Protein AF-A0A814FFP0-F1 (afdb_monomer_lite)

Foldseek 3Di:
DDDDDDDDDDDDDDDDDDDDDDDDDDDDDDDDQQAPDVQQCWDAPDPDGSDTARDPVDDAPVQFDQPPPPPDDPPDPQWGWGNRPRVNGTDTHGNVPPPCVRDPDDDDDDDDDDDDDDDDDDDDDDDDDDDDDDDDDDDDDDDDDDDDDDPDDDDPDPPPQPLQEEEEAEEDDPLVVLLCVLSVVVRHHYDYDHPHQQEQQCPVQLLNGLEYEYAYEACQVHAHHPNRLVSNVCSQQARQRFYEAEQSVLSCVQVPGSVSCVLQDFKHADDKDKAWKKKAFPDPPDQLCPPHDNIDTWPFTWMFGAPIDGDNPWDQGIFIVRNVRHRQKIKDPADVPSRHFIHIYGGTHHWYDDPNDTGRSSVTPNSSSSVSSSSCVRSVVD

Radius of gyration: 31.55 Å; chains: 1; bounding box: 55×103×107 Å

Secondary structure (DSSP, 8-state):
-----PPP-PPPP---------------S--------GGGTEEESSTTSS-EEE--S---GGGB----TTT----STTEEEEEETTTTEEEEEEGGGS-TTT-PPP--------------PPPPP---------------------PPPP------------TTEEEEEE-S-HHHHHHHHHHHHTT-EEEEE-S-GGG--S-S-GGGSSEEEEE--TTTTSPPPHHHHHHHHHHHHHS--EEEE-HHHHHHHHTT--GGGGGG--B--SEEEEE--EEEESSTT-GGGTTS-SEEE-SS-EEEEES--B-TT-EEEEEETTTTT-EEEEEE---SSTTSPPEEEESB--SEEETTEEE-GGG-HHHHHHHHHHHHHHTT--

Organism: NCBI:txid433720

Structure (mmCIF, N/CA/C/O backbone):
data_AF-A0A814FFP0-F1
#
_entry.id   AF-A0A814FFP0-F1
#
loop_
_atom_site.group_PDB
_atom_site.id
_atom_site.type_symbol
_atom_site.label_atom_id
_atom_site.label_alt_id
_atom_site.label_comp_id
_atom_site.label_asym_id
_atom_site.label_entity_id
_atom_site.label_seq_id
_atom_site.pdbx_PDB_ins_code
_atom_site.Cartn_x
_atom_site.Cartn_y
_atom_site.Cartn_z
_atom_site.occupancy
_atom_site.B_iso_or_equiv
_atom_site.auth_seq_id
_atom_site.auth_comp_id
_atom_site.auth_asym_id
_atom_site.auth_atom_id
_atom_site.pdbx_PDB_model_num
ATOM 1 N N . MET A 1 1 ? 3.603 -41.314 -38.168 1.00 41.16 1 MET A N 1
ATOM 2 C CA . MET A 1 1 ? 2.807 -42.435 -37.627 1.00 41.16 1 MET A CA 1
ATOM 3 C C . MET A 1 1 ? 3.174 -42.560 -36.153 1.00 41.16 1 MET A C 1
ATOM 5 O O . MET A 1 1 ? 4.227 -43.092 -35.841 1.00 41.16 1 MET A O 1
ATOM 9 N N . LEU A 1 2 ? 2.405 -41.911 -35.275 1.00 28.39 2 LEU A N 1
ATOM 10 C CA . LEU A 1 2 ? 2.694 -41.786 -33.843 1.00 28.39 2 LEU A CA 1
ATOM 11 C C . LEU A 1 2 ? 1.366 -41.973 -33.098 1.00 28.39 2 LEU A C 1
ATOM 13 O O . LEU A 1 2 ? 0.404 -41.262 -33.379 1.00 28.39 2 LEU A O 1
ATOM 17 N N . TYR A 1 3 ? 1.299 -42.996 -32.248 1.00 26.92 3 TYR A N 1
ATOM 18 C CA . TYR A 1 3 ? 0.083 -43.428 -31.558 1.00 26.92 3 TYR A CA 1
ATOM 19 C C . TYR A 1 3 ? -0.221 -42.538 -30.346 1.00 26.92 3 TYR A C 1
ATOM 21 O O . TYR A 1 3 ? 0.635 -42.309 -29.495 1.00 26.92 3 TYR A O 1
ATOM 29 N N . ILE A 1 4 ? -1.472 -42.085 -30.273 1.00 26.92 4 ILE A N 1
ATOM 30 C CA . ILE A 1 4 ? -2.097 -41.404 -29.136 1.00 26.92 4 ILE A CA 1
ATOM 31 C C . ILE A 1 4 ? -2.632 -42.478 -28.174 1.00 26.92 4 ILE A C 1
ATOM 33 O O . ILE A 1 4 ? -3.366 -43.369 -28.599 1.00 26.92 4 ILE A O 1
ATOM 37 N N . ILE A 1 5 ? -2.303 -42.387 -26.881 1.00 32.88 5 ILE A N 1
ATOM 38 C CA . ILE A 1 5 ? -2.923 -43.188 -25.812 1.00 32.88 5 ILE A CA 1
ATOM 39 C C . ILE A 1 5 ? -3.804 -42.253 -24.976 1.00 32.88 5 ILE A C 1
ATOM 41 O O . ILE A 1 5 ? -3.300 -41.444 -24.202 1.00 32.88 5 ILE A O 1
ATOM 45 N N . ILE A 1 6 ? -5.123 -42.384 -25.126 1.00 26.56 6 ILE A N 1
ATOM 46 C CA . ILE A 1 6 ? -6.136 -41.789 -24.244 1.00 26.56 6 ILE A CA 1
ATOM 47 C C . ILE A 1 6 ? -6.533 -42.867 -23.230 1.00 26.56 6 ILE A C 1
ATOM 49 O O . ILE A 1 6 ? -7.008 -43.933 -23.620 1.00 26.56 6 ILE A O 1
ATOM 53 N N . ARG A 1 7 ? -6.343 -42.612 -21.930 1.00 29.09 7 ARG A N 1
ATOM 54 C CA . ARG A 1 7 ? -6.933 -43.432 -20.860 1.00 29.09 7 ARG A CA 1
ATOM 55 C C . ARG A 1 7 ? -8.195 -42.749 -20.342 1.00 29.09 7 ARG A C 1
ATOM 57 O O . ARG A 1 7 ? -8.126 -41.650 -19.802 1.00 29.09 7 ARG A O 1
ATOM 64 N N . TYR A 1 8 ? -9.325 -43.431 -20.489 1.00 26.62 8 TYR A N 1
ATOM 65 C CA . TYR A 1 8 ? -10.580 -43.109 -19.817 1.00 26.62 8 TYR A CA 1
ATOM 66 C C . TYR A 1 8 ? -10.545 -43.660 -18.387 1.00 26.62 8 TYR A C 1
ATOM 68 O O . TYR A 1 8 ? -10.215 -44.829 -18.187 1.00 26.62 8 TYR A O 1
ATOM 76 N N . ALA A 1 9 ? -10.896 -42.833 -17.402 1.00 27.05 9 ALA A N 1
ATOM 77 C CA . ALA A 1 9 ? -11.193 -43.275 -16.043 1.00 27.05 9 ALA A CA 1
ATOM 78 C C . ALA A 1 9 ? -12.716 -43.332 -15.871 1.00 27.05 9 ALA A C 1
ATOM 80 O O . ALA A 1 9 ? -13.406 -42.318 -15.963 1.00 27.05 9 ALA A O 1
ATOM 81 N N . THR A 1 10 ? -13.239 -44.535 -15.660 1.00 29.95 10 THR A N 1
ATOM 82 C CA . THR A 1 10 ? -14.637 -44.808 -15.315 1.00 29.95 10 THR A CA 1
ATOM 83 C C . THR A 1 10 ? -14.883 -44.526 -13.834 1.00 29.95 10 THR A C 1
ATOM 85 O O . THR A 1 10 ? -14.216 -45.104 -12.977 1.00 29.95 10 THR A O 1
ATOM 88 N N . LEU A 1 11 ? -15.858 -43.663 -13.536 1.00 24.05 11 LEU A N 1
ATOM 89 C CA . LEU A 1 11 ? -16.392 -43.434 -12.193 1.00 24.05 11 LEU A CA 1
ATOM 90 C C . LEU A 1 11 ? -17.404 -44.545 -11.862 1.00 24.05 11 LEU A C 1
ATOM 92 O O . LEU A 1 11 ? -18.430 -44.661 -12.529 1.00 24.05 11 LEU A O 1
ATOM 96 N N . SER A 1 12 ? -17.140 -45.349 -10.834 1.00 27.88 12 SER A N 1
ATOM 97 C CA . SER A 1 12 ? -18.117 -46.280 -10.258 1.00 27.88 12 SER A CA 1
ATOM 98 C C . SER A 1 12 ? -18.710 -45.680 -8.984 1.00 27.88 12 SER A C 1
ATOM 100 O O . SER A 1 12 ? -17.992 -45.454 -8.010 1.00 27.88 12 SER A O 1
ATOM 102 N N . VAL A 1 13 ? -20.020 -45.434 -8.993 1.00 26.98 13 VAL A N 1
ATOM 103 C CA . VAL A 1 13 ? -20.809 -45.036 -7.821 1.00 26.98 13 VAL A CA 1
ATOM 104 C C . VAL A 1 13 ? -21.124 -46.291 -7.006 1.00 26.98 13 VAL A C 1
ATOM 106 O O . VAL A 1 13 ? -21.795 -47.191 -7.505 1.00 26.98 13 VAL A O 1
ATOM 109 N N . ILE A 1 14 ? -20.653 -46.353 -5.759 1.00 28.22 14 ILE A N 1
ATOM 110 C CA . ILE A 1 14 ? -21.058 -47.377 -4.788 1.00 28.22 14 ILE A CA 1
ATOM 111 C C . ILE A 1 14 ? -21.972 -46.702 -3.765 1.00 28.22 14 ILE A C 1
ATOM 113 O O . ILE A 1 14 ? -21.524 -45.904 -2.947 1.00 28.22 14 ILE A O 1
ATOM 117 N N . ASN A 1 15 ? -23.262 -47.034 -3.825 1.00 32.06 15 ASN A N 1
ATOM 118 C CA . ASN A 1 15 ? -24.210 -46.805 -2.739 1.00 32.06 15 ASN A CA 1
ATOM 119 C C . ASN A 1 15 ? -24.041 -47.931 -1.710 1.00 32.06 15 ASN A C 1
ATOM 121 O O . ASN A 1 15 ? -24.320 -49.085 -2.026 1.00 32.06 15 ASN A O 1
ATOM 125 N N . SER A 1 16 ? -23.654 -47.612 -0.473 1.00 28.89 16 SER A N 1
ATOM 126 C CA . SER A 1 16 ? -23.878 -48.517 0.660 1.00 28.89 16 SER A CA 1
ATOM 127 C C . SER A 1 16 ? -24.380 -47.747 1.876 1.00 28.89 16 SER A C 1
ATOM 129 O O . SER A 1 16 ? -23.638 -47.036 2.550 1.00 28.89 16 SER A O 1
ATOM 131 N N . THR A 1 17 ? -25.668 -47.909 2.153 1.00 33.00 17 THR A N 1
ATOM 132 C CA . THR A 1 17 ? -26.310 -47.592 3.426 1.00 33.00 17 THR A CA 1
ATOM 133 C C . THR A 1 17 ? -25.917 -48.641 4.463 1.00 33.00 17 THR A C 1
ATOM 135 O O . THR A 1 17 ? -26.347 -49.789 4.364 1.00 33.00 17 THR A O 1
ATOM 138 N N . THR A 1 18 ? -25.150 -48.253 5.479 1.00 26.84 18 THR A N 1
ATOM 139 C CA . THR A 1 18 ? -24.992 -49.038 6.712 1.00 26.84 18 THR A CA 1
ATOM 140 C C . THR A 1 18 ? -25.216 -48.141 7.919 1.00 26.84 18 THR A C 1
ATOM 142 O O . THR A 1 18 ? -24.406 -47.274 8.238 1.00 26.84 18 THR A O 1
ATOM 145 N N . THR A 1 19 ? -26.347 -48.365 8.577 1.00 29.81 19 THR A N 1
ATOM 146 C CA . THR A 1 19 ? -26.689 -47.900 9.919 1.00 29.81 19 THR A CA 1
ATOM 147 C C . THR A 1 19 ? -25.758 -48.563 10.933 1.00 29.81 19 THR A C 1
ATOM 149 O O . THR A 1 19 ? -25.723 -49.787 11.029 1.00 29.81 19 THR A O 1
ATOM 152 N N . ALA A 1 20 ? -25.022 -47.766 11.709 1.00 25.36 20 ALA A N 1
ATOM 153 C CA . ALA A 1 20 ? -24.264 -48.241 12.862 1.00 25.36 20 ALA A CA 1
ATOM 154 C C . ALA A 1 20 ? -24.845 -47.629 14.143 1.00 25.36 20 ALA A C 1
ATOM 156 O O . ALA A 1 20 ? -24.742 -46.428 14.386 1.00 25.36 20 ALA A O 1
ATOM 157 N N . THR A 1 21 ? -25.477 -48.470 14.958 1.00 27.67 21 THR A N 1
ATOM 158 C CA . THR A 1 21 ? -25.799 -48.205 16.364 1.00 27.67 21 THR A CA 1
ATOM 159 C C . THR A 1 21 ? -24.548 -48.381 17.220 1.00 27.67 21 THR A C 1
ATOM 161 O O . THR A 1 21 ? -23.977 -49.468 17.229 1.00 27.67 21 THR A O 1
ATOM 164 N N . CYS A 1 22 ? -24.179 -47.360 18.000 1.00 22.61 22 CYS A N 1
ATOM 165 C CA . CYS A 1 22 ? -23.213 -47.485 19.094 1.00 22.61 22 CYS A CA 1
ATOM 166 C C . CYS A 1 22 ? -23.808 -46.929 20.396 1.00 22.61 22 CYS A C 1
ATOM 168 O O . CYS A 1 22 ? -24.077 -45.737 20.515 1.00 22.61 22 CYS A O 1
ATOM 170 N N . ASN A 1 23 ? -23.988 -47.828 21.364 1.00 30.56 23 ASN A N 1
ATOM 171 C CA . ASN A 1 23 ? -24.215 -47.552 22.781 1.00 30.56 23 ASN A CA 1
ATOM 172 C C . ASN A 1 23 ? -22.855 -47.324 23.448 1.00 30.56 23 ASN A C 1
ATOM 174 O O . ASN A 1 23 ? -22.022 -48.210 23.315 1.00 30.56 23 ASN A O 1
ATOM 178 N N . PHE A 1 24 ? -22.649 -46.241 24.208 1.00 27.55 24 PHE A N 1
ATOM 179 C CA . PHE A 1 24 ? -21.711 -46.241 25.343 1.00 27.55 24 PHE A CA 1
ATOM 180 C C . PHE A 1 24 ? -22.011 -45.127 26.355 1.00 27.55 24 PHE A C 1
ATOM 182 O O . PHE A 1 24 ? -22.251 -43.971 26.010 1.00 27.55 24 PHE A O 1
ATOM 189 N N . THR A 1 25 ? -21.973 -45.531 27.623 1.00 27.72 25 THR A N 1
ATOM 190 C CA . THR A 1 25 ? -22.230 -44.753 28.835 1.00 27.72 25 THR A CA 1
ATOM 191 C C . THR A 1 25 ? -20.933 -44.127 29.370 1.00 27.72 25 THR A C 1
ATOM 193 O O . THR A 1 25 ? -19.906 -44.794 29.414 1.00 27.72 25 THR A O 1
ATOM 196 N N . ALA A 1 26 ? -21.051 -42.883 29.850 1.00 34.50 26 ALA A N 1
ATOM 197 C CA . ALA A 1 26 ? -20.179 -42.141 30.776 1.00 34.50 26 ALA A CA 1
ATOM 198 C C . ALA A 1 26 ? -18.721 -41.814 30.372 1.00 34.50 26 ALA A C 1
ATOM 200 O O . ALA A 1 26 ? -17.819 -42.634 30.490 1.00 34.50 26 ALA A O 1
ATOM 201 N N . CYS A 1 27 ? -18.464 -40.524 30.108 1.00 23.55 27 CYS A N 1
ATOM 202 C CA . CYS A 1 27 ? -17.266 -39.847 30.614 1.00 23.55 27 CYS A CA 1
ATOM 203 C C . CYS A 1 27 ? -17.532 -38.341 30.790 1.00 23.55 27 CYS A C 1
ATOM 205 O O . CYS A 1 27 ? -18.040 -37.669 29.894 1.00 23.55 27 CYS A O 1
ATOM 207 N N . ASN A 1 28 ? -17.239 -37.841 31.988 1.00 27.73 28 ASN A N 1
ATOM 208 C CA . ASN A 1 28 ? -17.620 -36.532 32.504 1.00 27.73 28 ASN A CA 1
ATOM 209 C C . ASN A 1 28 ? -16.422 -35.569 32.410 1.00 27.73 28 ASN A C 1
ATOM 211 O O . ASN A 1 28 ? -15.393 -35.832 33.026 1.00 27.73 28 ASN A O 1
ATOM 215 N N . SER A 1 29 ? -16.541 -34.490 31.627 1.00 29.05 29 SER A N 1
ATOM 216 C CA . SER A 1 29 ? -16.074 -33.113 31.919 1.00 29.05 29 SER A CA 1
ATOM 217 C C . SER A 1 29 ? -16.018 -32.261 30.635 1.00 29.05 29 SER A C 1
ATOM 219 O O . SER A 1 29 ? -15.225 -32.490 29.727 1.00 29.05 29 SER A O 1
ATOM 221 N N . GLN A 1 30 ? -16.931 -31.285 30.578 1.00 32.38 30 GLN A N 1
ATOM 222 C CA . GLN A 1 30 ? -16.949 -30.084 29.727 1.00 32.38 30 GLN A CA 1
ATOM 223 C C . GLN A 1 30 ? -16.490 -30.231 28.263 1.00 32.38 30 GLN A C 1
ATOM 225 O O . GLN A 1 30 ? -15.439 -29.733 27.866 1.00 32.38 30 GLN A O 1
ATOM 230 N N . ARG A 1 31 ? -17.349 -30.809 27.416 1.00 30.08 31 ARG A N 1
ATOM 231 C CA . ARG A 1 31 ? -17.345 -30.550 25.966 1.00 30.08 31 ARG A CA 1
ATOM 232 C C . ARG A 1 31 ? -18.782 -30.409 25.480 1.00 30.08 31 ARG A C 1
ATOM 234 O O . ARG A 1 31 ? -19.577 -31.334 25.627 1.00 30.08 31 ARG A O 1
ATOM 241 N N . ILE A 1 32 ? -19.126 -29.243 24.938 1.00 33.66 32 ILE A N 1
ATOM 242 C CA . ILE A 1 32 ? -20.456 -29.006 24.372 1.00 33.66 32 ILE A CA 1
ATOM 243 C C . ILE A 1 32 ? -20.552 -29.780 23.060 1.00 33.66 32 ILE A C 1
ATOM 245 O O . ILE A 1 32 ? -19.727 -29.624 22.163 1.00 33.66 32 ILE A O 1
ATOM 249 N N . SER A 1 33 ? -21.556 -30.647 22.988 1.00 33.34 33 SER A N 1
ATOM 250 C CA . SER A 1 33 ? -21.878 -31.448 21.814 1.00 33.34 33 SER A CA 1
ATOM 251 C C . SER A 1 33 ? -22.698 -30.597 20.846 1.00 33.34 33 SER A C 1
ATOM 253 O O . SER A 1 33 ? -23.856 -30.304 21.127 1.00 33.34 33 SER A O 1
ATOM 255 N N . CYS A 1 34 ? -22.136 -30.207 19.703 1.00 40.59 34 CYS A N 1
ATOM 256 C CA . CYS A 1 34 ? -22.950 -29.751 18.578 1.00 40.59 34 CYS A CA 1
ATOM 257 C C . CYS A 1 34 ? -23.369 -31.010 17.818 1.00 40.59 34 CYS A C 1
ATOM 259 O O . CYS A 1 34 ? -22.514 -31.698 17.267 1.00 40.59 34 CYS A O 1
ATOM 261 N N . SER A 1 35 ? -24.652 -31.381 17.828 1.00 42.91 35 SER A N 1
ATOM 262 C CA . SER A 1 35 ? -25.069 -32.602 17.130 1.00 42.91 35 SER A CA 1
ATOM 263 C C . SER A 1 35 ? -24.695 -32.495 15.647 1.00 42.91 35 SER A C 1
ATOM 265 O O . SER A 1 35 ? -25.084 -31.532 14.987 1.00 42.91 35 SER A O 1
ATOM 267 N N . SER A 1 36 ? -23.988 -33.492 15.119 1.00 43.97 36 SER A N 1
ATOM 268 C CA . SER A 1 36 ? -23.670 -33.703 13.697 1.00 43.97 36 SER A CA 1
ATOM 269 C C . SER A 1 36 ? -24.913 -34.082 12.873 1.00 43.97 36 SER A C 1
ATOM 271 O O . SER A 1 36 ? -24.844 -34.852 11.918 1.00 43.97 36 SER A O 1
ATOM 273 N N . ASN A 1 37 ? -26.082 -33.571 13.263 1.00 49.59 37 ASN A N 1
ATOM 274 C CA . ASN A 1 37 ? -27.345 -33.899 12.637 1.00 49.59 37 ASN A CA 1
ATOM 275 C C . ASN A 1 37 ? -27.384 -33.283 11.236 1.00 49.59 37 ASN A C 1
ATOM 277 O O . ASN A 1 37 ? -27.484 -32.066 11.080 1.00 49.59 37 ASN A O 1
ATOM 281 N N . LEU A 1 38 ? -27.330 -34.145 10.221 1.00 48.91 38 LEU A N 1
ATOM 282 C CA . LEU A 1 38 ? -27.443 -33.766 8.813 1.00 48.91 38 LEU A CA 1
ATOM 283 C C . LEU A 1 38 ? -28.763 -33.035 8.506 1.00 48.91 38 LEU A C 1
ATOM 285 O O . LEU A 1 38 ? -28.813 -32.271 7.549 1.00 48.91 38 LEU A O 1
ATOM 289 N N . ASN A 1 39 ? -29.797 -33.174 9.347 1.00 50.59 39 ASN A N 1
ATOM 290 C CA . ASN A 1 39 ? -31.051 -32.422 9.214 1.00 50.59 39 ASN A CA 1
ATOM 291 C C . ASN A 1 39 ? -30.938 -30.944 9.650 1.00 50.59 39 ASN A C 1
ATOM 293 O O . ASN A 1 39 ? -31.890 -30.187 9.474 1.00 50.59 39 ASN A O 1
ATOM 297 N N . CYS A 1 40 ? -29.802 -30.526 10.222 1.00 49.25 40 CYS A N 1
ATOM 298 C CA . CYS A 1 40 ? -29.528 -29.153 10.669 1.00 49.25 40 CYS A CA 1
ATOM 299 C C . CYS A 1 40 ? -28.528 -28.396 9.761 1.00 49.25 40 CYS A C 1
ATOM 301 O O . CYS A 1 40 ? -28.007 -27.364 10.181 1.00 49.25 40 CYS A O 1
ATOM 303 N N . ASP A 1 41 ? -28.242 -28.887 8.543 1.00 53.69 41 ASP A N 1
ATOM 304 C CA . ASP A 1 41 ? -27.257 -28.298 7.608 1.00 53.69 41 ASP A CA 1
ATOM 305 C C . ASP A 1 41 ? -25.854 -28.110 8.229 1.00 53.69 41 ASP A C 1
ATOM 307 O O . ASP A 1 41 ? -25.144 -27.137 7.958 1.00 53.69 41 ASP A O 1
ATOM 311 N N . CYS A 1 42 ? -25.449 -29.037 9.103 1.00 52.97 42 CYS A N 1
ATOM 312 C CA . CYS A 1 42 ? -24.140 -29.011 9.748 1.00 52.97 42 CYS A CA 1
ATOM 313 C C . CYS A 1 42 ? -23.119 -29.861 8.981 1.00 52.97 42 CYS A C 1
ATOM 315 O O . CYS A 1 42 ? -23.304 -31.060 8.786 1.00 52.97 42 CYS A O 1
ATOM 317 N N . PHE A 1 43 ? -22.014 -29.237 8.571 1.00 48.12 43 PHE A N 1
ATOM 318 C CA . PHE A 1 43 ? -20.867 -29.898 7.955 1.00 48.12 43 PHE A CA 1
ATOM 319 C C . PHE A 1 43 ? -19.951 -30.456 9.039 1.00 48.12 43 PHE A C 1
ATOM 321 O O . PHE A 1 43 ? -19.444 -29.688 9.855 1.00 48.12 43 PHE A O 1
ATOM 328 N N . SER A 1 44 ? -19.707 -31.768 9.050 1.00 48.62 44 SER A N 1
ATOM 329 C CA . SER A 1 44 ? -18.720 -32.362 9.959 1.00 48.62 44 SER A CA 1
ATOM 330 C C . SER A 1 44 ? -17.312 -31.878 9.607 1.00 48.62 44 SER A C 1
ATOM 332 O O . SER A 1 44 ? -16.899 -31.971 8.453 1.00 48.62 44 SER A O 1
ATOM 334 N N . LEU A 1 45 ? -16.562 -31.380 10.593 1.00 46.59 45 LEU A N 1
ATOM 335 C CA . LEU A 1 45 ? -15.184 -30.911 10.393 1.00 46.59 45 LEU A CA 1
ATOM 336 C C . LEU A 1 45 ? -14.166 -32.056 10.363 1.00 46.59 45 LEU A C 1
ATOM 338 O O . LEU A 1 45 ? -13.053 -31.882 9.874 1.00 46.59 45 LEU A O 1
ATOM 342 N N . THR A 1 46 ? -14.530 -33.230 10.879 1.00 49.03 46 THR A N 1
ATOM 343 C CA . THR A 1 46 ? -13.702 -34.444 10.820 1.00 49.03 46 THR A CA 1
ATOM 344 C C . THR A 1 46 ? -14.580 -35.674 10.599 1.00 49.03 46 THR A C 1
ATOM 346 O O . THR A 1 46 ? -15.765 -35.665 10.926 1.00 49.03 46 THR A O 1
ATOM 349 N N . SER A 1 47 ? -14.023 -36.754 10.048 1.00 47.38 47 SER A N 1
ATOM 350 C CA . SER A 1 47 ? -14.795 -37.963 9.722 1.00 47.38 47 SER A CA 1
ATOM 351 C C . SER A 1 47 ? -15.342 -38.705 10.952 1.00 47.38 47 SER A C 1
ATOM 353 O O . SER A 1 47 ? -16.236 -39.531 10.803 1.00 47.38 47 SER A O 1
ATOM 355 N N . ASN A 1 48 ? -14.827 -38.420 12.159 1.00 47.12 48 ASN A N 1
ATOM 356 C CA . ASN A 1 48 ? -15.047 -39.249 13.352 1.00 47.12 48 ASN A CA 1
ATOM 357 C C . ASN A 1 48 ? -15.424 -38.452 14.626 1.00 47.12 48 ASN A C 1
ATOM 359 O O . ASN A 1 48 ? -15.162 -38.925 15.731 1.00 47.12 48 ASN A O 1
ATOM 363 N N . SER A 1 49 ? -16.012 -37.252 14.538 1.00 49.34 49 SER A N 1
ATOM 364 C CA . SER A 1 49 ? -16.488 -36.553 15.747 1.00 49.34 49 SER A CA 1
ATOM 365 C C . SER A 1 49 ? -17.782 -35.764 15.543 1.00 49.34 49 SER A C 1
ATOM 367 O O . SER A 1 49 ? -18.079 -35.303 14.446 1.00 49.34 49 SER A O 1
ATOM 369 N N . ASN A 1 50 ? -18.544 -35.587 16.630 1.00 50.28 50 ASN A N 1
ATOM 370 C CA . ASN A 1 50 ? -19.733 -34.726 16.731 1.00 50.28 50 ASN A CA 1
ATOM 371 C C . ASN A 1 50 ? -19.353 -33.231 16.718 1.00 50.28 50 ASN A C 1
ATOM 373 O O . ASN A 1 50 ? -19.781 -32.458 17.571 1.00 50.28 50 ASN A O 1
ATOM 377 N N . ILE A 1 51 ? -18.462 -32.834 15.812 1.00 45.94 51 ILE A N 1
ATOM 378 C CA . ILE A 1 51 ? -17.964 -31.468 15.688 1.00 45.94 51 ILE A CA 1
ATOM 379 C C . ILE A 1 51 ? -18.211 -31.047 14.246 1.00 45.94 51 ILE A C 1
ATOM 381 O O . ILE A 1 51 ? -17.535 -31.507 13.326 1.00 45.94 51 ILE A O 1
ATOM 385 N N . GLY A 1 52 ? -19.194 -30.173 14.050 1.00 52.44 52 GLY A N 1
ATOM 386 C CA . GLY A 1 52 ? -19.530 -29.635 12.741 1.00 52.44 52 GLY A CA 1
ATOM 387 C C . GLY A 1 52 ? -19.934 -28.166 12.782 1.00 52.44 52 GLY A C 1
ATOM 388 O O . GLY A 1 52 ? -20.260 -27.633 13.841 1.00 52.44 52 GLY A O 1
ATOM 389 N N . ILE A 1 53 ? -19.891 -27.512 11.620 1.00 51.09 53 ILE A N 1
ATOM 390 C CA . ILE A 1 53 ? -20.322 -26.125 11.417 1.00 51.09 53 ILE A CA 1
ATOM 391 C C . ILE A 1 53 ? -21.684 -26.145 10.733 1.00 51.09 53 ILE A C 1
ATOM 393 O O . ILE A 1 53 ? -21.797 -26.634 9.613 1.00 51.09 53 ILE A O 1
ATOM 397 N N . CYS A 1 54 ? -22.707 -25.595 11.382 1.00 53.03 54 CYS A N 1
ATOM 398 C CA . CYS A 1 54 ? -24.024 -25.419 10.776 1.00 53.03 54 CYS A CA 1
ATOM 399 C C . CYS A 1 54 ? -24.011 -24.201 9.851 1.00 53.03 54 CYS A C 1
ATOM 401 O O . CYS A 1 54 ? -23.824 -23.070 10.304 1.00 53.03 54 CYS A O 1
ATOM 403 N N . ALA A 1 55 ? -24.171 -24.434 8.550 1.00 47.00 55 ALA A N 1
ATOM 404 C CA . ALA A 1 55 ? -24.274 -23.370 7.566 1.00 47.00 55 ALA A CA 1
ATOM 405 C C . ALA A 1 55 ? -25.720 -22.882 7.511 1.00 47.00 55 ALA A C 1
ATOM 407 O O . ALA A 1 55 ? -26.562 -23.431 6.808 1.00 47.00 55 ALA A O 1
ATOM 408 N N . LEU A 1 56 ? -26.020 -21.825 8.260 1.00 52.59 56 LEU A N 1
ATOM 409 C CA . LEU A 1 56 ? -27.294 -21.134 8.120 1.00 52.59 56 LEU A CA 1
ATOM 410 C C . LEU A 1 56 ? -27.182 -20.171 6.936 1.00 52.59 56 LEU A C 1
ATOM 412 O O . LEU A 1 56 ? -26.641 -19.075 7.063 1.00 52.59 56 LEU A O 1
ATOM 416 N N . SER A 1 57 ? -27.695 -20.578 5.773 1.00 44.88 57 SER A N 1
ATOM 417 C CA . SER A 1 57 ? -27.689 -19.764 4.547 1.00 44.88 57 SER A CA 1
ATOM 418 C C . SER A 1 57 ? -28.535 -18.485 4.645 1.00 44.88 57 SER A C 1
ATOM 420 O O . SER A 1 57 ? -28.475 -17.645 3.752 1.00 44.88 57 SER A O 1
ATOM 422 N N . THR A 1 58 ? -29.315 -18.308 5.717 1.00 50.22 58 THR A N 1
ATOM 423 C CA . THR A 1 58 ? -30.184 -17.143 5.936 1.00 50.22 58 THR A CA 1
ATOM 424 C C . THR A 1 58 ? -30.337 -16.845 7.432 1.00 50.22 58 THR A C 1
ATOM 426 O O . THR A 1 58 ? -31.292 -17.290 8.067 1.00 50.22 58 THR A O 1
ATOM 429 N N . LEU A 1 59 ? -29.400 -16.101 8.020 1.00 55.19 59 LEU A N 1
ATOM 430 C CA . LEU A 1 59 ? -29.575 -15.514 9.353 1.00 55.19 59 LEU A CA 1
ATOM 431 C C . LEU A 1 59 ? -30.192 -14.119 9.210 1.00 55.19 59 LEU A C 1
ATOM 433 O O . LEU A 1 59 ? -29.527 -13.219 8.711 1.00 55.19 59 LEU A O 1
ATOM 437 N N . SER A 1 60 ? -31.437 -13.921 9.649 1.00 58.34 60 SER A N 1
ATOM 438 C CA . SER A 1 60 ? -31.979 -12.576 9.901 1.00 58.34 60 SER A CA 1
ATOM 439 C C . SER A 1 60 ? -31.699 -12.178 11.353 1.00 58.34 60 SER A C 1
ATOM 441 O O . SER A 1 60 ? -31.631 -13.039 12.232 1.00 58.34 60 SER A O 1
ATOM 443 N N . CYS A 1 61 ? -31.567 -10.883 11.651 1.00 57.91 61 CYS A N 1
ATOM 444 C CA . CYS A 1 61 ? -31.231 -10.425 13.010 1.00 57.91 61 CYS A CA 1
ATOM 445 C C . CYS A 1 61 ? -32.288 -10.755 14.063 1.00 57.91 61 CYS A C 1
ATOM 447 O O . CYS A 1 61 ? -31.985 -10.786 15.252 1.00 57.91 61 CYS A O 1
ATOM 449 N N . GLU A 1 62 ? -33.516 -11.023 13.628 1.00 61.84 62 GLU A N 1
ATOM 450 C CA . GLU A 1 62 ? -34.619 -11.473 14.479 1.00 61.84 62 GLU A CA 1
ATOM 451 C C . GLU A 1 62 ? -34.405 -12.899 15.008 1.00 61.84 62 GLU A C 1
ATOM 453 O O . GLU A 1 62 ? -35.024 -13.300 15.988 1.00 61.84 62 GLU A O 1
ATOM 458 N N . SER A 1 63 ? -33.480 -13.651 14.403 1.00 62.31 63 SER A N 1
ATOM 459 C CA . SER A 1 63 ? -33.109 -15.009 14.819 1.00 62.31 63 SER A CA 1
ATOM 460 C C . SER A 1 63 ? -32.172 -15.021 16.036 1.00 62.31 63 SER A C 1
ATOM 462 O O . SER A 1 63 ? -31.928 -16.080 16.625 1.00 62.31 63 SER A O 1
ATOM 464 N N . PHE A 1 64 ? -31.626 -13.859 16.420 1.00 65.06 64 PHE A N 1
ATOM 465 C CA . PHE A 1 64 ? -30.787 -13.729 17.606 1.00 65.06 64 PHE A CA 1
ATOM 466 C C . PHE A 1 64 ? -31.647 -13.609 18.855 1.00 65.06 64 PHE A C 1
ATOM 468 O O . PHE A 1 64 ? -32.345 -12.620 19.077 1.00 65.06 64 PHE A O 1
ATOM 475 N N . VAL A 1 65 ? -31.544 -14.617 19.709 1.00 61.50 65 VAL A N 1
ATOM 476 C CA . VAL A 1 65 ? -32.172 -14.631 21.026 1.00 61.50 65 VAL A CA 1
ATOM 477 C C . VAL A 1 65 ? -31.090 -14.515 22.090 1.00 61.50 65 VAL A C 1
ATOM 479 O O . VAL A 1 65 ? -29.974 -15.008 21.915 1.00 61.50 65 VAL A O 1
ATOM 482 N N . ARG A 1 66 ? -31.400 -13.866 23.219 1.00 50.50 66 ARG A N 1
ATOM 483 C CA . ARG A 1 66 ? -30.528 -13.967 24.397 1.00 50.50 66 ARG A CA 1
ATOM 484 C C . ARG A 1 66 ? -30.475 -15.438 24.801 1.00 50.50 66 ARG A C 1
ATOM 486 O O . ARG A 1 66 ? -31.529 -16.060 24.914 1.00 50.50 66 ARG A O 1
ATOM 493 N N . CYS A 1 67 ? -29.274 -15.978 25.010 1.00 54.00 67 CYS A N 1
ATOM 494 C CA . CYS A 1 67 ? -29.135 -17.317 25.572 1.00 54.00 67 CYS A CA 1
ATOM 495 C C . CYS A 1 67 ? -29.895 -17.335 26.905 1.00 54.00 67 CYS A C 1
ATOM 497 O O . CYS A 1 67 ? -29.554 -16.581 27.820 1.00 54.00 67 CYS A O 1
ATOM 499 N N . ASN A 1 68 ? -30.965 -18.130 26.989 1.00 50.50 68 ASN A N 1
ATOM 500 C CA . ASN A 1 68 ? -31.617 -18.366 28.265 1.00 50.50 68 ASN A CA 1
ATOM 501 C C . ASN A 1 68 ? -30.627 -19.167 29.117 1.00 50.50 68 ASN A C 1
ATOM 503 O O . ASN A 1 68 ? -30.158 -20.220 28.677 1.00 50.50 68 ASN A O 1
ATOM 507 N N . MET A 1 69 ? -30.255 -18.625 30.277 1.00 48.22 69 MET A N 1
ATOM 508 C CA . MET A 1 69 ? -29.080 -19.071 31.036 1.00 48.22 69 MET A CA 1
ATOM 509 C C . MET A 1 69 ? -29.209 -20.491 31.598 1.00 48.22 69 MET A C 1
ATOM 511 O O . MET A 1 69 ? -28.213 -21.049 32.048 1.00 48.22 69 MET A O 1
ATOM 515 N N . ASP A 1 70 ? -30.391 -21.097 31.510 1.00 52.78 70 ASP A N 1
ATOM 516 C CA . ASP A 1 70 ? -30.665 -22.345 32.211 1.00 52.78 70 ASP A CA 1
ATOM 517 C C . ASP A 1 70 ? -30.290 -23.614 31.427 1.00 52.78 70 ASP A C 1
ATOM 519 O O . ASP A 1 70 ? -30.104 -24.643 32.062 1.00 52.78 70 ASP A O 1
ATOM 523 N N . ASN A 1 71 ? -30.133 -23.587 30.088 1.00 54.94 71 ASN A N 1
ATOM 524 C CA . ASN A 1 71 ? -29.911 -24.833 29.315 1.00 54.94 71 ASN A CA 1
ATOM 525 C C . ASN A 1 71 ? -28.956 -24.767 28.103 1.00 54.94 71 ASN A C 1
ATOM 527 O O . ASN A 1 71 ? -28.584 -25.819 27.587 1.00 54.94 71 ASN A O 1
ATOM 531 N N . VAL A 1 72 ? -28.528 -23.588 27.631 1.00 56.69 72 VAL A N 1
ATOM 532 C CA . VAL A 1 72 ? -27.552 -23.480 26.523 1.00 56.69 72 VAL A CA 1
ATOM 533 C C . VAL A 1 72 ? -26.544 -22.378 26.837 1.00 56.69 72 VAL A C 1
ATOM 535 O O . VAL A 1 72 ? -26.800 -21.196 26.612 1.00 56.69 72 VAL A O 1
ATOM 538 N N . THR A 1 73 ? -25.383 -22.759 27.368 1.00 60.28 73 THR A N 1
ATOM 539 C CA . THR A 1 73 ? -24.253 -21.847 27.564 1.00 60.28 73 THR A CA 1
ATOM 540 C C . THR A 1 73 ? -23.299 -21.977 26.388 1.00 60.28 73 THR A C 1
ATOM 542 O O . THR A 1 73 ? -22.627 -22.988 26.227 1.00 60.28 73 THR A O 1
ATOM 545 N N . CYS A 1 74 ? -23.206 -20.951 25.545 1.00 68.69 74 CYS A N 1
ATOM 546 C CA . CYS A 1 74 ? -22.137 -20.886 24.556 1.00 68.69 74 CYS A CA 1
ATOM 547 C C . CYS A 1 74 ? -20.834 -20.529 25.277 1.00 68.69 74 CYS A C 1
ATOM 549 O O . CYS A 1 74 ? -20.526 -19.363 25.495 1.00 68.69 74 CYS A O 1
ATOM 551 N N . SER A 1 75 ? -20.103 -21.550 25.728 1.00 54.47 75 SER A N 1
ATOM 552 C CA . SER A 1 75 ? -18.925 -21.396 26.592 1.00 54.47 75 SER A CA 1
ATOM 553 C C . SER A 1 75 ? -17.666 -20.919 25.860 1.00 54.47 75 SER A C 1
ATOM 555 O O . SER A 1 75 ? -16.609 -20.816 26.475 1.00 54.47 75 SER A O 1
ATOM 557 N N . ILE A 1 76 ? -17.746 -20.687 24.548 1.00 58.72 76 ILE A N 1
ATOM 558 C CA . ILE A 1 76 ? -16.611 -20.270 23.726 1.00 58.72 76 ILE A CA 1
ATOM 559 C C . ILE A 1 76 ? -16.719 -18.763 23.504 1.00 58.72 76 ILE A C 1
ATOM 561 O O . ILE A 1 76 ? -17.712 -18.285 22.942 1.00 58.72 76 ILE A O 1
ATOM 565 N N . GLU A 1 77 ? -15.689 -18.022 23.921 1.00 57.56 77 GLU A N 1
ATOM 566 C CA . GLU A 1 77 ? -15.539 -16.610 23.572 1.00 57.56 77 GLU A CA 1
ATOM 567 C C . GLU A 1 77 ? -15.713 -16.439 22.056 1.00 57.56 77 GLU A C 1
ATOM 569 O O . GLU A 1 77 ? -15.123 -17.170 21.263 1.00 57.56 77 GLU A O 1
ATOM 574 N N . SER A 1 78 ? -16.517 -15.460 21.637 1.00 65.94 78 SER A N 1
ATOM 575 C CA . SER A 1 78 ? -16.850 -15.205 20.222 1.00 65.94 78 SER A CA 1
ATOM 576 C C . SER A 1 78 ? -17.883 -16.152 19.589 1.00 65.94 78 SER A C 1
ATOM 578 O O . SER A 1 78 ? -17.874 -16.341 18.372 1.00 65.94 78 SER A O 1
ATOM 580 N N . THR A 1 79 ? -18.815 -16.710 20.366 1.00 71.00 79 THR A N 1
ATOM 581 C CA . THR A 1 79 ? -20.016 -17.383 19.835 1.00 71.00 79 THR A CA 1
ATOM 582 C C . THR A 1 79 ? -21.304 -16.701 20.312 1.00 71.00 79 THR A C 1
ATOM 584 O O . THR A 1 79 ? -21.328 -16.072 21.367 1.00 71.00 79 THR A O 1
ATOM 587 N N . ILE A 1 80 ? -22.373 -16.781 19.516 1.00 74.81 80 ILE A N 1
ATOM 588 C CA . ILE A 1 80 ? -23.704 -16.229 19.822 1.00 74.81 80 ILE A CA 1
ATOM 589 C C . ILE A 1 80 ? -24.772 -17.315 19.730 1.00 74.81 80 ILE A C 1
ATOM 591 O O . ILE A 1 80 ? -24.684 -18.184 18.866 1.00 74.81 80 ILE A O 1
ATOM 595 N N . CYS A 1 81 ? -25.797 -17.266 20.586 1.00 77.94 81 CYS A N 1
ATOM 596 C CA . CYS A 1 81 ? -26.962 -18.136 20.426 1.00 77.94 81 CYS A CA 1
ATOM 597 C C . CYS A 1 81 ? -27.818 -17.670 19.248 1.00 77.94 81 CYS A C 1
ATOM 599 O O . CYS A 1 81 ? -28.239 -16.513 19.185 1.00 77.94 81 CYS A O 1
ATOM 601 N N . VAL A 1 82 ? -28.142 -18.599 18.358 1.00 76.81 82 VAL A N 1
ATOM 602 C CA . VAL A 1 82 ? -29.119 -18.403 17.288 1.00 76.81 82 VAL A CA 1
ATOM 603 C C . VAL A 1 82 ? -30.242 -19.403 17.480 1.00 76.81 82 VAL A C 1
ATOM 605 O O . VAL A 1 82 ? -29.984 -20.597 17.632 1.00 76.81 82 VAL A O 1
ATOM 608 N N . ASN A 1 83 ? -31.490 -18.938 17.442 1.00 71.44 83 ASN A N 1
ATOM 609 C CA . ASN A 1 83 ? -32.625 -19.847 17.424 1.00 71.44 83 ASN A CA 1
ATOM 610 C C . ASN A 1 83 ? -32.746 -20.492 16.035 1.00 71.44 83 ASN A C 1
ATOM 612 O O . ASN A 1 83 ? -33.054 -19.810 15.058 1.00 71.44 83 ASN A O 1
ATOM 616 N N . SER A 1 84 ? -32.484 -21.796 15.932 1.00 70.38 84 SER A N 1
ATOM 617 C CA . SER A 1 84 ? -32.639 -22.532 14.677 1.00 70.38 84 SER A CA 1
ATOM 618 C C . SER A 1 84 ? -34.031 -23.150 14.622 1.00 70.38 84 SER A C 1
ATOM 620 O O . SER A 1 84 ? -34.324 -24.105 15.342 1.00 70.38 84 SER A O 1
ATOM 622 N N . THR A 1 85 ? -34.884 -22.650 13.726 1.00 61.81 85 THR A N 1
ATOM 623 C CA . THR A 1 85 ? -36.217 -23.229 13.479 1.00 61.81 85 THR A CA 1
ATOM 624 C C . THR A 1 85 ? -36.141 -24.675 12.987 1.00 61.81 85 THR A C 1
ATOM 626 O O . THR A 1 85 ? -37.070 -25.442 13.217 1.00 61.81 85 THR A O 1
ATOM 629 N N . ARG A 1 86 ? -35.021 -25.072 12.366 1.00 60.03 86 ARG A N 1
ATOM 630 C CA . ARG A 1 86 ? -34.774 -26.452 11.921 1.00 60.03 86 ARG A CA 1
ATOM 631 C C . ARG A 1 86 ? -34.361 -27.380 13.057 1.00 60.03 86 ARG A C 1
ATOM 633 O O . ARG A 1 86 ? -34.773 -28.532 13.071 1.00 60.03 86 ARG A O 1
ATOM 640 N N . CYS A 1 87 ? -33.570 -26.889 14.010 1.00 62.03 87 CYS A N 1
ATOM 641 C CA . CYS A 1 87 ? -33.109 -27.716 15.126 1.00 62.03 87 CYS A CA 1
ATOM 642 C C . CYS A 1 87 ? -34.078 -27.702 16.320 1.00 62.03 87 CYS A C 1
ATOM 644 O O . CYS A 1 87 ? -33.877 -28.465 17.260 1.00 62.03 87 CYS A O 1
ATOM 646 N N . GLY A 1 88 ? -35.106 -26.842 16.308 1.00 71.56 88 GLY A N 1
ATOM 647 C CA . GLY A 1 88 ? -36.096 -26.729 17.387 1.00 71.56 88 GLY A CA 1
ATOM 648 C C . GLY A 1 88 ? -35.518 -26.232 18.719 1.00 71.56 88 GLY A C 1
ATOM 649 O O . GLY A 1 88 ? -36.210 -26.262 19.733 1.00 71.56 88 GLY A O 1
ATOM 650 N N . GLN A 1 89 ? -34.256 -25.792 18.725 1.00 74.44 89 GLN A N 1
ATOM 651 C CA . GLN A 1 89 ? -33.523 -25.321 19.896 1.00 74.44 89 GLN A CA 1
ATOM 652 C C . GLN A 1 89 ? -32.413 -24.331 19.490 1.00 74.44 89 GLN A C 1
ATOM 654 O O . GLN A 1 89 ? -31.960 -24.355 18.336 1.00 74.44 89 GLN A O 1
ATOM 659 N N . PRO A 1 90 ? -31.950 -23.466 20.414 1.00 72.62 90 PRO A N 1
ATOM 660 C CA . PRO A 1 90 ? -30.834 -22.562 20.159 1.00 72.6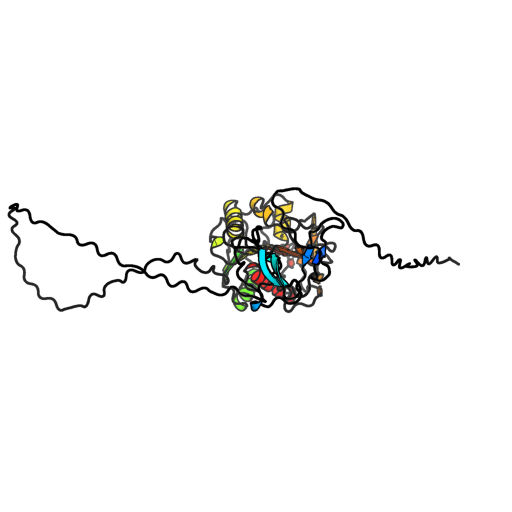2 90 PRO A CA 1
ATOM 661 C C . PRO A 1 90 ? -29.523 -23.314 19.896 1.00 72.62 90 PRO A C 1
ATOM 663 O O . PRO A 1 90 ? -29.222 -24.298 20.569 1.00 72.62 90 PRO A O 1
ATOM 666 N N . ILE A 1 91 ? -28.720 -22.819 18.954 1.00 75.88 91 ILE A N 1
ATOM 667 C CA . ILE A 1 91 ? -27.373 -23.326 18.654 1.00 75.88 91 ILE A CA 1
ATOM 668 C C . ILE A 1 91 ? -26.329 -22.216 18.810 1.00 75.88 91 ILE A C 1
ATOM 670 O O . ILE A 1 91 ? -26.630 -21.040 18.597 1.00 75.88 91 ILE A O 1
ATOM 674 N N . CYS A 1 92 ? -25.095 -22.582 19.162 1.00 73.88 92 CYS A N 1
ATOM 675 C CA . CYS A 1 92 ? -23.980 -21.638 19.247 1.00 73.88 92 CYS A CA 1
ATOM 676 C C . CYS A 1 92 ? -23.366 -21.409 17.863 1.00 73.88 92 CYS A C 1
ATOM 678 O O . CYS A 1 92 ? -22.906 -22.348 17.216 1.00 73.88 92 CYS A O 1
ATOM 680 N N . TYR A 1 93 ? -23.343 -20.155 17.421 1.00 72.25 93 TYR A N 1
ATOM 681 C CA . TYR A 1 93 ? -22.857 -19.740 16.110 1.00 72.25 93 TYR A CA 1
ATOM 682 C C . TYR A 1 93 ? -21.589 -18.879 16.246 1.00 72.25 93 TYR A C 1
ATOM 684 O O . TYR A 1 93 ? -21.594 -17.935 17.042 1.00 72.25 93 TYR A O 1
ATOM 692 N N . PRO A 1 94 ? -20.500 -19.150 15.503 1.00 68.25 94 PRO A N 1
ATOM 693 C CA . PRO A 1 94 ? -19.282 -18.347 15.576 1.00 68.25 94 PRO A CA 1
ATOM 694 C C . PRO A 1 94 ? -19.510 -16.918 15.076 1.00 68.25 94 PRO A C 1
ATOM 696 O O . PRO A 1 94 ? -19.909 -16.696 13.933 1.00 68.25 94 PRO A O 1
ATOM 699 N N . LEU A 1 95 ? -19.179 -15.932 15.907 1.00 65.44 95 LEU A N 1
ATOM 700 C CA . LEU A 1 95 ? -19.280 -14.511 15.577 1.00 65.44 95 LEU A CA 1
ATOM 701 C C . LEU A 1 95 ? -18.489 -14.110 14.311 1.00 65.44 95 LEU A C 1
ATOM 703 O O . LEU A 1 95 ? -19.003 -13.290 13.553 1.00 65.44 95 LEU A O 1
ATOM 707 N N . PRO A 1 96 ? -17.301 -14.683 14.003 1.00 60.50 96 PRO A N 1
ATOM 708 C CA . PRO A 1 96 ? -16.582 -14.377 12.760 1.00 60.50 96 PRO A CA 1
ATOM 709 C C . PRO A 1 96 ? -17.350 -14.750 11.486 1.00 60.50 96 PRO A C 1
ATOM 711 O O . PRO A 1 96 ? -17.084 -14.192 10.426 1.00 60.50 96 PRO A O 1
ATOM 714 N N . MET A 1 97 ? -18.301 -15.682 11.586 1.00 60.25 97 MET A N 1
ATOM 715 C CA . MET A 1 97 ? -19.155 -16.104 10.474 1.00 60.25 97 MET A CA 1
ATOM 716 C C . MET A 1 97 ? -20.464 -15.306 10.405 1.00 60.25 97 MET A C 1
ATOM 718 O O . MET A 1 97 ? -21.247 -15.488 9.473 1.00 60.25 97 MET A O 1
ATOM 722 N N . ALA A 1 98 ? -20.739 -14.441 11.388 1.00 63.09 98 ALA A N 1
ATOM 723 C CA . ALA A 1 98 ? -21.886 -13.548 11.363 1.00 63.09 98 ALA A CA 1
ATOM 724 C C . ALA A 1 98 ? -21.534 -12.329 10.499 1.00 63.09 98 ALA A C 1
ATOM 726 O O . ALA A 1 98 ? -20.695 -11.502 10.859 1.00 63.09 98 ALA A O 1
ATOM 727 N N . ASN A 1 99 ? -22.157 -12.224 9.325 1.00 55.81 99 ASN A N 1
ATOM 728 C CA . ASN A 1 99 ? -21.923 -11.106 8.420 1.00 55.81 99 ASN A CA 1
ATOM 729 C C . ASN A 1 99 ? -22.367 -9.781 9.077 1.00 55.81 99 ASN A C 1
ATOM 731 O O . ASN A 1 99 ? -23.555 -9.565 9.326 1.00 55.81 99 ASN A O 1
ATOM 735 N N . LYS A 1 100 ? -21.411 -8.870 9.305 1.00 51.41 100 LYS A N 1
ATOM 736 C CA . LYS A 1 100 ? -21.646 -7.539 9.892 1.00 51.41 100 LYS A CA 1
ATOM 737 C C . LYS A 1 100 ? -22.563 -6.641 9.049 1.00 51.41 100 LYS A C 1
ATOM 739 O O . LYS A 1 100 ? -23.127 -5.703 9.602 1.00 51.41 100 LYS A O 1
ATOM 744 N N . GLN A 1 101 ? -22.735 -6.911 7.750 1.00 43.56 101 GLN A N 1
ATOM 745 C CA . GLN A 1 101 ? -23.716 -6.208 6.909 1.00 43.56 101 GLN A CA 1
ATOM 746 C C . GLN A 1 101 ? -25.154 -6.649 7.179 1.00 43.56 101 GLN A C 1
ATOM 748 O O . GLN A 1 101 ? -26.070 -5.859 6.979 1.00 43.56 101 GLN A O 1
ATOM 753 N N . ILE A 1 102 ? -25.361 -7.892 7.618 1.00 45.78 102 ILE A N 1
ATOM 754 C CA . ILE A 1 102 ? -26.710 -8.428 7.801 1.00 45.78 102 ILE A CA 1
ATOM 755 C C . ILE A 1 102 ? -27.274 -7.972 9.146 1.00 45.78 102 ILE A C 1
ATOM 757 O O . ILE A 1 102 ? -28.463 -7.690 9.215 1.00 45.78 102 ILE A O 1
ATOM 761 N N . CYS A 1 103 ? -26.427 -7.815 10.176 1.00 48.44 103 CYS A N 1
ATOM 762 C CA . CYS A 1 103 ? -26.856 -7.413 11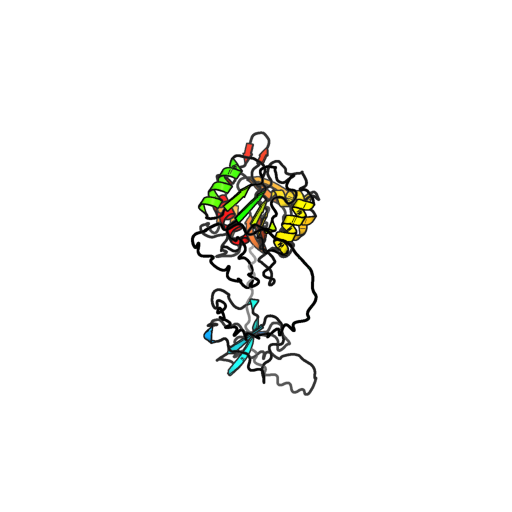.517 1.00 48.44 103 CYS A CA 1
ATOM 763 C C . CYS A 1 103 ? -25.953 -6.362 12.172 1.00 48.44 103 CYS A C 1
ATOM 765 O O . CYS A 1 103 ? -25.031 -6.715 12.914 1.00 48.44 103 CYS A O 1
ATOM 767 N N . PRO A 1 104 ? -26.217 -5.063 11.937 1.00 41.94 104 PRO A N 1
ATOM 768 C CA . PRO A 1 104 ? -25.512 -3.996 12.629 1.00 41.94 104 PRO A CA 1
ATOM 769 C C . PRO A 1 104 ? -25.823 -4.031 14.139 1.00 41.94 104 PRO A C 1
ATOM 771 O O . PRO A 1 104 ? -26.962 -4.306 14.530 1.00 41.94 104 PRO A O 1
ATOM 774 N N . PRO A 1 105 ? -24.838 -3.759 15.014 1.00 43.50 105 PRO A N 1
ATOM 775 C CA . PRO A 1 105 ? -25.061 -3.728 16.455 1.00 43.50 105 PRO A CA 1
ATOM 776 C C . PRO A 1 105 ? -26.119 -2.676 16.811 1.00 43.50 105 PRO A C 1
ATOM 778 O O . PRO A 1 105 ? -26.012 -1.512 16.426 1.00 43.50 105 PRO A O 1
ATOM 781 N N . LYS A 1 106 ? -27.152 -3.086 17.555 1.00 38.44 106 LYS A N 1
ATOM 782 C CA . LYS A 1 106 ? -28.205 -2.184 18.032 1.00 38.44 106 LYS A CA 1
ATOM 783 C C . LYS A 1 106 ? -27.630 -1.311 19.149 1.00 38.44 106 LYS A C 1
ATOM 785 O O . LYS A 1 106 ? -27.240 -1.833 20.192 1.00 38.44 106 LYS A O 1
ATOM 790 N N . THR A 1 107 ? -27.570 0.001 18.939 1.00 34.88 107 THR A N 1
ATOM 791 C CA . THR A 1 107 ? -27.125 0.966 19.952 1.00 34.88 107 THR A CA 1
ATOM 792 C C . THR A 1 107 ? -28.069 0.903 21.153 1.00 34.88 107 THR A C 1
ATOM 794 O O . THR A 1 107 ? -29.240 1.265 21.049 1.00 34.88 107 THR A O 1
ATOM 797 N N . VAL A 1 108 ? -27.589 0.392 22.287 1.00 32.25 108 VAL A N 1
ATOM 798 C CA . VAL A 1 108 ? -28.360 0.358 23.535 1.00 32.25 108 VAL A CA 1
ATOM 799 C C . VAL A 1 108 ? -28.159 1.689 24.250 1.00 32.25 108 VAL A C 1
ATOM 801 O O . VAL A 1 108 ? -27.076 1.966 24.759 1.00 32.25 108 VAL A O 1
ATOM 804 N N . THR A 1 109 ? -29.203 2.513 24.296 1.00 29.61 109 THR A N 1
ATOM 805 C CA . THR A 1 109 ? -29.233 3.714 25.138 1.00 29.61 109 THR A CA 1
ATOM 806 C C . THR A 1 109 ? -29.377 3.280 26.595 1.00 29.61 109 THR A C 1
ATOM 808 O O . THR A 1 109 ? -30.435 2.806 27.001 1.00 29.61 109 THR A O 1
ATOM 811 N N . ILE A 1 110 ? -28.309 3.410 27.381 1.00 32.50 110 ILE A N 1
ATOM 812 C CA . ILE A 1 110 ? -28.344 3.173 28.827 1.00 32.50 110 ILE A CA 1
ATOM 813 C C . ILE A 1 110 ? -28.737 4.489 29.500 1.00 32.50 110 ILE A C 1
ATOM 815 O O . ILE A 1 110 ? -27.999 5.470 29.437 1.00 32.50 110 ILE A O 1
ATOM 819 N N . THR A 1 111 ? -29.910 4.525 30.131 1.00 31.08 111 THR A N 1
ATOM 820 C CA . THR A 1 111 ? -30.343 5.658 30.956 1.00 31.08 111 THR A CA 1
ATOM 821 C C . THR A 1 111 ? -29.816 5.463 32.374 1.00 31.08 111 THR A C 1
ATOM 823 O O . THR A 1 111 ? -30.309 4.612 33.111 1.00 31.08 111 THR A O 1
ATOM 826 N N . THR A 1 112 ? -28.798 6.230 32.760 1.00 31.25 112 THR A N 1
ATOM 827 C CA . THR A 1 112 ? -28.248 6.200 34.121 1.00 31.25 112 THR A CA 1
ATOM 828 C C . THR A 1 112 ? -28.973 7.227 34.990 1.00 31.25 112 THR A C 1
ATOM 830 O O . THR A 1 112 ? -28.890 8.427 34.733 1.00 31.25 112 THR A O 1
ATOM 833 N N . THR A 1 113 ? -29.683 6.776 36.025 1.00 32.22 113 THR A N 1
ATOM 834 C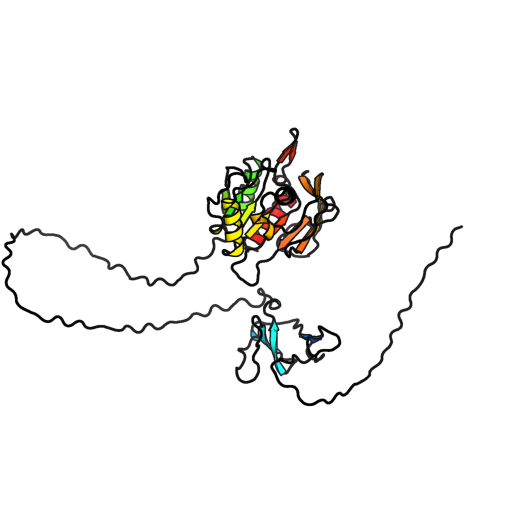 CA . THR A 1 113 ? -30.341 7.658 37.002 1.00 32.22 113 THR A CA 1
ATOM 835 C C . THR A 1 113 ? -29.352 8.026 38.108 1.00 32.22 113 THR A C 1
ATOM 837 O O . THR A 1 113 ? -29.017 7.193 38.948 1.00 32.22 113 THR A O 1
ATOM 840 N N . THR A 1 114 ? -28.873 9.270 38.128 1.00 32.56 114 THR A N 1
ATOM 841 C CA . THR A 1 114 ? -27.952 9.759 39.167 1.00 32.56 114 THR A CA 1
ATOM 842 C C . THR A 1 114 ? -28.729 10.181 40.419 1.00 32.56 114 THR A C 1
ATOM 844 O O . THR A 1 114 ? -29.461 11.171 40.396 1.00 32.56 114 THR A O 1
ATOM 847 N N . GLN A 1 115 ? -28.565 9.458 41.532 1.00 32.81 115 GLN A N 1
ATOM 848 C CA . GLN A 1 115 ? -29.046 9.890 42.851 1.00 32.81 115 GLN A CA 1
ATOM 849 C C . GLN A 1 115 ? -28.118 10.979 43.412 1.00 32.81 115 GLN A C 1
ATOM 851 O O . GLN A 1 115 ? -26.924 10.762 43.605 1.00 32.81 115 GLN A O 1
ATOM 856 N N . LYS A 1 116 ? -28.675 12.168 43.664 1.00 33.62 116 LYS A N 1
ATOM 857 C CA . LYS A 1 116 ? -27.971 13.317 44.247 1.00 33.62 116 LYS A CA 1
ATOM 858 C C . LYS A 1 116 ? -27.962 13.198 45.774 1.00 33.62 116 LYS A C 1
ATOM 860 O O . LYS A 1 116 ? -28.985 13.423 46.416 1.00 33.62 116 LYS A O 1
ATOM 865 N N . THR A 1 117 ? -26.812 12.867 46.354 1.00 32.88 117 THR A N 1
ATOM 866 C CA . THR A 1 117 ? -26.599 12.894 47.809 1.00 32.88 117 THR A CA 1
ATOM 867 C C . THR A 1 117 ? -26.277 14.324 48.247 1.00 32.88 117 THR A C 1
ATOM 869 O O . THR A 1 117 ? -25.284 14.902 47.810 1.00 32.88 117 THR A O 1
ATOM 872 N N . THR A 1 118 ? -27.120 14.911 49.097 1.00 35.25 118 THR A N 1
ATOM 873 C CA . THR A 1 118 ? -26.920 16.259 49.654 1.00 35.25 118 THR A CA 1
ATOM 874 C C . THR A 1 118 ? -26.220 16.153 51.007 1.00 35.25 118 THR A C 1
ATOM 876 O O . THR A 1 118 ? -26.813 15.669 51.969 1.00 35.25 118 THR A O 1
ATOM 879 N N . THR A 1 119 ? -24.977 16.624 51.103 1.00 33.47 119 THR A N 1
ATOM 880 C CA . THR A 1 119 ? -24.239 16.718 52.373 1.00 33.47 119 THR A CA 1
ATOM 881 C C . THR A 1 119 ? -24.485 18.084 53.014 1.00 33.47 119 THR A C 1
ATOM 883 O O . THR A 1 119 ? -24.102 19.113 52.462 1.00 33.47 119 THR A O 1
ATOM 886 N N . THR A 1 120 ? -25.123 18.113 54.186 1.00 34.44 120 THR A N 1
ATOM 887 C CA . THR A 1 120 ? -25.315 19.334 54.984 1.00 34.44 120 THR A CA 1
ATOM 888 C C . THR A 1 120 ? -24.107 19.559 55.895 1.00 34.44 120 THR A C 1
ATOM 890 O O . THR A 1 120 ? -23.863 18.767 56.802 1.00 34.44 120 THR A O 1
ATOM 893 N N . ILE A 1 121 ? -23.366 20.649 55.688 1.00 35.22 121 ILE A N 1
ATOM 894 C CA . ILE A 1 121 ? -22.297 21.088 56.597 1.00 35.22 121 ILE A CA 1
ATOM 895 C C . ILE A 1 121 ? -22.902 22.077 57.602 1.00 35.22 121 ILE A C 1
ATOM 897 O O . ILE A 1 121 ? -23.403 23.131 57.214 1.00 35.22 121 ILE A O 1
ATOM 901 N N . LYS A 1 122 ? -22.873 21.736 58.898 1.00 34.31 122 LYS A N 1
ATOM 902 C CA . LYS A 1 122 ? -23.170 22.663 60.002 1.00 34.31 122 LYS A CA 1
ATOM 903 C C . LYS A 1 122 ? -21.877 23.341 60.449 1.00 34.31 122 LYS A C 1
ATOM 905 O O . LYS A 1 122 ? -20.968 22.664 60.922 1.00 34.31 122 LYS A O 1
ATOM 910 N N . THR A 1 123 ? -21.822 24.665 60.360 1.00 34.31 123 THR A N 1
ATOM 911 C CA . THR A 1 123 ? -20.725 25.472 60.911 1.00 34.31 123 THR A CA 1
ATOM 912 C C . THR A 1 123 ? -21.087 25.930 62.324 1.00 34.31 123 THR A C 1
ATOM 914 O O . THR A 1 123 ? -22.138 26.530 62.537 1.00 34.31 123 THR A O 1
ATOM 917 N N . SER A 1 124 ? -20.219 25.621 63.287 1.00 33.31 124 SER A N 1
ATOM 918 C CA . SER A 1 124 ? -20.300 26.049 64.687 1.00 33.31 124 SER A CA 1
ATOM 919 C C . SER A 1 124 ? -19.460 27.308 64.890 1.00 33.31 124 SER A C 1
ATOM 921 O O . SER A 1 124 ? -18.285 27.332 64.533 1.00 33.31 124 SER A O 1
ATOM 923 N N . THR A 1 125 ? -20.055 28.336 65.487 1.00 35.59 125 THR A N 1
ATOM 924 C CA . THR A 1 125 ? -19.412 29.605 65.842 1.00 35.59 125 THR A CA 1
ATOM 925 C C . THR A 1 125 ? -18.516 29.425 67.069 1.00 35.59 125 THR A C 1
ATOM 927 O O . THR A 1 125 ? -18.984 28.958 68.105 1.00 35.59 125 THR A O 1
ATOM 930 N N . ALA A 1 126 ? -17.251 29.839 66.984 1.00 35.09 126 ALA A N 1
ATOM 931 C CA . ALA A 1 126 ? -16.399 30.067 68.147 1.00 35.09 126 ALA A CA 1
ATOM 932 C C . ALA A 1 126 ? -15.731 31.441 68.030 1.00 35.09 126 ALA A C 1
ATOM 934 O O . ALA A 1 126 ? -15.135 31.793 67.014 1.00 35.09 126 ALA A O 1
ATOM 935 N N . THR A 1 127 ? -15.908 32.222 69.087 1.00 42.06 127 THR A N 1
ATOM 936 C CA . THR A 1 127 ? -15.489 33.607 69.269 1.00 42.06 127 THR A CA 1
ATOM 937 C C . THR A 1 127 ? -13.978 33.699 69.450 1.00 42.06 127 THR A C 1
ATOM 939 O O . THR A 1 127 ? -13.443 33.112 70.388 1.00 42.06 127 THR A O 1
ATOM 942 N N . THR A 1 128 ? -13.275 34.498 68.645 1.00 38.56 128 THR A N 1
ATOM 943 C CA . THR A 1 128 ? -12.019 35.117 69.096 1.00 38.56 128 THR A CA 1
ATOM 944 C C . THR A 1 128 ? -11.796 36.464 68.419 1.00 38.56 128 THR A C 1
ATOM 946 O O . THR A 1 128 ? -11.799 36.600 67.199 1.00 38.56 128 THR A O 1
ATOM 949 N N . THR A 1 129 ? -11.620 37.461 69.274 1.00 43.50 129 THR A N 1
ATOM 950 C CA . THR A 1 129 ? -11.306 38.861 69.014 1.00 43.50 129 THR A CA 1
ATOM 951 C C . THR A 1 129 ? -9.997 39.014 68.245 1.00 43.50 129 THR A C 1
ATOM 953 O O . THR A 1 129 ? -8.946 38.697 68.792 1.00 43.50 129 THR A O 1
ATOM 956 N N . GLN A 1 130 ? -10.031 39.598 67.043 1.00 36.91 130 GLN A N 1
ATOM 957 C CA . GLN A 1 130 ? -8.896 40.357 66.514 1.00 36.91 130 GLN A CA 1
ATOM 958 C C . GLN A 1 130 ? -9.367 41.620 65.790 1.00 36.91 130 GLN A C 1
ATOM 960 O O . GLN A 1 130 ? -10.277 41.619 64.965 1.00 36.91 130 GLN A O 1
ATOM 965 N N . LYS A 1 131 ? -8.723 42.715 66.184 1.00 42.81 131 LYS A N 1
ATOM 966 C CA . LYS A 1 131 ? -8.869 44.084 65.709 1.00 42.81 131 LYS A CA 1
ATOM 967 C C . LYS A 1 131 ? -8.306 44.182 64.292 1.00 42.81 131 LYS A C 1
ATOM 969 O O . LYS A 1 131 ? -7.103 44.025 64.114 1.00 42.81 131 LYS A O 1
ATOM 974 N N . LEU A 1 132 ? -9.157 44.492 63.316 1.00 35.91 132 LEU A N 1
ATOM 975 C CA . LEU A 1 132 ? -8.727 44.848 61.968 1.00 35.91 132 LEU A CA 1
ATOM 976 C C . LEU A 1 132 ? -9.358 46.184 61.572 1.00 35.91 132 LEU A C 1
ATOM 978 O O . LEU A 1 132 ? -10.573 46.322 61.465 1.00 35.91 132 LEU A O 1
ATOM 982 N N . THR A 1 133 ? -8.501 47.186 61.409 1.00 44.56 133 THR A N 1
ATOM 983 C CA . THR A 1 133 ? -8.838 48.501 60.871 1.00 44.56 133 THR A CA 1
ATOM 984 C C . THR A 1 133 ? -8.935 48.371 59.355 1.00 44.56 133 THR A C 1
ATOM 986 O O . THR A 1 133 ? -7.972 47.933 58.723 1.00 44.56 133 THR A O 1
ATOM 989 N N . THR A 1 134 ? -10.057 48.741 58.738 1.00 35.03 134 THR A N 1
ATOM 990 C CA . THR A 1 134 ? -10.114 48.864 57.274 1.00 35.03 134 THR A CA 1
ATOM 991 C C . THR A 1 134 ? -11.068 49.973 56.847 1.00 35.03 134 THR A C 1
ATOM 993 O O . THR A 1 134 ? -12.199 50.077 57.312 1.00 35.03 134 THR A O 1
ATOM 996 N N . THR A 1 135 ? -10.532 50.834 55.990 1.00 37.78 135 THR A N 1
ATOM 997 C CA . THR A 1 135 ? -11.072 52.088 55.473 1.00 37.78 135 THR A CA 1
ATOM 998 C C . THR A 1 135 ? -12.250 51.863 54.526 1.00 37.78 135 THR A C 1
ATOM 1000 O O . THR A 1 135 ? -12.128 51.148 53.533 1.00 37.78 135 THR A O 1
ATOM 1003 N N . THR A 1 136 ? -13.373 52.531 54.786 1.00 32.00 136 THR A N 1
ATOM 1004 C CA . THR A 1 136 ? -14.548 52.546 53.905 1.00 32.00 136 THR A CA 1
ATOM 1005 C C . THR A 1 136 ? -14.276 53.410 52.674 1.00 32.00 136 THR A C 1
ATOM 1007 O O . THR A 1 136 ? -14.106 54.623 52.789 1.00 32.00 136 THR A O 1
ATOM 1010 N N . LYS A 1 137 ? -14.279 52.807 51.481 1.00 37.69 137 LYS A N 1
ATOM 1011 C CA . LYS A 1 137 ? -14.383 53.523 50.203 1.00 37.69 137 LYS A CA 1
ATOM 1012 C C . LYS A 1 137 ? -15.625 53.011 49.477 1.00 37.69 137 LYS A C 1
ATOM 1014 O O . LYS A 1 137 ? -15.705 51.837 49.131 1.00 37.69 137 LYS A O 1
ATOM 1019 N N . ILE A 1 138 ? -16.608 53.890 49.307 1.00 44.81 138 ILE A N 1
ATOM 1020 C CA . ILE A 1 138 ? -17.844 53.621 48.569 1.00 44.81 138 ILE A CA 1
ATOM 1021 C C . ILE A 1 138 ? -17.520 53.751 47.079 1.00 44.81 138 ILE A C 1
ATOM 1023 O O . ILE A 1 138 ? -17.062 54.806 46.645 1.00 44.81 138 ILE A O 1
ATOM 1027 N N . SER A 1 139 ? -17.756 52.690 46.306 1.00 37.03 139 SER A N 1
ATOM 1028 C CA . SER A 1 139 ? -17.771 52.747 44.844 1.00 37.03 139 SER A CA 1
ATOM 1029 C C . SER A 1 139 ? -18.988 51.990 44.327 1.00 37.03 139 SER A C 1
ATOM 1031 O O . SER A 1 139 ? -19.179 50.809 44.606 1.00 37.03 139 SER A O 1
ATOM 1033 N N . THR A 1 140 ? -19.821 52.709 43.589 1.00 43.28 140 THR A N 1
ATOM 1034 C CA . THR A 1 140 ? -20.993 52.246 42.849 1.00 43.28 140 THR A CA 1
ATOM 1035 C C . THR A 1 140 ? -20.569 51.421 41.634 1.00 43.28 140 THR A C 1
ATOM 1037 O O . THR A 1 140 ? -19.750 51.878 40.840 1.00 43.28 140 THR A O 1
ATOM 1040 N N . THR A 1 141 ? -21.143 50.225 41.454 1.00 33.97 141 THR A N 1
ATOM 1041 C CA . THR A 1 141 ? -21.107 49.497 40.173 1.00 33.97 141 THR A CA 1
ATOM 1042 C C . THR A 1 141 ? -22.438 48.799 39.871 1.00 33.97 141 THR A C 1
ATOM 1044 O O . THR A 1 141 ? -23.113 48.261 40.745 1.00 33.97 141 THR A O 1
ATOM 1047 N N . THR A 1 142 ? -22.794 48.898 38.594 1.00 38.22 142 THR A N 1
ATOM 1048 C CA . THR A 1 142 ? -23.960 48.412 37.840 1.00 38.22 142 THR A CA 1
ATOM 1049 C C . THR A 1 142 ? -24.004 46.873 37.750 1.00 38.22 142 THR A C 1
ATOM 1051 O O . THR A 1 142 ? -22.940 46.254 37.702 1.00 38.22 142 THR A O 1
ATOM 1054 N N . PRO A 1 143 ? -25.184 46.217 37.681 1.00 36.28 143 PRO A N 1
ATOM 1055 C CA . PRO A 1 143 ? -25.260 44.757 37.663 1.00 36.28 143 PRO A CA 1
ATOM 1056 C C . PRO A 1 143 ? -24.813 44.189 36.311 1.00 36.28 143 PRO A C 1
ATOM 1058 O O . PRO A 1 143 ? -25.371 44.530 35.270 1.00 36.28 143 PRO A O 1
ATOM 1061 N N . THR A 1 144 ? -23.836 43.282 36.336 1.00 34.78 144 THR A N 1
ATOM 1062 C CA . THR A 1 144 ? -23.502 42.410 35.200 1.00 34.78 144 THR A CA 1
ATOM 1063 C C . THR A 1 144 ? -23.807 40.973 35.603 1.00 34.78 144 THR A C 1
ATOM 1065 O O . THR A 1 144 ? -23.417 40.526 36.679 1.00 34.78 144 THR A O 1
ATOM 1068 N N . SER A 1 145 ? -24.574 40.284 34.762 1.00 38.28 145 SER A N 1
ATOM 1069 C CA . SER A 1 145 ? -25.039 38.913 34.963 1.00 38.28 145 SER A CA 1
ATOM 1070 C C . SER A 1 145 ? -23.870 37.926 34.880 1.00 38.28 145 SER A C 1
ATOM 1072 O O . SER A 1 145 ? -23.198 37.850 33.852 1.00 38.28 145 SER A O 1
ATOM 1074 N N . THR A 1 146 ? -23.629 37.171 35.952 1.00 32.00 146 THR A N 1
ATOM 1075 C CA . THR A 1 146 ? -22.643 36.085 35.979 1.00 32.00 146 THR A CA 1
ATOM 1076 C C . THR A 1 146 ? -23.357 34.769 35.686 1.00 32.00 146 THR A C 1
ATOM 1078 O O . THR A 1 146 ? -24.080 34.240 36.531 1.00 32.00 146 THR A O 1
ATOM 1081 N N . VAL A 1 147 ? -23.167 34.247 34.474 1.00 36.41 147 VAL A N 1
ATOM 1082 C CA . VAL A 1 147 ? -23.562 32.885 34.101 1.00 36.41 147 VAL A CA 1
ATOM 1083 C C . VAL A 1 147 ? -22.616 31.903 34.791 1.00 36.41 147 VAL A C 1
ATOM 1085 O O . VAL A 1 147 ? -21.395 32.017 34.698 1.00 36.41 147 VAL A O 1
ATOM 1088 N N . HIS A 1 148 ? -23.203 30.956 35.514 1.00 33.94 148 HIS A N 1
ATOM 1089 C CA . HIS A 1 148 ? -22.522 29.866 36.204 1.00 33.94 148 HIS A CA 1
ATOM 1090 C C . HIS A 1 148 ? -21.990 28.855 35.168 1.00 33.94 148 HIS A C 1
ATOM 1092 O O . HIS A 1 148 ? -22.769 28.449 34.303 1.00 33.94 148 HIS A O 1
ATOM 1098 N N . PRO A 1 149 ? -20.718 28.415 35.216 1.00 40.47 149 PRO A N 1
ATOM 1099 C CA . PRO A 1 149 ? -20.261 27.333 34.358 1.00 40.47 149 PRO A CA 1
ATOM 1100 C C . PRO A 1 149 ? -20.863 26.014 34.844 1.00 40.47 149 PRO A C 1
ATOM 1102 O O . PRO A 1 149 ? -20.717 25.621 36.006 1.00 40.47 149 PRO A O 1
ATOM 1105 N N . ASP A 1 150 ? -21.578 25.375 33.927 1.00 32.19 150 ASP A N 1
ATOM 1106 C CA . ASP A 1 150 ? -22.147 24.048 34.073 1.00 32.19 150 ASP A CA 1
ATOM 1107 C C . ASP A 1 150 ? -21.012 23.023 34.206 1.00 32.19 150 ASP A C 1
ATOM 1109 O O . ASP A 1 150 ? -20.035 23.041 33.451 1.00 32.19 150 ASP A O 1
ATOM 1113 N N . ILE A 1 151 ? -21.119 22.145 35.202 1.00 37.72 151 ILE A N 1
ATOM 1114 C CA . ILE A 1 151 ? -20.166 21.060 35.434 1.00 37.72 151 ILE A CA 1
ATOM 1115 C C . ILE A 1 151 ? -20.498 19.958 34.429 1.00 37.72 151 ILE A C 1
ATOM 1117 O O . ILE A 1 151 ? -21.341 19.094 34.676 1.00 37.72 151 ILE A O 1
ATOM 1121 N N . THR A 1 152 ? -19.825 19.983 33.281 1.00 34.84 152 THR A N 1
ATOM 1122 C CA . THR A 1 152 ? -19.861 18.886 32.315 1.00 34.84 152 THR A CA 1
ATOM 1123 C C . THR A 1 152 ? -19.115 17.695 32.909 1.00 34.84 152 THR A C 1
ATOM 1125 O O . THR A 1 152 ? -17.894 17.699 33.059 1.00 34.84 152 THR A O 1
ATOM 1128 N N . THR A 1 153 ? -19.863 16.661 33.277 1.00 37.34 153 THR A N 1
ATOM 1129 C CA . THR A 1 153 ? -19.318 15.360 33.658 1.00 37.34 153 THR A CA 1
ATOM 1130 C C . THR A 1 153 ? -18.695 14.709 32.424 1.00 37.34 153 THR A C 1
ATOM 1132 O O . THR A 1 153 ? -19.364 14.475 31.418 1.00 37.34 153 THR A O 1
ATOM 1135 N N . SER A 1 154 ? -17.391 14.443 32.488 1.00 32.72 154 SER A N 1
ATOM 1136 C CA . SER A 1 154 ? -16.630 13.754 31.451 1.00 32.72 154 SER A CA 1
ATOM 1137 C C . SER A 1 154 ? -17.065 12.291 31.360 1.00 32.72 154 SER A C 1
ATOM 1139 O O . SER A 1 154 ? -16.596 11.418 32.088 1.00 32.72 154 SER A O 1
ATOM 1141 N N . GLN A 1 155 ? -17.961 11.998 30.420 1.00 36.16 155 GLN A N 1
ATOM 1142 C CA . GLN A 1 155 ? -18.015 10.659 29.853 1.00 36.16 155 GLN A CA 1
ATOM 1143 C C . GLN A 1 155 ? -16.687 10.415 29.132 1.00 36.16 155 GLN A C 1
ATOM 1145 O O . GLN A 1 155 ? -16.255 11.238 28.325 1.00 36.16 155 GLN A O 1
ATOM 1150 N N . SER A 1 156 ? -16.029 9.301 29.459 1.00 37.09 156 SER A N 1
ATOM 1151 C CA . SER A 1 156 ? -14.888 8.761 28.719 1.00 37.09 156 SER A CA 1
ATOM 1152 C C . SER A 1 156 ? -15.361 8.427 27.302 1.00 37.09 156 SER A C 1
ATOM 1154 O O . SER A 1 156 ? -15.816 7.325 27.006 1.00 37.09 156 SER A O 1
ATOM 1156 N N . GLY A 1 157 ? -15.371 9.453 26.456 1.00 36.69 157 GLY A N 1
ATOM 1157 C CA . GLY A 1 157 ? -15.666 9.352 25.045 1.00 36.69 157 GLY A CA 1
ATOM 1158 C C . GLY A 1 157 ? -14.467 8.721 24.370 1.00 36.69 157 GLY A C 1
ATOM 1159 O O . GLY A 1 157 ? -13.373 9.281 24.377 1.00 36.69 157 GLY A O 1
ATOM 1160 N N . THR A 1 158 ? -14.670 7.554 23.777 1.00 41.97 158 THR A N 1
ATOM 1161 C CA . THR A 1 158 ? -13.816 7.070 22.702 1.00 41.97 158 THR A CA 1
ATOM 1162 C C . THR A 1 158 ? -13.928 8.081 21.567 1.00 41.97 158 THR A C 1
ATOM 1164 O O . THR A 1 158 ? -14.872 8.045 20.780 1.00 41.97 158 THR A O 1
ATOM 1167 N N . THR A 1 159 ? -13.014 9.054 21.536 1.00 46.84 159 THR A N 1
ATOM 1168 C CA . THR A 1 159 ? -12.933 10.044 20.463 1.00 46.84 159 THR A CA 1
ATOM 1169 C C . THR A 1 159 ? -12.961 9.274 19.144 1.00 46.84 159 THR A C 1
ATOM 1171 O O . THR A 1 159 ? -12.118 8.388 18.962 1.00 46.84 159 THR A O 1
ATOM 1174 N N . PRO A 1 160 ? -13.943 9.514 18.255 1.00 52.41 160 PRO A N 1
ATOM 1175 C CA . PRO A 1 160 ? -13.995 8.824 16.982 1.00 52.41 160 PRO 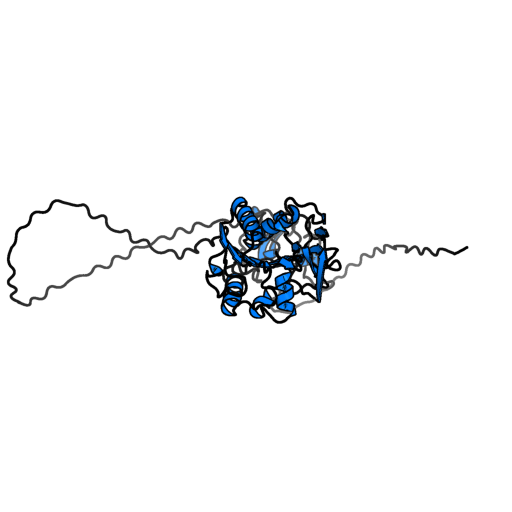A CA 1
ATOM 1176 C C . PRO A 1 160 ? -12.661 9.037 16.277 1.00 52.41 160 PRO A C 1
ATOM 1178 O O . PRO A 1 160 ? -12.286 10.170 15.980 1.00 52.41 160 PRO A O 1
ATOM 1181 N N . MET A 1 161 ? -11.933 7.942 16.067 1.00 56.22 161 MET A N 1
ATOM 1182 C CA . MET A 1 161 ? -10.718 7.913 15.263 1.00 56.22 161 MET A CA 1
ATOM 1183 C C . MET A 1 161 ? -10.926 8.731 13.979 1.00 56.22 161 MET A C 1
ATOM 1185 O O . MET A 1 161 ? -11.975 8.567 13.340 1.00 56.22 161 MET A O 1
ATOM 1189 N N . PRO A 1 162 ? -9.969 9.578 13.566 1.00 65.56 162 PRO A N 1
ATOM 1190 C CA . PRO A 1 162 ? -10.082 10.365 12.346 1.00 65.56 162 PRO A CA 1
ATOM 1191 C C . PRO A 1 162 ? -9.921 9.443 11.129 1.00 65.56 162 PRO A C 1
ATOM 1193 O O . PRO A 1 162 ? -8.876 9.363 10.498 1.00 65.56 162 PRO A O 1
ATOM 1196 N N . LYS A 1 163 ? -10.980 8.705 10.783 1.00 72.31 163 LYS A N 1
ATOM 1197 C CA . LYS A 1 163 ? -10.967 7.719 9.689 1.00 72.31 163 LYS A CA 1
ATOM 1198 C C . LYS A 1 163 ? -10.714 8.338 8.308 1.00 72.31 163 LYS A C 1
ATOM 1200 O O . LYS A 1 163 ? -10.412 7.616 7.369 1.00 72.31 163 LYS A O 1
ATOM 1205 N N . TYR A 1 164 ? -10.811 9.662 8.188 1.00 92.06 164 TYR A N 1
ATOM 1206 C CA . TYR A 1 164 ? -10.656 10.415 6.941 1.00 92.06 164 TYR A CA 1
ATOM 1207 C C . TYR A 1 164 ? -9.317 11.161 6.838 1.00 92.06 164 TYR A C 1
ATOM 1209 O O . TYR A 1 164 ? -9.211 12.117 6.071 1.00 92.06 164 TYR A O 1
ATOM 1217 N N . THR A 1 165 ? -8.300 10.768 7.609 1.00 96.69 165 THR A N 1
ATOM 1218 C CA . THR A 1 165 ? -6.960 11.367 7.537 1.00 96.69 165 THR A CA 1
ATOM 1219 C C . THR A 1 165 ? -5.901 10.341 7.142 1.00 96.69 165 THR A C 1
ATOM 1221 O O . THR A 1 165 ? -5.956 9.178 7.547 1.00 96.69 165 THR A O 1
ATOM 1224 N N . ALA A 1 166 ? -4.920 10.784 6.359 1.00 97.62 166 ALA A N 1
ATOM 1225 C CA . ALA A 1 166 ? -3.774 9.998 5.932 1.00 97.62 166 ALA A CA 1
ATOM 1226 C C . ALA A 1 166 ? -2.464 10.713 6.274 1.00 97.62 166 ALA A C 1
ATOM 1228 O O . ALA A 1 166 ? -2.332 11.914 6.035 1.00 97.62 166 ALA A O 1
ATOM 1229 N N . LEU A 1 167 ? -1.488 9.957 6.774 1.00 97.50 167 LEU A N 1
ATOM 1230 C CA . LEU A 1 167 ? -0.085 10.354 6.792 1.00 97.50 167 LEU A CA 1
ATOM 1231 C C . LEU A 1 167 ? 0.591 9.768 5.555 1.00 97.50 167 LEU A C 1
ATOM 1233 O O . LEU A 1 167 ? 0.689 8.548 5.427 1.00 97.50 167 LEU A O 1
ATOM 1237 N N . LEU A 1 168 ? 1.056 10.623 4.650 1.00 96.56 168 LEU A N 1
ATOM 1238 C CA . LEU A 1 168 ? 1.810 10.207 3.471 1.00 96.56 168 LEU A CA 1
ATOM 1239 C C . LEU A 1 168 ? 3.304 10.399 3.722 1.00 96.56 168 LEU A C 1
ATOM 1241 O O . LEU A 1 168 ? 3.772 11.526 3.894 1.00 96.56 168 LEU A O 1
ATOM 1245 N N . LEU A 1 169 ? 4.036 9.289 3.719 1.00 95.44 169 LEU A N 1
ATOM 1246 C CA . LEU A 1 169 ? 5.491 9.241 3.777 1.00 95.44 169 LEU A CA 1
ATOM 1247 C C . LEU A 1 169 ? 6.005 8.907 2.377 1.00 95.44 169 LEU A C 1
ATOM 1249 O O . LEU A 1 169 ? 5.798 7.799 1.880 1.00 95.44 169 LEU A O 1
ATOM 1253 N N . SER A 1 170 ? 6.643 9.879 1.737 1.00 92.06 170 SER A N 1
ATOM 1254 C CA . SER A 1 170 ? 7.225 9.748 0.403 1.00 92.06 170 SER A CA 1
ATOM 1255 C C . SER A 1 170 ? 8.394 10.711 0.259 1.00 92.06 170 SER A C 1
ATOM 1257 O O . SER A 1 170 ? 8.554 11.619 1.073 1.00 92.06 170 SER A O 1
ATOM 1259 N N . ASP A 1 171 ? 9.194 10.528 -0.784 1.00 85.94 171 ASP A N 1
ATOM 1260 C CA . ASP A 1 171 ? 10.202 11.516 -1.160 1.00 85.94 171 ASP A CA 1
ATOM 1261 C C . ASP A 1 171 ? 9.575 12.659 -1.953 1.00 85.94 171 ASP A C 1
ATOM 1263 O O . ASP A 1 171 ? 8.555 12.476 -2.622 1.00 85.94 171 ASP A O 1
ATOM 1267 N N . SER A 1 172 ? 10.172 13.847 -1.859 1.00 70.50 172 SER A N 1
ATOM 1268 C CA . SER A 1 172 ? 9.622 15.067 -2.456 1.00 70.50 172 SER A CA 1
ATOM 1269 C C . SER A 1 172 ? 9.735 15.082 -3.977 1.00 70.50 172 SER A C 1
ATOM 1271 O O . SER A 1 172 ? 10.762 15.462 -4.535 1.00 70.50 172 SER A O 1
ATOM 1273 N N . GLU A 1 173 ? 8.648 14.697 -4.650 1.00 72.06 173 GLU A N 1
ATOM 1274 C CA . GLU A 1 173 ? 8.548 14.672 -6.110 1.00 72.06 173 GLU A CA 1
ATOM 1275 C C . GLU A 1 173 ? 7.162 15.119 -6.596 1.00 72.06 173 GLU A C 1
ATOM 1277 O O . GLU A 1 173 ? 6.151 14.927 -5.919 1.00 72.06 173 GLU A O 1
ATOM 1282 N N . ALA A 1 174 ? 7.083 15.666 -7.816 1.00 73.81 174 ALA A N 1
ATOM 1283 C CA . ALA A 1 174 ? 5.827 16.139 -8.418 1.00 73.81 174 ALA A CA 1
ATOM 1284 C C . ALA A 1 174 ? 4.719 15.067 -8.451 1.00 73.81 174 ALA A C 1
ATOM 1286 O O . ALA A 1 174 ? 3.533 15.376 -8.356 1.00 73.81 174 ALA A O 1
ATOM 1287 N N . ALA A 1 175 ? 5.103 13.796 -8.552 1.00 76.56 175 ALA A N 1
ATOM 1288 C CA . ALA A 1 175 ? 4.180 12.674 -8.569 1.00 76.56 175 ALA A CA 1
ATOM 1289 C C . ALA A 1 175 ? 3.419 12.483 -7.240 1.00 76.56 175 ALA A C 1
ATOM 1291 O O . ALA A 1 175 ? 2.247 12.103 -7.251 1.00 76.56 175 ALA A O 1
ATOM 1292 N N . VAL A 1 176 ? 4.034 12.851 -6.111 1.00 86.88 176 VAL A N 1
ATOM 1293 C CA . VAL A 1 176 ? 3.388 12.841 -4.789 1.00 86.88 176 VAL A CA 1
ATOM 1294 C C . VAL A 1 176 ? 2.211 13.808 -4.749 1.00 86.88 176 VAL A C 1
ATOM 1296 O O . VAL A 1 176 ? 1.172 13.492 -4.171 1.00 86.88 176 VAL A O 1
ATOM 1299 N N . GLN A 1 177 ? 2.325 14.960 -5.415 1.00 88.25 177 GLN A N 1
ATOM 1300 C CA . GLN A 1 177 ? 1.243 15.940 -5.448 1.00 88.25 177 GLN A CA 1
ATOM 1301 C C . GLN A 1 177 ? -0.005 15.391 -6.152 1.00 88.25 177 GLN A C 1
ATOM 1303 O O . GLN A 1 177 ? -1.120 15.654 -5.704 1.00 88.25 177 GLN A O 1
ATOM 1308 N N . ASN A 1 178 ? 0.159 14.579 -7.201 1.00 88.75 178 ASN A N 1
ATOM 1309 C CA . ASN A 1 178 ? -0.973 13.920 -7.857 1.00 88.75 178 ASN A CA 1
ATOM 1310 C C . ASN A 1 178 ? -1.674 12.943 -6.908 1.00 88.75 178 ASN A C 1
ATOM 1312 O O . ASN A 1 178 ? -2.900 12.967 -6.812 1.00 88.75 178 ASN A O 1
ATOM 1316 N N . LEU A 1 179 ? -0.913 12.140 -6.153 1.00 89.75 179 LEU A N 1
ATOM 1317 C CA . LEU A 1 179 ? -1.484 11.254 -5.137 1.00 89.75 179 LEU A CA 1
ATOM 1318 C C . LEU A 1 179 ? -2.243 12.043 -4.061 1.00 89.75 179 LEU A C 1
ATOM 1320 O O . LEU A 1 179 ? -3.376 11.691 -3.739 1.00 89.75 179 LEU A O 1
ATOM 1324 N N . ILE A 1 180 ? -1.667 13.133 -3.547 1.00 92.81 180 ILE A N 1
ATOM 1325 C CA . ILE A 1 180 ? -2.341 14.013 -2.580 1.00 92.81 180 ILE A CA 1
ATOM 1326 C C . ILE A 1 180 ? -3.669 14.521 -3.154 1.00 92.81 180 ILE A C 1
ATOM 1328 O O . ILE A 1 180 ? -4.704 14.397 -2.499 1.00 92.81 180 ILE A O 1
ATOM 1332 N N . ASN A 1 181 ? -3.667 15.025 -4.390 1.00 92.88 181 ASN A N 1
ATOM 1333 C CA . ASN A 1 181 ? -4.867 15.550 -5.043 1.00 92.88 181 ASN A CA 1
ATOM 1334 C C . ASN A 1 181 ? -5.940 14.464 -5.228 1.00 92.88 181 ASN A C 1
ATOM 1336 O O . ASN A 1 181 ? -7.128 14.717 -5.010 1.00 92.88 181 ASN A O 1
ATOM 1340 N N . PHE A 1 182 ? -5.540 13.244 -5.596 1.00 92.75 182 PHE A N 1
ATOM 1341 C CA . PHE A 1 182 ? -6.455 12.111 -5.721 1.00 92.75 182 PHE A CA 1
ATOM 1342 C C . PHE A 1 182 ? -7.064 11.699 -4.377 1.00 92.75 182 PHE A C 1
ATOM 1344 O O . PHE A 1 182 ? -8.272 11.471 -4.301 1.00 92.75 182 PHE A O 1
ATOM 1351 N N . LEU A 1 183 ? -6.263 11.650 -3.309 1.00 94.19 183 LEU A N 1
ATOM 1352 C CA . LEU A 1 183 ? -6.744 11.345 -1.958 1.00 94.19 183 LEU A CA 1
ATOM 1353 C C . LEU A 1 183 ? -7.724 12.411 -1.458 1.00 94.19 183 LEU A C 1
ATOM 1355 O O . LEU A 1 183 ? -8.802 12.072 -0.969 1.00 94.19 183 LEU A O 1
ATOM 1359 N N . GLN A 1 184 ? -7.401 13.689 -1.657 1.00 95.12 184 GLN A N 1
ATOM 1360 C CA . GLN A 1 184 ? -8.271 14.806 -1.285 1.00 95.12 184 GLN A CA 1
ATOM 1361 C C . GLN A 1 184 ? -9.590 14.786 -2.063 1.00 95.12 184 GLN A C 1
ATOM 1363 O O . GLN A 1 184 ? -10.657 14.916 -1.465 1.00 95.12 184 GLN A O 1
ATOM 1368 N N . SER A 1 185 ? -9.539 14.526 -3.373 1.00 92.56 185 SER A N 1
ATOM 1369 C CA . SER A 1 185 ? -10.739 14.360 -4.210 1.00 92.56 185 SER A CA 1
ATOM 1370 C C . SER A 1 185 ? -11.595 13.169 -3.770 1.00 92.56 185 SER A C 1
ATOM 1372 O O . SER A 1 185 ? -12.808 13.156 -3.966 1.00 92.56 185 SER A O 1
ATOM 1374 N N . ALA A 1 186 ? -10.975 12.171 -3.140 1.00 92.81 186 ALA A N 1
ATOM 1375 C CA . ALA A 1 186 ? -11.641 11.017 -2.557 1.00 92.81 186 ALA A 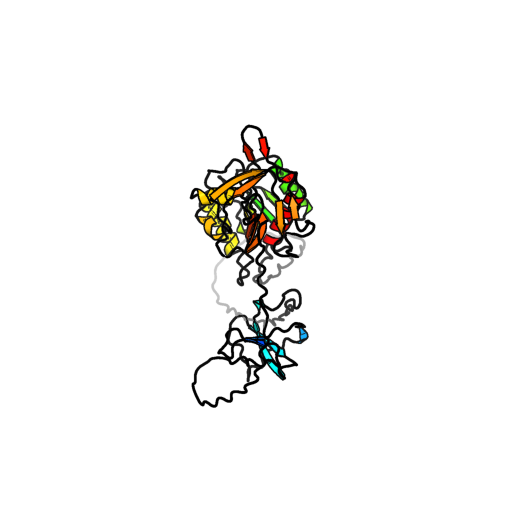CA 1
ATOM 1376 C C . ALA A 1 186 ? -12.141 11.244 -1.113 1.00 92.81 186 ALA A C 1
ATOM 1378 O O . ALA A 1 186 ? -12.631 10.292 -0.499 1.00 92.81 186 ALA A O 1
ATOM 1379 N N . GLY A 1 187 ? -12.032 12.470 -0.583 1.00 93.88 187 GLY A N 1
ATOM 1380 C CA . GLY A 1 187 ? -12.489 12.855 0.755 1.00 93.88 187 GLY A CA 1
ATOM 1381 C C . GLY A 1 187 ? -11.511 12.526 1.886 1.00 93.88 187 GLY A C 1
ATOM 1382 O O . GLY A 1 187 ? -11.919 12.489 3.045 1.00 93.88 187 GLY A O 1
ATOM 1383 N N . ILE A 1 188 ? -10.240 12.257 1.571 1.00 96.19 188 ILE A N 1
ATOM 1384 C CA . ILE A 1 188 ? -9.199 11.921 2.549 1.00 96.19 188 ILE A CA 1
ATOM 1385 C C . ILE A 1 188 ? -8.265 13.122 2.708 1.00 96.19 188 ILE A C 1
ATOM 1387 O O . ILE A 1 188 ? -7.574 13.520 1.769 1.00 96.19 188 ILE A O 1
ATOM 1391 N N . SER A 1 189 ? -8.218 13.691 3.911 1.00 95.94 189 SER A N 1
ATOM 1392 C CA . SER A 1 189 ? -7.262 14.746 4.245 1.00 95.94 189 SER A CA 1
ATOM 1393 C C . SER A 1 189 ? -5.865 14.149 4.394 1.00 95.94 189 SER A C 1
ATOM 1395 O O . SER A 1 189 ? -5.673 13.200 5.150 1.00 95.94 189 SER A O 1
ATOM 1397 N N . CYS A 1 190 ? -4.885 14.688 3.675 1.00 95.12 190 CYS A N 1
ATOM 1398 C CA . CYS A 1 190 ? -3.533 14.143 3.643 1.00 95.12 190 CYS A CA 1
ATOM 1399 C C . CYS A 1 190 ? -2.549 15.100 4.321 1.00 95.12 190 CYS A C 1
ATOM 1401 O O . CYS A 1 190 ? -2.385 16.237 3.881 1.00 95.12 190 CYS A O 1
ATOM 1403 N N . THR A 1 191 ? -1.853 14.620 5.349 1.00 95.44 191 THR A N 1
ATOM 1404 C CA . THR A 1 191 ? -0.652 15.262 5.886 1.00 95.44 191 THR A CA 1
ATOM 1405 C C . THR A 1 191 ? 0.557 14.611 5.238 1.00 95.44 191 THR A C 1
ATOM 1407 O O . THR A 1 191 ? 0.818 13.425 5.426 1.00 95.44 191 THR A O 1
ATOM 1410 N N . TYR A 1 192 ? 1.280 15.384 4.435 1.00 93.62 192 TYR A N 1
ATOM 1411 C CA . TYR A 1 192 ? 2.478 14.923 3.750 1.00 93.62 192 TYR A CA 1
ATOM 1412 C C . TYR A 1 192 ? 3.723 15.234 4.586 1.00 93.62 192 TYR A C 1
ATOM 1414 O O . TYR A 1 192 ? 3.952 16.390 4.944 1.00 93.62 192 TYR A O 1
ATOM 1422 N N . SER A 1 193 ? 4.526 14.212 4.887 1.00 90.62 193 SER A N 1
ATOM 1423 C CA . SER A 1 193 ? 5.855 14.401 5.469 1.00 90.62 193 SER A CA 1
ATOM 1424 C C . SER A 1 193 ? 6.866 14.605 4.345 1.00 90.62 193 SER A C 1
ATOM 1426 O O . SER A 1 193 ? 7.286 13.651 3.695 1.00 90.62 193 SER A O 1
ATOM 1428 N N . SER A 1 194 ? 7.245 15.860 4.103 1.00 76.50 194 SER A N 1
ATOM 1429 C CA . SER A 1 194 ? 8.096 16.250 2.972 1.00 76.50 194 SER A CA 1
ATOM 1430 C C . SER A 1 194 ? 9.571 15.878 3.107 1.00 76.50 194 SER A C 1
ATOM 1432 O O . SER A 1 194 ? 10.337 16.088 2.171 1.00 76.50 194 SER A O 1
ATOM 1434 N N . ASN A 1 195 ? 9.986 15.356 4.261 1.00 76.69 195 ASN A N 1
ATOM 1435 C CA . ASN A 1 195 ? 11.390 15.118 4.579 1.00 76.69 195 ASN A CA 1
ATOM 1436 C C . ASN A 1 195 ? 11.849 13.711 4.173 1.00 76.69 195 ASN A C 1
ATOM 1438 O O . ASN A 1 195 ? 12.690 13.144 4.851 1.00 76.69 195 ASN A O 1
ATOM 1442 N N . ASN A 1 196 ? 11.336 13.132 3.087 1.00 84.75 196 ASN A N 1
ATOM 1443 C CA . ASN A 1 196 ? 11.639 11.755 2.680 1.00 84.75 196 ASN A CA 1
ATOM 1444 C C . ASN A 1 196 ? 11.270 10.703 3.746 1.00 84.75 196 ASN A C 1
ATOM 1446 O O . ASN A 1 196 ? 11.122 10.961 4.944 1.00 84.75 196 ASN A O 1
ATOM 1450 N N . VAL A 1 197 ? 11.155 9.448 3.321 1.00 91.75 197 VAL A N 1
ATOM 1451 C CA . VAL A 1 197 ? 10.831 8.357 4.258 1.00 91.75 197 VAL A CA 1
ATOM 1452 C C . VAL A 1 197 ? 11.968 8.139 5.272 1.00 91.75 197 VAL A C 1
ATOM 1454 O O . VAL A 1 197 ? 11.725 7.807 6.434 1.00 91.75 197 VAL A O 1
ATOM 1457 N N . GLN A 1 198 ? 13.212 8.397 4.860 1.00 94.00 198 GLN A N 1
ATOM 1458 C CA . GLN A 1 198 ? 14.423 8.213 5.667 1.00 94.00 198 GLN A CA 1
ATOM 1459 C C . GLN A 1 198 ? 14.612 9.210 6.825 1.00 94.00 198 GLN A C 1
ATOM 1461 O O . GLN A 1 198 ? 15.529 9.021 7.618 1.00 94.00 198 GLN A O 1
ATOM 1466 N N . TYR A 1 199 ? 13.806 10.274 6.934 1.00 95.06 199 TYR A N 1
ATOM 1467 C CA . TYR A 1 199 ? 13.883 11.211 8.068 1.00 95.06 199 TYR A CA 1
ATOM 1468 C C . TYR A 1 199 ? 12.627 11.215 8.940 1.00 95.06 199 TYR A C 1
ATOM 1470 O O . TYR A 1 199 ? 12.561 11.985 9.895 1.00 95.06 199 TYR A O 1
ATOM 1478 N N . TYR A 1 200 ? 11.638 10.359 8.661 1.00 96.56 200 TYR A N 1
ATOM 1479 C CA . TYR A 1 200 ? 10.467 10.256 9.526 1.00 96.56 200 TYR A CA 1
ATOM 1480 C C . TYR A 1 200 ? 10.856 9.669 10.887 1.00 96.56 200 TYR A C 1
ATOM 1482 O O . TYR A 1 200 ? 11.215 8.498 11.002 1.00 96.56 200 TYR A O 1
ATOM 1490 N N . ASP A 1 201 ? 10.777 10.490 11.928 1.00 96.88 201 ASP A N 1
ATOM 1491 C CA . ASP A 1 201 ? 11.183 10.159 13.294 1.00 96.88 201 ASP A CA 1
ATOM 1492 C C . ASP A 1 201 ? 10.003 9.808 14.213 1.00 96.88 201 ASP A C 1
ATOM 1494 O O . ASP A 1 201 ? 10.210 9.549 15.399 1.00 96.88 201 ASP A O 1
ATOM 1498 N N . GLY A 1 202 ? 8.787 9.768 13.665 1.00 97.00 202 GLY A N 1
ATOM 1499 C CA . GLY A 1 202 ? 7.544 9.632 14.423 1.00 97.00 202 GLY A CA 1
ATOM 1500 C C . GLY A 1 202 ? 6.757 10.936 14.543 1.00 97.00 202 GLY A C 1
ATOM 1501 O O . GLY A 1 202 ? 5.699 10.930 15.161 1.00 97.00 202 GLY A O 1
ATOM 1502 N N . THR A 1 203 ? 7.233 12.038 13.952 1.00 96.00 203 THR A N 1
ATOM 1503 C CA . THR A 1 203 ? 6.512 13.316 13.901 1.00 96.00 203 THR A CA 1
ATOM 1504 C C . THR A 1 203 ? 6.045 13.624 12.471 1.00 96.00 203 THR A C 1
ATOM 1506 O O . THR A 1 203 ? 6.871 13.673 11.557 1.00 96.00 203 THR A O 1
ATOM 1509 N N . PRO A 1 204 ? 4.739 13.864 12.237 1.00 96.06 204 PRO A N 1
ATOM 1510 C CA . PRO A 1 204 ? 3.638 13.769 13.201 1.00 96.06 204 PRO A CA 1
ATOM 1511 C C . PRO A 1 204 ? 3.373 12.320 13.643 1.00 96.06 204 PRO A C 1
ATOM 1513 O O . PRO A 1 204 ? 3.690 11.380 12.911 1.00 96.06 204 PRO A O 1
ATOM 1516 N N . ASP A 1 205 ? 2.762 12.154 14.820 1.00 96.81 205 ASP A N 1
ATOM 1517 C CA . ASP A 1 205 ? 2.454 10.831 15.376 1.00 96.81 205 ASP A CA 1
ATOM 1518 C C . ASP A 1 205 ? 1.471 10.069 14.478 1.00 96.81 205 ASP A C 1
ATOM 1520 O O . ASP A 1 205 ? 0.339 10.514 14.246 1.00 96.81 205 ASP A O 1
ATOM 1524 N N . ALA A 1 206 ? 1.901 8.900 13.995 1.00 97.50 206 ALA A N 1
ATOM 1525 C CA . ALA A 1 206 ? 1.125 8.034 13.117 1.00 97.50 206 ALA A CA 1
ATOM 1526 C C . ALA A 1 206 ? -0.238 7.640 13.717 1.00 97.50 206 ALA A C 1
ATOM 1528 O O . ALA A 1 206 ? -1.202 7.463 12.971 1.00 97.50 206 ALA A O 1
ATOM 1529 N N . ALA A 1 207 ? -0.352 7.557 15.048 1.00 96.75 207 ALA A N 1
ATOM 1530 C CA . ALA A 1 207 ? -1.589 7.174 15.733 1.00 96.75 207 ALA A CA 1
ATOM 1531 C C . ALA A 1 207 ? -2.726 8.203 15.584 1.00 96.75 207 ALA A C 1
ATOM 1533 O O . ALA A 1 207 ? -3.885 7.896 15.862 1.00 96.75 207 ALA A O 1
ATOM 1534 N N . THR A 1 208 ? -2.413 9.420 15.129 1.00 96.06 208 THR A N 1
ATOM 1535 C CA . THR A 1 208 ? -3.401 10.480 14.863 1.00 96.06 208 THR A CA 1
ATOM 1536 C C . THR A 1 208 ? -4.057 10.369 13.482 1.00 96.06 208 THR A C 1
ATOM 1538 O O . THR A 1 208 ? -4.916 11.184 13.141 1.00 96.06 208 THR A O 1
ATOM 1541 N N . PHE A 1 209 ? -3.688 9.359 12.688 1.00 97.50 209 PHE A N 1
ATOM 1542 C CA . PHE A 1 209 ? -4.184 9.158 11.330 1.00 97.50 209 PHE A CA 1
ATOM 1543 C C . PHE A 1 209 ? -5.016 7.884 11.190 1.00 97.50 209 PHE A C 1
ATOM 1545 O O . PHE A 1 209 ? -4.775 6.875 11.857 1.00 97.50 209 PHE A O 1
ATOM 1552 N N . GLY A 1 210 ? -5.976 7.907 10.262 1.00 96.38 210 GLY A N 1
ATOM 1553 C CA . GLY A 1 210 ? -6.714 6.711 9.855 1.00 96.38 210 GLY A CA 1
ATOM 1554 C C . GLY A 1 210 ? -5.846 5.718 9.077 1.00 96.38 210 GLY A C 1
ATOM 1555 O O . GLY A 1 210 ? -6.069 4.510 9.154 1.00 96.38 210 GLY A O 1
ATOM 1556 N N . VAL A 1 211 ? -4.838 6.211 8.351 1.00 98.19 211 VAL A N 1
ATOM 1557 C CA . VAL A 1 211 ? -3.922 5.392 7.545 1.00 98.19 211 VAL A CA 1
ATOM 1558 C C . VAL A 1 211 ? -2.547 6.044 7.389 1.00 98.19 211 VAL A C 1
ATOM 1560 O O . VAL A 1 211 ? -2.444 7.255 7.206 1.00 98.19 211 VAL A O 1
ATOM 1563 N N . VAL A 1 212 ? -1.493 5.229 7.408 1.00 98.19 212 VAL A N 1
ATOM 1564 C CA . VAL A 1 212 ? -0.140 5.601 6.976 1.00 98.19 212 VAL A CA 1
ATOM 1565 C C . VAL A 1 212 ? 0.125 5.003 5.598 1.00 98.19 212 VAL A C 1
ATOM 1567 O O . VAL A 1 212 ? -0.023 3.798 5.385 1.00 98.19 212 VAL A O 1
ATOM 1570 N N . ILE A 1 213 ? 0.534 5.843 4.655 1.00 97.62 213 ILE A N 1
ATOM 1571 C CA . ILE A 1 213 ? 0.864 5.463 3.284 1.00 97.62 213 ILE A CA 1
ATOM 1572 C C . ILE A 1 213 ? 2.372 5.619 3.120 1.00 97.62 213 ILE A C 1
ATOM 1574 O O . ILE A 1 213 ? 2.888 6.730 3.233 1.00 97.62 213 ILE A O 1
ATOM 1578 N N . ILE A 1 214 ? 3.078 4.520 2.854 1.00 96.31 214 ILE A N 1
ATOM 1579 C CA . ILE A 1 214 ? 4.531 4.526 2.667 1.00 96.31 214 ILE A CA 1
ATOM 1580 C C . ILE A 1 214 ? 4.842 4.278 1.191 1.00 96.31 214 ILE A C 1
ATOM 1582 O O . ILE A 1 214 ? 4.812 3.146 0.694 1.00 96.31 214 ILE A O 1
ATOM 1586 N N . VAL A 1 215 ? 5.153 5.364 0.489 1.00 92.69 215 VAL A N 1
ATOM 1587 C CA . VAL A 1 215 ? 5.576 5.368 -0.913 1.00 92.69 215 VAL A CA 1
ATOM 1588 C C . VAL A 1 215 ? 7.040 5.775 -0.946 1.00 92.69 215 VAL A C 1
ATOM 1590 O O . VAL A 1 215 ? 7.384 6.921 -1.202 1.00 92.69 215 VAL A O 1
ATOM 1593 N N . ASN A 1 216 ? 7.920 4.830 -0.630 1.00 87.38 216 ASN A N 1
ATOM 1594 C CA . ASN A 1 216 ? 9.351 5.075 -0.740 1.00 87.38 216 ASN A CA 1
ATOM 1595 C C . ASN A 1 216 ? 9.713 5.297 -2.218 1.00 87.38 216 ASN A C 1
ATOM 1597 O O . ASN A 1 216 ? 9.208 4.562 -3.065 1.00 87.38 216 ASN A O 1
ATOM 1601 N N . SER A 1 217 ? 10.510 6.320 -2.518 1.00 86.56 217 SER A N 1
ATOM 1602 C CA . SER A 1 217 ? 10.960 6.666 -3.871 1.00 86.56 217 SER A CA 1
ATOM 1603 C C . SER A 1 217 ? 12.488 6.572 -3.884 1.00 86.56 217 SER A C 1
ATOM 1605 O O . SER A 1 217 ? 13.026 5.548 -3.466 1.00 86.56 217 SER A O 1
ATOM 1607 N N . ASN A 1 218 ? 13.205 7.603 -4.321 1.00 87.56 218 ASN A N 1
ATOM 1608 C CA . ASN A 1 218 ? 14.661 7.656 -4.428 1.00 87.56 218 ASN A CA 1
ATOM 1609 C C . ASN A 1 218 ? 15.424 7.503 -3.096 1.00 87.56 218 ASN A C 1
ATOM 1611 O O . ASN A 1 218 ? 16.642 7.346 -3.132 1.00 87.56 218 ASN A O 1
ATOM 1615 N N . SER A 1 219 ? 14.760 7.528 -1.934 1.00 88.75 219 SER A N 1
ATOM 1616 C CA . SER A 1 219 ? 15.362 7.186 -0.637 1.00 88.75 219 SER A CA 1
ATOM 1617 C C . SER A 1 219 ? 15.400 5.675 -0.346 1.00 88.75 219 SER A C 1
ATOM 1619 O O . SER A 1 219 ? 15.748 5.247 0.761 1.00 88.75 219 SER A O 1
ATOM 1621 N N . TYR A 1 220 ? 15.111 4.823 -1.337 1.00 89.19 220 TYR A N 1
ATOM 1622 C CA . TYR A 1 220 ? 15.408 3.392 -1.251 1.00 89.19 220 TYR A CA 1
ATOM 1623 C C . TYR A 1 220 ? 16.882 3.137 -0.888 1.00 89.19 220 TYR A C 1
ATOM 1625 O O . TYR A 1 220 ? 17.791 3.826 -1.341 1.00 89.19 220 TYR A O 1
ATOM 1633 N N . GLY A 1 221 ? 17.127 2.147 -0.026 1.00 93.94 221 GLY A N 1
ATOM 1634 C CA . GLY A 1 221 ? 18.466 1.859 0.499 1.00 93.94 221 GLY A CA 1
ATOM 1635 C C . GLY A 1 221 ? 18.844 2.656 1.750 1.00 93.94 221 GLY A C 1
ATOM 1636 O O . GLY A 1 221 ? 19.838 2.320 2.391 1.00 93.94 221 GLY A O 1
ATOM 1637 N N . TYR A 1 222 ? 18.045 3.650 2.149 1.00 95.38 222 TYR A N 1
ATOM 1638 C CA . TYR A 1 222 ? 18.201 4.340 3.429 1.00 95.38 222 TYR A CA 1
ATOM 1639 C C . TYR A 1 222 ? 17.196 3.838 4.469 1.00 95.38 222 TYR A C 1
ATOM 1641 O O . TYR A 1 222 ? 16.035 3.545 4.172 1.00 95.38 222 TYR A O 1
ATOM 1649 N N . ASN A 1 223 ? 17.644 3.734 5.720 1.00 96.44 223 ASN A N 1
ATOM 1650 C CA . ASN A 1 223 ? 16.806 3.265 6.818 1.00 96.44 223 ASN A CA 1
ATOM 1651 C C . ASN A 1 223 ? 15.909 4.398 7.336 1.00 96.44 223 ASN A C 1
ATOM 1653 O O . ASN A 1 223 ? 16.375 5.520 7.519 1.00 96.44 223 ASN A O 1
ATOM 1657 N N . MET A 1 224 ? 14.650 4.091 7.649 1.00 97.25 224 MET A N 1
ATOM 1658 C CA . MET A 1 224 ? 13.805 4.986 8.443 1.00 97.25 224 MET A CA 1
ATOM 1659 C C . MET A 1 224 ? 14.311 4.985 9.899 1.00 97.25 224 MET A C 1
ATOM 1661 O O . MET A 1 224 ? 14.661 3.911 10.400 1.00 97.25 224 MET A O 1
ATOM 1665 N N . PRO A 1 225 ? 14.335 6.124 10.611 1.00 97.62 225 PRO A N 1
ATOM 1666 C CA . PRO A 1 225 ? 14.650 6.169 12.033 1.00 97.62 225 PRO A CA 1
ATOM 1667 C C . PRO A 1 225 ? 13.825 5.157 12.834 1.00 97.62 225 PRO A C 1
ATOM 1669 O O . PRO A 1 225 ? 12.632 4.969 12.585 1.00 97.62 225 PRO A O 1
ATOM 1672 N N . ALA A 1 226 ? 14.449 4.507 13.821 1.00 97.88 226 ALA A N 1
ATOM 1673 C CA . ALA A 1 226 ? 13.787 3.473 14.621 1.00 97.88 226 ALA A CA 1
ATOM 1674 C C . ALA A 1 226 ? 12.524 3.996 15.331 1.00 97.88 226 ALA A C 1
ATOM 1676 O O . ALA A 1 226 ? 11.538 3.271 15.442 1.00 97.88 226 ALA A O 1
ATOM 1677 N N . SER A 1 227 ? 12.526 5.263 15.756 1.00 98.00 227 SER A N 1
ATOM 1678 C CA . SER A 1 227 ? 11.365 5.922 16.361 1.00 98.00 227 SER A CA 1
ATOM 1679 C C . SER A 1 227 ? 10.200 6.089 15.379 1.00 98.00 227 SER A C 1
ATOM 1681 O O . SER A 1 227 ? 9.059 5.817 15.748 1.00 98.00 227 SER A O 1
ATOM 1683 N N . GLY A 1 228 ? 10.473 6.432 14.116 1.00 98.25 228 GLY A N 1
ATOM 1684 C CA . GLY A 1 228 ? 9.451 6.508 13.070 1.00 98.25 228 GLY A CA 1
ATOM 1685 C C . GLY A 1 228 ? 8.847 5.147 12.756 1.00 98.25 228 GLY A C 1
ATOM 1686 O O . GLY A 1 228 ? 7.625 5.002 12.715 1.00 98.25 228 GLY A O 1
ATOM 1687 N N . GLN A 1 229 ? 9.689 4.117 12.643 1.00 98.50 229 GLN A N 1
ATOM 1688 C CA . GLN A 1 229 ? 9.210 2.747 12.463 1.00 98.50 229 GLN A CA 1
ATOM 1689 C C . GLN A 1 229 ? 8.330 2.296 13.639 1.00 98.50 229 GLN A C 1
ATOM 1691 O O . GLN A 1 229 ? 7.259 1.724 13.437 1.00 98.50 229 GLN A O 1
ATOM 1696 N N . GLN A 1 230 ? 8.754 2.579 14.875 1.00 98.62 230 GLN A N 1
ATOM 1697 C CA . GLN A 1 230 ? 7.993 2.215 16.068 1.00 98.62 230 GLN A CA 1
ATOM 1698 C C . GLN A 1 230 ? 6.665 2.978 16.161 1.00 98.62 230 GLN A C 1
ATOM 1700 O O . GLN A 1 230 ? 5.664 2.379 16.550 1.00 98.62 230 GLN A O 1
ATOM 1705 N N . SER A 1 231 ? 6.626 4.262 15.781 1.00 98.56 231 SER A N 1
ATOM 1706 C CA . SER A 1 231 ? 5.384 5.049 15.731 1.00 98.56 231 SER A CA 1
ATOM 1707 C C . SER A 1 231 ? 4.361 4.400 14.791 1.00 98.56 231 SER A C 1
ATOM 1709 O O . SER A 1 231 ? 3.224 4.162 15.197 1.00 98.56 231 SER A O 1
ATOM 1711 N N . ILE A 1 232 ? 4.775 3.996 13.584 1.00 98.56 232 ILE A N 1
ATOM 1712 C CA . ILE A 1 232 ? 3.894 3.332 12.605 1.00 98.56 232 ILE A CA 1
ATOM 1713 C C . ILE A 1 232 ? 3.407 1.978 13.124 1.00 98.56 232 ILE A C 1
ATOM 1715 O O . ILE A 1 232 ? 2.215 1.679 13.040 1.00 98.56 232 ILE A O 1
ATOM 1719 N N . LEU A 1 233 ? 4.308 1.156 13.675 1.00 98.44 233 LEU A N 1
ATOM 1720 C CA . LEU A 1 233 ? 3.936 -0.151 14.215 1.00 98.44 233 LEU A CA 1
ATOM 1721 C C . LEU A 1 233 ? 2.942 -0.010 15.377 1.00 98.44 233 LEU A C 1
ATOM 1723 O O . LEU A 1 233 ? 1.928 -0.704 15.401 1.00 98.44 233 LEU A O 1
ATOM 1727 N N . ASN A 1 234 ? 3.198 0.915 16.305 1.00 97.94 234 ASN A N 1
ATOM 1728 C CA . ASN A 1 234 ? 2.313 1.175 17.439 1.00 97.94 234 ASN A CA 1
ATOM 1729 C C . ASN A 1 234 ? 0.941 1.670 16.980 1.00 97.94 234 ASN A C 1
ATOM 1731 O O . ASN A 1 234 ? -0.068 1.156 17.459 1.00 97.94 234 ASN A O 1
ATOM 1735 N N . ALA A 1 235 ? 0.897 2.610 16.033 1.00 97.62 235 ALA A N 1
ATOM 1736 C CA . ALA A 1 235 ? -0.349 3.107 15.462 1.00 97.62 235 ALA A CA 1
ATOM 1737 C C . ALA A 1 235 ? -1.164 1.968 14.826 1.00 97.62 235 ALA A C 1
ATOM 1739 O O . ALA A 1 235 ? -2.369 1.839 15.057 1.00 97.62 235 ALA A O 1
ATOM 1740 N N . GLN A 1 236 ? -0.497 1.079 14.082 1.00 97.50 236 GLN A N 1
ATOM 1741 C CA . GLN A 1 236 ? -1.151 -0.073 13.472 1.00 97.50 236 GLN A CA 1
ATOM 1742 C C . GLN A 1 236 ? -1.648 -1.084 14.511 1.00 97.50 236 GLN A C 1
ATOM 1744 O O . GLN A 1 236 ? -2.737 -1.621 14.345 1.00 97.50 236 GLN A O 1
ATOM 1749 N N . GLN A 1 237 ? -0.894 -1.365 15.573 1.00 96.06 237 GLN A N 1
ATOM 1750 C CA . GLN A 1 237 ? -1.248 -2.408 16.546 1.00 96.06 237 GLN A CA 1
ATOM 1751 C C . GLN A 1 237 ? -2.245 -1.951 17.617 1.00 96.06 237 GLN A C 1
ATOM 1753 O O . GLN A 1 237 ? -3.037 -2.763 18.104 1.00 96.06 237 GLN A O 1
ATOM 1758 N N . ASN A 1 238 ? -2.201 -0.670 17.988 1.00 95.19 238 ASN A N 1
ATOM 1759 C CA . ASN A 1 238 ? -2.892 -0.157 19.170 1.00 95.19 238 ASN A CA 1
ATOM 1760 C C . ASN A 1 238 ? -3.965 0.887 18.846 1.00 95.19 238 ASN A C 1
ATOM 1762 O O . ASN A 1 238 ? -4.856 1.110 19.665 1.00 95.19 238 ASN A O 1
ATOM 1766 N N . ASN A 1 239 ? -3.918 1.504 17.664 1.00 93.44 239 ASN A N 1
ATOM 1767 C CA . ASN A 1 239 ? -4.815 2.597 17.295 1.00 93.44 239 ASN A CA 1
ATOM 1768 C C . ASN A 1 239 ? -5.671 2.278 16.075 1.00 93.44 239 ASN A C 1
ATOM 1770 O O . ASN A 1 239 ? -6.420 3.126 15.633 1.00 93.44 239 ASN A O 1
ATOM 1774 N N . ALA A 1 240 ? -5.627 1.063 15.538 1.00 94.44 240 ALA A N 1
ATOM 1775 C CA . ALA A 1 240 ? -6.365 0.660 14.344 1.00 94.44 240 ALA A CA 1
ATOM 1776 C C . ALA A 1 240 ? -5.994 1.438 13.068 1.00 94.44 240 ALA A C 1
ATOM 1778 O O . ALA A 1 240 ? -6.723 1.361 12.077 1.00 94.44 240 ALA A O 1
ATOM 1779 N N . THR A 1 241 ? -4.865 2.154 13.070 1.00 96.75 241 THR A N 1
ATOM 1780 C CA . THR A 1 241 ? -4.360 2.879 11.902 1.00 96.75 241 THR A CA 1
ATOM 1781 C C . THR A 1 241 ? -3.996 1.890 10.798 1.00 96.75 241 THR A C 1
ATOM 1783 O O . THR A 1 241 ? -3.229 0.948 11.007 1.00 96.75 241 THR A O 1
ATOM 1786 N N . GLY A 1 242 ? -4.561 2.080 9.607 1.00 98.00 242 GLY A N 1
ATOM 1787 C CA . GLY A 1 242 ? -4.223 1.272 8.441 1.00 98.00 242 GLY A CA 1
ATOM 1788 C C . GLY A 1 242 ? -2.800 1.537 7.949 1.00 98.00 242 GLY A C 1
ATOM 1789 O O . GLY A 1 242 ? -2.266 2.624 8.152 1.00 98.00 242 GLY A O 1
ATOM 1790 N N . VAL A 1 243 ? -2.191 0.580 7.251 1.00 98.62 243 VAL A N 1
ATOM 1791 C CA . VAL A 1 243 ? -0.876 0.771 6.616 1.00 98.62 243 VAL A CA 1
ATOM 1792 C C . VAL A 1 243 ? -0.912 0.302 5.167 1.00 98.62 243 VAL A C 1
ATOM 1794 O O . VAL A 1 243 ? -1.368 -0.806 4.885 1.00 98.62 243 VAL A O 1
ATOM 1797 N N . VAL A 1 244 ? -0.413 1.132 4.251 1.00 98.62 244 VAL A N 1
A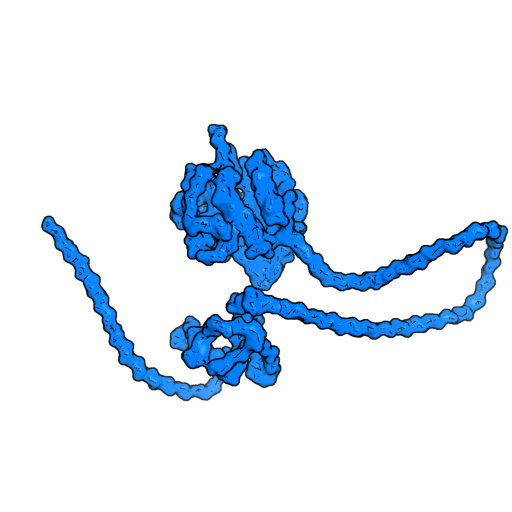TOM 1798 C CA . VAL A 1 244 ? -0.222 0.783 2.837 1.00 98.62 244 VAL A CA 1
ATOM 1799 C C . VAL A 1 244 ? 1.266 0.826 2.497 1.00 98.62 244 VAL A C 1
ATOM 1801 O O . VAL A 1 244 ? 1.921 1.851 2.680 1.00 98.62 244 VAL A O 1
ATOM 1804 N N . LEU A 1 245 ? 1.787 -0.294 1.997 1.00 97.88 245 LEU A N 1
ATOM 1805 C CA . LEU A 1 245 ? 3.177 -0.490 1.592 1.00 97.88 245 LEU A CA 1
ATOM 1806 C C . LEU A 1 245 ? 3.268 -0.710 0.077 1.00 97.88 245 LEU A C 1
ATOM 1808 O O . LEU A 1 245 ? 2.429 -1.389 -0.516 1.00 97.88 245 LEU A O 1
ATOM 1812 N N . THR A 1 246 ? 4.321 -0.184 -0.540 1.00 95.81 246 THR A N 1
ATOM 1813 C CA . THR A 1 246 ? 4.656 -0.395 -1.960 1.00 95.81 246 THR A CA 1
ATOM 1814 C C . THR A 1 246 ? 5.910 -1.257 -2.102 1.00 95.81 246 THR A C 1
ATOM 1816 O O . THR A 1 246 ? 6.522 -1.655 -1.109 1.00 95.81 246 THR A O 1
ATOM 1819 N N . GLU A 1 247 ? 6.303 -1.576 -3.332 1.00 95.19 247 GLU A N 1
ATOM 1820 C CA . GLU A 1 247 ? 7.403 -2.498 -3.620 1.00 95.19 247 GLU A CA 1
ATOM 1821 C C . GLU A 1 247 ? 8.721 -2.138 -2.937 1.00 95.19 247 GLU A C 1
ATOM 1823 O O . GLU A 1 247 ? 9.373 -3.027 -2.385 1.00 95.19 247 GLU A O 1
ATOM 1828 N N . TRP A 1 248 ? 9.059 -0.851 -2.875 1.00 94.19 248 TRP A N 1
ATOM 1829 C CA . TRP A 1 248 ? 10.286 -0.403 -2.235 1.00 94.19 248 TRP A CA 1
ATOM 1830 C C . TRP A 1 248 ? 10.311 -0.715 -0.736 1.00 94.19 248 TRP A C 1
ATOM 1832 O O . TRP A 1 248 ? 11.390 -0.878 -0.183 1.00 94.19 248 TRP A O 1
ATOM 1842 N N . ALA A 1 249 ? 9.165 -0.895 -0.070 1.00 95.62 249 ALA A N 1
ATOM 1843 C CA . ALA A 1 249 ? 9.149 -1.422 1.296 1.00 95.62 249 ALA A CA 1
ATOM 1844 C C . ALA A 1 249 ? 9.696 -2.860 1.349 1.00 95.62 249 ALA A C 1
ATOM 1846 O O . ALA A 1 249 ? 10.512 -3.184 2.208 1.00 95.62 249 ALA A O 1
ATOM 1847 N N . ALA A 1 250 ? 9.309 -3.710 0.392 1.00 96.06 250 ALA A N 1
ATOM 1848 C CA . ALA A 1 250 ? 9.818 -5.077 0.290 1.00 96.06 250 ALA A CA 1
ATOM 1849 C C . ALA A 1 250 ? 11.323 -5.114 -0.007 1.00 96.06 250 ALA A C 1
ATOM 1851 O O . ALA A 1 250 ? 12.026 -5.964 0.538 1.00 96.06 250 ALA A O 1
ATOM 1852 N N . TYR A 1 251 ? 11.820 -4.177 -0.824 1.00 96.69 251 TYR A N 1
ATOM 1853 C CA . TYR A 1 251 ? 13.257 -3.985 -1.019 1.00 96.69 251 TYR A CA 1
ATOM 1854 C C . TYR A 1 251 ? 13.961 -3.678 0.303 1.00 96.69 251 TYR A C 1
ATOM 1856 O O . TYR A 1 251 ? 14.897 -4.393 0.656 1.00 96.69 251 TYR A O 1
ATOM 1864 N N . GLN A 1 252 ? 13.476 -2.687 1.060 1.00 97.50 252 GLN A N 1
ATOM 1865 C CA . GLN A 1 252 ? 14.075 -2.289 2.338 1.00 97.50 252 GLN A CA 1
ATOM 1866 C C . GLN A 1 252 ? 14.159 -3.479 3.305 1.00 97.50 252 GLN A C 1
ATOM 1868 O O . GLN A 1 252 ? 15.230 -3.749 3.848 1.00 97.50 252 GLN A O 1
ATOM 1873 N N . PHE A 1 253 ? 13.085 -4.267 3.426 1.00 97.50 253 PHE A N 1
ATOM 1874 C CA . PHE A 1 253 ? 13.093 -5.496 4.229 1.00 97.50 253 PHE A CA 1
ATOM 1875 C C . PHE A 1 253 ? 14.129 -6.517 3.739 1.00 97.50 253 PHE A C 1
ATOM 1877 O O . PHE A 1 253 ? 14.839 -7.109 4.550 1.00 97.50 253 PHE A O 1
ATOM 1884 N N . SER A 1 254 ? 14.249 -6.712 2.420 1.00 97.38 254 SER A N 1
ATOM 1885 C CA . SER A 1 254 ? 15.155 -7.714 1.833 1.00 97.38 254 SER A CA 1
ATOM 1886 C C . SER A 1 254 ? 16.639 -7.436 2.087 1.00 97.38 254 SER A C 1
ATOM 1888 O O . SER A 1 254 ? 17.435 -8.372 2.122 1.00 97.38 254 SER A O 1
ATOM 1890 N N . ILE A 1 255 ? 17.007 -6.173 2.317 1.00 97.38 255 ILE A N 1
ATOM 1891 C CA . ILE A 1 255 ? 18.383 -5.757 2.626 1.00 97.38 255 ILE A CA 1
ATOM 1892 C C . ILE A 1 255 ? 18.605 -5.494 4.124 1.00 97.38 255 ILE A C 1
ATOM 1894 O O . ILE A 1 255 ? 19.598 -4.881 4.508 1.00 97.38 255 ILE A O 1
ATOM 1898 N N . GLY A 1 256 ? 17.690 -5.956 4.985 1.00 97.69 256 GLY A N 1
ATOM 1899 C CA . GLY A 1 256 ? 17.820 -5.849 6.440 1.00 97.69 256 GLY A CA 1
ATOM 1900 C C . GLY A 1 256 ? 17.520 -4.459 7.009 1.00 97.69 256 GLY A C 1
ATOM 1901 O O . GLY A 1 256 ? 17.892 -4.174 8.147 1.00 97.69 256 GLY A O 1
ATOM 1902 N N . LEU A 1 257 ? 16.850 -3.596 6.244 1.00 98.00 257 LEU A N 1
ATOM 1903 C CA . LEU A 1 257 ? 16.341 -2.312 6.717 1.00 98.00 257 LEU A CA 1
ATOM 1904 C C . LEU A 1 257 ? 14.880 -2.442 7.161 1.00 98.00 257 LEU A C 1
ATOM 1906 O O . LEU A 1 257 ? 14.202 -3.433 6.894 1.00 98.00 257 LEU A O 1
ATOM 1910 N N . TRP A 1 258 ? 14.399 -1.429 7.883 1.00 97.62 258 TRP A N 1
ATOM 1911 C CA . TRP A 1 258 ? 13.022 -1.358 8.386 1.00 97.62 258 TRP A CA 1
ATOM 1912 C C . TRP A 1 258 ? 12.606 -2.558 9.257 1.00 97.62 258 TRP A C 1
ATOM 1914 O O . TRP A 1 258 ? 11.459 -3.006 9.232 1.00 97.62 258 TRP A O 1
ATOM 1924 N N . THR A 1 259 ? 13.541 -3.097 10.039 1.00 97.75 259 THR A N 1
ATOM 1925 C CA . THR A 1 259 ? 13.352 -4.336 10.808 1.00 97.75 259 THR A CA 1
ATOM 1926 C C . THR A 1 259 ? 12.186 -4.273 11.796 1.00 97.75 259 THR A C 1
ATOM 1928 O O . THR A 1 259 ? 11.490 -5.272 11.971 1.00 97.75 259 THR A O 1
ATOM 1931 N N . THR A 1 260 ? 11.899 -3.109 12.385 1.00 98.62 260 THR A N 1
ATOM 1932 C CA . THR A 1 260 ? 10.741 -2.923 13.276 1.00 98.62 260 THR A CA 1
ATOM 1933 C C . THR A 1 260 ? 9.415 -3.047 12.520 1.00 98.62 260 THR A C 1
ATOM 1935 O O . THR A 1 260 ? 8.422 -3.489 13.090 1.00 98.62 260 THR A O 1
ATOM 1938 N N . LEU A 1 261 ? 9.378 -2.724 11.223 1.00 98.62 261 LEU A N 1
ATOM 1939 C CA . LEU A 1 261 ? 8.177 -2.836 10.388 1.00 98.62 261 LEU A CA 1
ATOM 1940 C C . LEU A 1 261 ? 7.994 -4.226 9.754 1.00 98.62 261 LEU A C 1
ATOM 1942 O O . LEU A 1 261 ? 6.965 -4.449 9.116 1.00 98.62 261 LEU A O 1
ATOM 1946 N N . LEU A 1 262 ? 8.919 -5.179 9.949 1.00 98.00 262 LEU A N 1
ATOM 1947 C CA . LEU A 1 262 ? 8.802 -6.546 9.411 1.00 98.00 262 LEU A CA 1
ATOM 1948 C C . LEU A 1 262 ? 7.453 -7.228 9.701 1.00 98.00 262 LEU A C 1
ATOM 1950 O O . LEU A 1 262 ? 6.927 -7.867 8.790 1.00 98.00 262 LEU A O 1
ATOM 1954 N N . PRO A 1 263 ? 6.820 -7.077 10.886 1.00 98.19 263 PRO A N 1
ATOM 1955 C CA . PRO A 1 263 ? 5.493 -7.645 11.134 1.00 98.19 263 PRO A CA 1
ATOM 1956 C C . PRO A 1 263 ? 4.391 -7.114 10.205 1.00 98.19 263 PRO A C 1
ATOM 1958 O O . PRO A 1 263 ? 3.310 -7.701 10.145 1.00 98.19 263 PRO A O 1
ATOM 1961 N N . LEU A 1 264 ? 4.609 -5.997 9.506 1.00 98.56 264 LEU A N 1
ATOM 1962 C CA . LEU A 1 264 ? 3.673 -5.410 8.543 1.00 98.56 264 LEU A CA 1
ATOM 1963 C C . LEU A 1 264 ? 3.898 -5.906 7.108 1.00 98.56 264 LEU A C 1
ATOM 1965 O O . LEU A 1 264 ? 3.018 -5.733 6.270 1.00 98.56 264 LEU A O 1
ATOM 1969 N N . GLN A 1 265 ? 5.028 -6.550 6.811 1.00 98.38 265 GLN A N 1
ATOM 1970 C CA . GLN A 1 265 ? 5.278 -7.123 5.491 1.00 98.38 265 GLN A CA 1
ATOM 1971 C C . GLN A 1 265 ? 4.311 -8.283 5.227 1.00 98.38 265 GLN A C 1
ATOM 1973 O O . GLN A 1 265 ? 4.177 -9.177 6.054 1.00 98.38 265 GLN A O 1
ATOM 1978 N N . LEU A 1 266 ? 3.645 -8.294 4.078 1.00 98.56 266 LEU A N 1
ATOM 1979 C CA . LEU A 1 266 ? 2.699 -9.332 3.660 1.00 98.56 266 LEU A CA 1
ATOM 1980 C C . LEU A 1 266 ? 3.273 -10.274 2.604 1.00 98.56 266 LEU A C 1
ATOM 1982 O O . LEU A 1 266 ? 2.801 -11.402 2.483 1.00 98.56 266 LEU A O 1
ATOM 1986 N N . PHE A 1 267 ? 4.286 -9.843 1.852 1.00 98.00 267 PHE A N 1
ATOM 1987 C CA . PHE A 1 267 ? 5.064 -10.731 0.995 1.00 98.00 267 PHE A CA 1
ATOM 1988 C C . PHE A 1 267 ? 6.525 -10.304 0.857 1.00 98.00 267 PHE A C 1
ATOM 1990 O O . PHE A 1 267 ? 6.868 -9.116 0.933 1.00 98.00 267 PHE A O 1
ATOM 1997 N N . THR A 1 268 ? 7.381 -11.308 0.668 1.00 97.38 268 THR A N 1
ATOM 1998 C CA . THR A 1 268 ? 8.829 -11.164 0.485 1.00 97.38 268 THR A CA 1
ATOM 1999 C C . THR A 1 268 ? 9.196 -10.651 -0.909 1.00 97.38 268 THR A C 1
ATOM 2001 O O . THR A 1 268 ? 8.342 -10.475 -1.776 1.00 97.38 268 THR A O 1
ATOM 2004 N N . ARG A 1 269 ? 10.491 -10.408 -1.116 1.00 95.88 269 ARG A N 1
ATOM 2005 C CA . ARG A 1 269 ? 11.109 -10.056 -2.396 1.00 95.88 269 ARG A CA 1
ATOM 2006 C C . ARG A 1 269 ? 12.388 -10.871 -2.560 1.00 95.88 269 ARG A C 1
ATOM 2008 O O . ARG A 1 269 ? 13.135 -10.988 -1.589 1.00 95.88 269 ARG A O 1
ATOM 2015 N N . SER A 1 270 ? 12.669 -11.357 -3.768 1.00 96.06 270 SER A N 1
ATOM 2016 C CA . SER A 1 270 ? 13.995 -11.882 -4.133 1.00 96.06 270 SER A CA 1
ATOM 2017 C C . SER A 1 270 ? 14.737 -10.981 -5.127 1.00 96.06 270 SER A C 1
ATOM 2019 O O . SER A 1 270 ? 15.952 -10.835 -5.028 1.00 96.06 270 SER A O 1
ATOM 2021 N N . ALA A 1 271 ? 14.019 -10.343 -6.053 1.00 96.44 271 ALA A N 1
ATOM 2022 C CA . ALA A 1 271 ? 14.563 -9.398 -7.024 1.00 96.44 271 ALA A CA 1
ATOM 2023 C C . ALA A 1 271 ? 13.497 -8.360 -7.431 1.00 96.44 271 ALA A C 1
ATOM 2025 O O . ALA A 1 271 ? 12.434 -8.265 -6.814 1.00 96.44 271 ALA A O 1
ATOM 2026 N N . GLY A 1 272 ? 13.804 -7.525 -8.424 1.00 95.00 272 GLY A N 1
ATOM 2027 C CA . GLY A 1 272 ? 12.826 -6.626 -9.027 1.00 95.00 272 GLY A CA 1
ATOM 2028 C C . GLY A 1 272 ? 13.052 -6.453 -10.521 1.00 95.00 272 GLY A C 1
ATOM 2029 O O . GLY A 1 272 ? 14.135 -6.732 -11.035 1.00 95.00 272 GLY A O 1
ATOM 2030 N N . THR A 1 273 ? 12.019 -5.993 -11.212 1.00 95.12 273 THR A N 1
ATOM 2031 C CA . THR A 1 273 ? 12.051 -5.668 -12.642 1.00 95.12 273 THR A CA 1
ATOM 2032 C C . THR A 1 273 ? 11.347 -4.337 -12.895 1.00 95.12 273 THR A C 1
ATOM 2034 O O . THR A 1 273 ? 10.721 -3.784 -11.997 1.00 95.12 273 THR A O 1
ATOM 2037 N N . THR A 1 274 ? 11.478 -3.775 -14.095 1.00 95.19 274 THR A N 1
ATOM 2038 C CA . THR A 1 274 ? 10.836 -2.514 -14.491 1.00 95.19 274 THR A CA 1
ATOM 2039 C C . THR A 1 274 ? 10.142 -2.705 -15.830 1.00 95.19 274 THR A C 1
ATOM 2041 O O . THR A 1 274 ? 10.799 -2.918 -16.845 1.00 95.19 274 THR A O 1
ATOM 2044 N N . THR A 1 275 ? 8.809 -2.686 -15.832 1.00 95.81 275 THR A N 1
ATOM 2045 C CA . THR A 1 275 ? 7.993 -2.980 -17.020 1.00 95.81 275 THR A CA 1
ATOM 2046 C C . THR A 1 275 ? 6.541 -2.524 -16.821 1.00 95.81 275 THR A C 1
ATOM 2048 O O . THR A 1 275 ? 6.172 -2.042 -15.750 1.00 95.81 275 THR A O 1
ATOM 2051 N N . ASN A 1 276 ? 5.701 -2.661 -17.846 1.00 96.94 276 ASN A N 1
ATOM 2052 C CA . ASN A 1 276 ? 4.251 -2.614 -17.675 1.00 96.94 276 ASN A CA 1
ATOM 2053 C C . ASN A 1 276 ? 3.789 -3.898 -16.974 1.00 96.94 276 ASN A C 1
ATOM 2055 O O . ASN A 1 276 ? 4.119 -5.006 -17.405 1.00 96.94 276 ASN A O 1
ATOM 2059 N N . ILE A 1 277 ? 3.010 -3.761 -15.905 1.00 98.00 277 ILE A N 1
ATOM 2060 C CA . ILE A 1 277 ? 2.551 -4.897 -15.103 1.00 98.00 277 ILE A CA 1
ATOM 2061 C C . ILE A 1 277 ? 1.092 -5.218 -15.397 1.00 98.00 277 ILE A C 1
ATOM 2063 O O . ILE A 1 277 ? 0.278 -4.331 -15.621 1.00 98.00 277 ILE A O 1
ATOM 2067 N N . THR A 1 278 ? 0.744 -6.497 -15.390 1.00 98.56 278 THR A N 1
ATOM 2068 C CA . THR A 1 278 ? -0.625 -6.989 -15.543 1.00 98.56 278 THR A CA 1
ATOM 2069 C C . THR A 1 278 ? -1.085 -7.577 -14.227 1.00 98.56 278 THR A C 1
ATOM 2071 O O . THR A 1 278 ? -0.522 -8.574 -13.765 1.00 98.56 278 THR A O 1
ATOM 2074 N N . MET A 1 279 ? -2.101 -6.953 -13.637 1.00 98.62 279 MET A N 1
ATOM 2075 C CA . MET A 1 279 ? -2.710 -7.398 -12.393 1.00 98.62 279 MET A CA 1
ATOM 2076 C C . MET A 1 279 ? -3.969 -8.209 -12.688 1.00 98.62 279 MET A C 1
ATOM 2078 O O . MET A 1 279 ? -4.805 -7.775 -13.478 1.00 98.62 279 MET A O 1
ATOM 2082 N N . ASN A 1 280 ? -4.127 -9.357 -12.029 1.00 98.62 280 ASN A N 1
ATOM 2083 C CA . ASN A 1 280 ? -5.316 -10.203 -12.133 1.00 98.62 280 ASN A CA 1
ATOM 2084 C C . ASN A 1 280 ? -5.938 -10.402 -10.749 1.00 98.62 280 ASN A C 1
ATOM 2086 O O . ASN A 1 280 ? -5.286 -10.923 -9.845 1.00 98.62 280 ASN A O 1
ATOM 2090 N N . LEU A 1 281 ? -7.200 -10.011 -10.586 1.00 98.62 281 LEU A N 1
ATOM 2091 C CA . LEU A 1 281 ? -7.958 -10.199 -9.354 1.00 98.62 281 LEU A CA 1
ATOM 2092 C C . LEU A 1 281 ? -8.161 -11.692 -9.066 1.00 98.62 281 LEU A C 1
ATOM 2094 O O . LEU A 1 281 ? -8.656 -12.429 -9.916 1.00 98.62 281 LEU A O 1
ATOM 2098 N N . THR A 1 282 ? -7.841 -12.126 -7.847 1.00 98.19 282 THR A N 1
ATOM 2099 C CA . THR A 1 282 ? -8.078 -13.505 -7.389 1.00 98.19 282 THR A CA 1
ATOM 2100 C C . THR A 1 282 ? -9.283 -13.619 -6.461 1.00 98.19 282 THR A C 1
ATOM 2102 O O . THR A 1 282 ? -9.891 -14.685 -6.386 1.00 98.19 282 THR A O 1
ATOM 2105 N N . ILE A 1 283 ? -9.658 -12.532 -5.775 1.00 96.62 283 ILE A N 1
ATOM 2106 C CA . ILE A 1 283 ? -10.819 -12.489 -4.876 1.00 96.62 283 ILE A CA 1
ATOM 2107 C C . ILE A 1 283 ? -11.877 -11.549 -5.467 1.00 96.62 283 ILE A C 1
ATOM 2109 O O . ILE A 1 283 ? -11.711 -10.328 -5.394 1.00 96.62 283 ILE A O 1
ATOM 2113 N N . PRO A 1 284 ? -12.971 -12.075 -6.048 1.00 95.44 284 PRO A N 1
ATOM 2114 C CA . PRO A 1 284 ? -13.996 -11.241 -6.663 1.00 95.44 284 PRO A CA 1
ATOM 2115 C C . PRO A 1 284 ? -14.655 -10.311 -5.636 1.00 95.44 284 PRO A C 1
ATOM 2117 O O . PRO A 1 284 ? -14.799 -10.657 -4.465 1.00 95.44 284 PRO A O 1
ATOM 2120 N N . ASN A 1 285 ? -15.097 -9.137 -6.096 1.00 95.38 285 ASN A N 1
ATOM 2121 C CA . ASN A 1 285 ? -15.848 -8.147 -5.309 1.00 95.38 285 ASN A CA 1
ATOM 2122 C C . ASN A 1 285 ? -15.116 -7.567 -4.084 1.00 95.38 285 ASN A C 1
ATOM 2124 O O . ASN A 1 285 ? -15.755 -6.961 -3.224 1.00 95.38 285 ASN A O 1
ATOM 2128 N N . HIS A 1 286 ? -13.794 -7.723 -3.969 1.00 97.75 286 HIS A N 1
ATOM 2129 C CA . HIS A 1 286 ? -13.060 -7.068 -2.889 1.00 97.75 286 HIS A CA 1
ATOM 2130 C C . HIS A 1 286 ? -13.119 -5.534 -3.054 1.00 97.75 286 HIS A C 1
ATOM 2132 O O . HIS A 1 286 ? -12.862 -5.053 -4.160 1.00 97.75 286 HIS A O 1
ATOM 2138 N N . PRO A 1 287 ? -13.362 -4.737 -1.991 1.00 98.19 287 PRO A N 1
ATOM 2139 C CA . PRO A 1 287 ? -13.552 -3.286 -2.114 1.00 98.19 287 PRO A CA 1
ATOM 2140 C C . PRO A 1 287 ? -12.389 -2.536 -2.778 1.00 98.19 287 PRO A C 1
ATOM 2142 O O . PRO A 1 287 ? -12.615 -1.562 -3.494 1.00 98.19 287 PRO A O 1
ATOM 2145 N N . ILE A 1 288 ? -11.152 -3.023 -2.605 1.00 98.56 288 ILE A N 1
ATOM 2146 C CA . ILE A 1 288 ? -9.956 -2.477 -3.282 1.00 98.56 288 ILE A CA 1
ATOM 2147 C C . ILE A 1 288 ? -10.096 -2.505 -4.817 1.00 98.56 288 ILE A C 1
ATOM 2149 O O . ILE A 1 288 ? -9.559 -1.639 -5.503 1.00 98.56 288 ILE A O 1
ATOM 2153 N N . TRP A 1 289 ? -10.859 -3.456 -5.359 1.00 98.50 289 TRP A N 1
ATOM 2154 C CA . TRP A 1 289 ? -11.041 -3.641 -6.798 1.00 98.50 289 TRP A CA 1
ATOM 2155 C C . TRP A 1 289 ? -12.247 -2.905 -7.397 1.00 98.50 289 TRP A C 1
ATOM 2157 O O . TRP A 1 289 ? -12.592 -3.103 -8.560 1.00 98.50 289 TRP A O 1
ATOM 2167 N N . THR A 1 290 ? -12.915 -2.054 -6.617 1.00 98.06 290 THR A N 1
ATOM 2168 C CA . THR A 1 290 ? -14.073 -1.287 -7.095 1.00 98.06 290 THR A CA 1
ATOM 2169 C C . THR A 1 290 ? -13.675 -0.377 -8.261 1.00 98.06 290 THR A C 1
ATOM 2171 O O . THR A 1 290 ? -12.699 0.364 -8.160 1.00 98.06 290 THR A O 1
ATOM 2174 N N . ASN A 1 291 ? -14.456 -0.401 -9.347 1.00 97.56 291 ASN A N 1
ATOM 2175 C CA . ASN A 1 291 ? -14.202 0.339 -10.594 1.00 97.56 291 ASN A CA 1
ATOM 2176 C C . ASN A 1 291 ? -12.906 -0.051 -11.327 1.00 97.56 291 ASN A C 1
ATOM 2178 O O . ASN A 1 291 ? -12.395 0.730 -12.126 1.00 97.56 291 ASN A O 1
ATOM 2182 N N . LEU A 1 292 ? -12.392 -1.258 -11.086 1.00 98.25 292 LEU A N 1
ATOM 2183 C CA . LEU A 1 292 ? -11.301 -1.847 -11.856 1.00 98.25 292 LEU A CA 1
ATOM 2184 C C . LEU A 1 292 ? -11.808 -3.067 -12.628 1.00 98.25 292 LEU A C 1
ATOM 2186 O O . LEU A 1 292 ? -12.612 -3.856 -12.127 1.00 98.25 292 LEU A O 1
ATOM 2190 N N . SER A 1 293 ? -11.300 -3.256 -13.843 1.00 98.19 293 SER A N 1
ATOM 2191 C CA . SER A 1 293 ? -11.478 -4.507 -14.586 1.00 98.19 293 SER A CA 1
ATOM 2192 C C . SER A 1 293 ? -10.840 -5.665 -13.821 1.00 98.19 293 SER A C 1
ATOM 2194 O O . SER A 1 293 ? -9.777 -5.492 -13.231 1.00 98.19 293 SER A O 1
ATOM 2196 N N . ALA A 1 294 ? -11.434 -6.865 -13.858 1.00 98.06 294 ALA A N 1
ATOM 2197 C CA . ALA A 1 294 ? -10.897 -8.054 -13.172 1.00 98.06 294 ALA A CA 1
ATOM 2198 C C . ALA A 1 294 ? -9.433 -8.369 -13.544 1.00 98.06 294 ALA A C 1
ATOM 2200 O O . ALA A 1 294 ? -8.699 -8.946 -12.747 1.00 98.06 294 ALA A O 1
ATOM 2201 N N . SER A 1 295 ? -9.009 -7.952 -14.736 1.00 98.50 295 SER A N 1
ATOM 2202 C CA . SER A 1 295 ? -7.618 -7.908 -15.163 1.00 98.50 295 SER A CA 1
ATOM 2203 C C . SER A 1 295 ? -7.350 -6.565 -15.846 1.00 98.50 295 SER A C 1
ATOM 2205 O O . SER A 1 295 ? -8.199 -6.083 -16.602 1.00 98.50 295 SER A O 1
ATOM 2207 N N . PHE A 1 296 ? -6.203 -5.945 -15.570 1.00 98.62 296 PHE A N 1
ATOM 2208 C CA . PHE A 1 296 ? -5.727 -4.769 -16.302 1.00 98.62 296 PHE A CA 1
ATOM 2209 C C . PHE A 1 296 ? -4.204 -4.790 -16.427 1.00 98.62 296 PHE A C 1
ATOM 2211 O O . PHE A 1 296 ? -3.497 -5.274 -15.541 1.00 98.62 296 PHE A O 1
ATOM 2218 N N . THR A 1 297 ? -3.701 -4.216 -17.516 1.00 98.56 297 THR A N 1
ATOM 2219 C CA . THR A 1 297 ? -2.277 -3.930 -17.708 1.00 98.56 297 THR A CA 1
ATOM 2220 C C . THR A 1 297 ? -2.038 -2.446 -17.470 1.00 98.56 297 THR A C 1
ATOM 2222 O O . THR A 1 297 ? -2.817 -1.616 -17.943 1.00 98.56 297 THR A O 1
ATOM 2225 N N . SER A 1 298 ? -0.985 -2.110 -16.727 1.00 97.56 298 SER A N 1
ATOM 2226 C CA . SER A 1 298 ? -0.604 -0.723 -16.505 1.00 97.56 298 SER A CA 1
ATOM 2227 C C . SER A 1 298 ? -0.189 -0.065 -17.821 1.00 97.56 298 SER A C 1
ATOM 2229 O O . SER A 1 298 ? 0.501 -0.670 -18.641 1.00 97.56 298 SER A O 1
ATOM 2231 N N . THR A 1 299 ? -0.579 1.186 -18.028 1.00 96.25 299 THR A N 1
ATOM 2232 C CA . THR A 1 299 ? -0.090 2.040 -19.115 1.00 96.25 299 THR A CA 1
ATOM 2233 C C . THR A 1 299 ? 1.259 2.662 -18.763 1.00 96.25 299 THR A C 1
ATOM 2235 O O . THR A 1 299 ? 2.084 2.877 -19.650 1.00 96.25 299 THR A O 1
ATOM 2238 N N . SER A 1 300 ? 1.525 2.877 -17.472 1.00 93.31 300 SER A N 1
ATOM 2239 C CA . SER A 1 300 ? 2.838 3.291 -16.977 1.00 93.31 300 SER A CA 1
ATOM 2240 C C . SER A 1 300 ? 3.775 2.096 -16.791 1.00 93.31 300 SER A C 1
ATOM 2242 O O . SER A 1 300 ? 3.378 1.054 -16.260 1.00 93.31 300 SER A O 1
ATOM 2244 N N . ILE A 1 301 ? 5.043 2.283 -17.162 1.00 93.88 301 ILE A N 1
ATOM 2245 C CA . ILE A 1 301 ? 6.142 1.408 -16.740 1.00 93.88 301 ILE A CA 1
ATOM 2246 C C . ILE A 1 301 ? 6.414 1.676 -15.257 1.00 93.88 301 ILE A C 1
ATOM 2248 O O . ILE A 1 301 ? 6.537 2.831 -14.844 1.00 93.88 301 ILE A O 1
ATOM 2252 N N . VAL A 1 302 ? 6.510 0.613 -14.462 1.00 94.19 302 VAL A N 1
ATOM 2253 C CA . VAL A 1 302 ? 6.753 0.678 -13.018 1.00 94.19 302 VAL A CA 1
ATOM 2254 C C . VAL A 1 302 ? 7.778 -0.371 -12.604 1.00 94.19 302 VAL A C 1
ATOM 2256 O O . VAL A 1 302 ? 7.923 -1.406 -13.257 1.00 94.19 302 VAL A O 1
ATOM 2259 N N . GLY A 1 303 ? 8.475 -0.113 -11.500 1.00 94.44 303 GLY A N 1
ATOM 2260 C CA . GLY A 1 303 ? 9.233 -1.144 -10.800 1.00 94.44 303 GLY A CA 1
ATOM 2261 C C . GLY A 1 303 ? 8.273 -2.150 -10.170 1.00 94.44 303 GLY A C 1
ATOM 2262 O O . GLY A 1 303 ? 7.192 -1.755 -9.729 1.00 94.44 303 GLY A O 1
ATOM 2263 N N . CYS A 1 304 ? 8.622 -3.432 -10.120 1.00 95.44 304 CYS A N 1
ATOM 2264 C CA . CYS A 1 304 ? 7.852 -4.415 -9.368 1.00 95.44 304 CYS A CA 1
ATOM 2265 C C . CYS A 1 304 ? 8.708 -5.526 -8.750 1.00 95.44 304 CYS A C 1
ATOM 2267 O O . CYS A 1 304 ? 9.790 -5.851 -9.241 1.00 95.44 304 CYS A O 1
ATOM 2269 N N . ASN A 1 305 ? 8.196 -6.107 -7.660 1.00 93.81 305 ASN A N 1
ATOM 2270 C CA . ASN A 1 305 ? 8.834 -7.204 -6.939 1.00 93.81 305 ASN A CA 1
ATOM 2271 C C . ASN A 1 305 ? 8.718 -8.493 -7.746 1.00 93.81 305 ASN A C 1
ATOM 2273 O O . ASN A 1 305 ? 7.638 -8.816 -8.232 1.00 93.81 305 ASN A O 1
ATOM 2277 N N . THR A 1 306 ? 9.787 -9.278 -7.783 1.00 95.00 306 THR A N 1
ATOM 2278 C CA . THR A 1 306 ? 9.773 -10.645 -8.314 1.00 95.00 306 THR A CA 1
ATOM 2279 C C . THR A 1 306 ? 10.130 -11.651 -7.210 1.00 95.00 306 THR A C 1
ATOM 2281 O O . THR A 1 306 ? 10.701 -11.285 -6.173 1.00 95.00 306 THR A O 1
ATOM 2284 N N . GLY A 1 307 ? 9.705 -12.908 -7.387 1.00 86.88 307 GLY A N 1
ATOM 2285 C CA . GLY A 1 307 ? 9.897 -14.011 -6.435 1.00 86.88 307 GLY A CA 1
ATOM 2286 C C . GLY A 1 307 ? 9.322 -13.813 -5.024 1.00 86.88 307 GLY A C 1
ATOM 2287 O O . GLY A 1 307 ? 9.912 -14.289 -4.052 1.00 86.88 307 GLY A O 1
ATOM 2288 N N . GLY A 1 308 ? 8.203 -13.097 -4.883 1.00 90.00 308 GLY A N 1
ATOM 2289 C CA . GLY A 1 308 ? 7.576 -12.841 -3.582 1.00 90.00 308 GLY A CA 1
ATOM 2290 C C . GLY A 1 308 ? 6.699 -13.987 -3.066 1.00 90.00 308 GLY A C 1
ATOM 2291 O O . GLY A 1 308 ? 5.827 -14.479 -3.779 1.00 90.00 308 GLY A O 1
ATOM 2292 N N . SER A 1 309 ? 6.876 -14.356 -1.794 1.00 95.69 309 SER A N 1
ATOM 2293 C CA . SER A 1 309 ? 6.051 -15.338 -1.070 1.00 95.69 309 SER A CA 1
ATOM 2294 C C . SER A 1 309 ? 5.228 -14.658 0.018 1.00 95.69 309 SER A C 1
ATOM 2296 O O . SER A 1 309 ? 5.733 -13.766 0.700 1.00 95.69 309 SER A O 1
ATOM 2298 N N . LEU A 1 310 ? 3.980 -15.094 0.217 1.00 97.62 310 LEU A N 1
ATOM 2299 C CA . LEU A 1 310 ? 3.131 -14.599 1.305 1.00 97.62 310 LEU A CA 1
ATOM 2300 C C . LEU A 1 310 ? 3.725 -14.911 2.686 1.00 97.62 310 LEU A C 1
ATOM 2302 O O . LEU A 1 310 ? 4.177 -16.027 2.936 1.00 97.62 310 LEU A O 1
ATOM 2306 N N . ILE A 1 311 ? 3.645 -13.938 3.594 1.00 97.81 311 ILE A N 1
ATOM 2307 C CA . ILE A 1 311 ? 4.076 -14.036 4.995 1.00 97.81 311 ILE A CA 1
ATOM 2308 C C . ILE A 1 311 ? 3.125 -13.257 5.920 1.00 97.81 311 ILE A C 1
ATOM 2310 O O . ILE A 1 311 ? 2.205 -12.582 5.459 1.00 97.81 311 ILE A O 1
ATOM 2314 N N . ASN A 1 312 ? 3.326 -13.371 7.239 1.00 96.69 312 ASN A N 1
ATOM 2315 C CA . ASN A 1 312 ? 2.609 -12.624 8.285 1.00 96.69 312 ASN A CA 1
ATOM 2316 C C . ASN A 1 312 ? 1.077 -12.584 8.116 1.00 96.69 312 ASN A C 1
ATOM 2318 O O . ASN A 1 312 ? 0.444 -11.550 8.358 1.00 96.69 312 ASN A O 1
ATOM 2322 N N . ASN A 1 313 ? 0.487 -13.715 7.715 1.00 96.12 313 ASN A N 1
ATOM 2323 C CA . ASN A 1 313 ? -0.952 -13.888 7.483 1.00 96.12 313 ASN A CA 1
ATOM 2324 C C . ASN A 1 313 ? -1.534 -12.964 6.395 1.00 96.12 313 ASN A C 1
ATOM 2326 O O . ASN A 1 313 ? -2.709 -12.598 6.449 1.00 96.12 313 ASN A O 1
ATOM 2330 N N . GLY A 1 314 ? -0.720 -12.566 5.415 1.00 97.31 314 GLY A N 1
ATOM 2331 C CA . GLY A 1 314 ? -1.205 -11.906 4.210 1.00 97.31 314 GLY A CA 1
ATOM 2332 C C . GLY A 1 314 ? -2.075 -12.841 3.366 1.00 97.31 314 GLY A C 1
ATOM 2333 O O . GLY A 1 314 ? -1.844 -14.046 3.301 1.00 97.31 314 GLY A O 1
ATOM 2334 N N . THR A 1 315 ? -3.073 -12.276 2.696 1.00 97.88 315 THR A N 1
ATOM 2335 C CA . THR A 1 315 ? -3.907 -12.954 1.697 1.00 97.88 315 THR A CA 1
ATOM 2336 C C . THR A 1 315 ? -3.690 -12.287 0.343 1.00 97.88 315 THR A C 1
ATOM 2338 O O . THR A 1 315 ? -3.767 -11.061 0.258 1.00 97.88 315 THR A O 1
ATOM 2341 N N . VAL A 1 316 ? -3.427 -13.063 -0.716 1.00 98.25 316 VAL A N 1
ATOM 2342 C CA . VAL A 1 316 ? -3.317 -12.513 -2.078 1.00 98.25 316 VAL A CA 1
ATOM 2343 C C . VAL A 1 316 ? -4.698 -12.080 -2.556 1.00 98.25 316 VAL A C 1
ATOM 2345 O O . VAL A 1 316 ? -5.601 -12.903 -2.691 1.00 98.25 316 VAL A O 1
ATOM 2348 N N . LEU A 1 317 ? -4.831 -10.789 -2.842 1.00 98.44 317 LEU A N 1
ATOM 2349 C CA . LEU A 1 317 ? -6.006 -10.200 -3.470 1.00 98.44 317 LEU A CA 1
ATOM 2350 C C . LEU A 1 317 ? -5.911 -10.233 -5.002 1.00 98.44 317 LEU A C 1
ATOM 2352 O O . LEU A 1 317 ? -6.908 -10.453 -5.684 1.00 98.44 317 LEU A O 1
ATOM 2356 N N . ALA A 1 318 ? -4.724 -9.972 -5.540 1.00 98.62 318 ALA A N 1
ATOM 2357 C CA . ALA A 1 318 ? -4.465 -9.989 -6.972 1.00 98.62 318 ALA A CA 1
ATOM 2358 C C . ALA A 1 318 ? -3.055 -10.516 -7.236 1.00 98.62 318 ALA A C 1
ATOM 2360 O O . ALA A 1 318 ? -2.149 -10.258 -6.441 1.00 98.62 318 ALA A O 1
ATOM 2361 N N . THR A 1 319 ? -2.857 -11.227 -8.343 1.00 98.44 319 THR A N 1
ATOM 2362 C CA . THR A 1 319 ? -1.529 -11.633 -8.827 1.00 98.44 319 THR A CA 1
ATOM 2363 C C . THR A 1 319 ? -0.985 -10.624 -9.830 1.00 98.44 319 THR A C 1
ATOM 2365 O O . THR A 1 319 ? -1.745 -9.876 -10.442 1.00 98.44 319 THR A O 1
ATOM 2368 N N . CYS A 1 320 ? 0.335 -10.609 -10.004 1.00 98.25 320 CYS A N 1
ATOM 2369 C CA . CYS A 1 320 ? 1.028 -9.794 -10.998 1.00 98.25 320 CYS A CA 1
ATOM 2370 C C . CYS A 1 320 ? 1.813 -10.707 -11.946 1.00 98.25 320 CYS A C 1
ATOM 2372 O O . CYS A 1 320 ? 2.714 -11.426 -11.514 1.00 98.25 320 CYS A O 1
ATOM 2374 N N . LEU A 1 321 ? 1.492 -10.678 -13.243 1.00 98.12 321 LEU A N 1
ATOM 2375 C CA . LEU A 1 321 ? 2.099 -11.583 -14.228 1.00 98.12 321 LEU A CA 1
ATOM 2376 C C . LEU A 1 321 ? 3.623 -11.394 -14.330 1.00 98.12 321 LEU A C 1
ATOM 2378 O O . LEU A 1 321 ? 4.367 -12.367 -14.317 1.00 98.12 321 LEU A O 1
ATOM 2382 N N . GLN A 1 322 ? 4.085 -10.144 -14.373 1.00 97.62 322 GLN A N 1
ATOM 2383 C CA . GLN A 1 322 ? 5.501 -9.770 -14.478 1.00 97.62 322 GLN A CA 1
ATOM 2384 C C . GLN A 1 322 ? 6.256 -9.883 -13.143 1.00 97.62 322 GLN A C 1
ATOM 2386 O O . GLN A 1 322 ? 7.466 -9.691 -13.106 1.00 97.62 322 GLN A O 1
ATOM 2391 N N . CYS A 1 323 ? 5.551 -10.216 -12.062 1.00 96.31 323 CYS A N 1
ATOM 2392 C CA . CYS A 1 323 ? 6.091 -10.466 -10.730 1.00 96.31 323 CYS A CA 1
ATOM 2393 C C . CYS A 1 323 ? 6.280 -11.979 -10.493 1.00 96.31 323 CYS A C 1
ATOM 2395 O O . CYS A 1 323 ? 5.955 -12.486 -9.420 1.00 96.31 323 CYS A O 1
ATOM 2397 N N . ASP A 1 324 ? 6.699 -12.720 -11.527 1.00 96.12 324 ASP A N 1
ATOM 2398 C CA . ASP A 1 324 ? 6.735 -14.195 -11.590 1.00 96.12 324 ASP A CA 1
ATOM 2399 C C . ASP A 1 324 ? 5.377 -14.873 -11.323 1.00 96.12 324 ASP A C 1
ATOM 2401 O O . ASP A 1 324 ? 5.303 -15.976 -10.782 1.00 96.12 324 ASP A O 1
ATOM 2405 N N . GLY A 1 325 ? 4.273 -14.192 -11.650 1.00 96.62 325 GLY A N 1
ATOM 2406 C CA . GLY A 1 325 ? 2.922 -14.639 -11.296 1.00 96.62 325 GLY A CA 1
ATOM 2407 C C . GLY A 1 325 ? 2.606 -14.578 -9.794 1.00 96.62 325 GLY A C 1
ATOM 2408 O O . GLY A 1 325 ? 1.556 -15.068 -9.377 1.00 96.62 325 GLY A O 1
ATOM 2409 N N . GLY A 1 326 ? 3.492 -13.989 -8.985 1.00 96.31 326 GLY A N 1
ATOM 2410 C CA . GLY A 1 326 ? 3.358 -13.865 -7.537 1.00 96.31 326 GLY A CA 1
ATOM 2411 C C . GLY A 1 326 ? 2.316 -12.830 -7.084 1.00 96.31 326 GLY A C 1
ATOM 2412 O O . GLY A 1 326 ? 1.535 -12.311 -7.894 1.00 96.31 326 GLY A O 1
ATOM 2413 N N . PRO A 1 327 ? 2.280 -12.512 -5.774 1.00 98.12 327 PRO A N 1
ATOM 2414 C CA . PRO A 1 327 ? 1.369 -11.514 -5.220 1.00 98.12 327 PRO A CA 1
ATOM 2415 C C . PRO A 1 327 ? 1.575 -10.145 -5.882 1.00 98.12 327 PRO A C 1
ATOM 2417 O O . PRO A 1 327 ? 2.657 -9.575 -5.812 1.00 98.12 327 PRO A O 1
ATOM 2420 N N . GLY A 1 328 ? 0.525 -9.612 -6.506 1.00 97.81 328 GLY A N 1
ATOM 2421 C CA . GLY A 1 328 ? 0.455 -8.241 -7.019 1.00 97.81 328 GLY A CA 1
ATOM 2422 C C . GLY A 1 328 ? -0.110 -7.270 -5.981 1.00 97.81 328 GLY A C 1
ATOM 2423 O O . GLY A 1 328 ? 0.393 -6.161 -5.807 1.00 97.81 328 GLY A O 1
ATOM 2424 N N . VAL A 1 329 ? -1.126 -7.718 -5.241 1.00 98.56 329 VAL A N 1
ATOM 2425 C CA . VAL A 1 329 ? -1.669 -7.043 -4.059 1.00 98.56 329 VAL A CA 1
ATOM 2426 C C . VAL A 1 329 ? -1.936 -8.093 -2.992 1.00 98.56 329 VAL A C 1
ATOM 2428 O O . VAL A 1 329 ? -2.594 -9.101 -3.262 1.00 98.56 329 VAL A O 1
ATOM 2431 N N . ALA A 1 330 ? -1.464 -7.846 -1.776 1.00 98.56 330 ALA A N 1
ATOM 2432 C CA . ALA A 1 330 ? -1.808 -8.638 -0.607 1.00 98.56 330 ALA A CA 1
ATOM 2433 C C . ALA A 1 330 ? -2.452 -7.757 0.458 1.00 98.56 330 ALA A C 1
ATOM 2435 O O . ALA A 1 330 ? -2.126 -6.577 0.598 1.00 98.56 330 ALA A O 1
ATOM 2436 N N . VAL A 1 331 ? -3.359 -8.353 1.221 1.00 98.62 331 VAL A N 1
ATOM 2437 C CA . VAL A 1 331 ? -4.073 -7.682 2.302 1.00 98.62 331 VAL A CA 1
ATOM 2438 C C . VAL A 1 331 ? -3.993 -8.492 3.585 1.00 98.62 331 VAL A C 1
ATOM 2440 O O . VAL A 1 331 ? -3.943 -9.721 3.562 1.00 98.62 331 VAL A O 1
ATOM 2443 N N . ARG A 1 332 ? -4.027 -7.796 4.717 1.00 97.88 332 ARG A N 1
ATOM 2444 C CA . ARG A 1 332 ? -4.274 -8.376 6.033 1.00 97.88 332 ARG A CA 1
ATOM 2445 C C . ARG A 1 332 ? -5.387 -7.580 6.709 1.00 97.88 332 ARG A C 1
ATOM 2447 O O . ARG A 1 332 ? -5.193 -6.388 6.965 1.00 97.88 332 ARG A O 1
ATOM 2454 N N . PRO A 1 333 ? -6.563 -8.183 6.956 1.00 95.31 333 PRO A N 1
ATOM 2455 C CA . PRO A 1 333 ? -7.664 -7.482 7.602 1.00 95.31 333 PRO A CA 1
ATOM 2456 C C . PRO A 1 333 ? -7.312 -7.127 9.054 1.00 95.31 333 PRO A C 1
ATOM 2458 O O . PRO A 1 333 ? -6.355 -7.652 9.625 1.00 95.31 333 PRO A O 1
ATOM 2461 N N . SER A 1 334 ? -8.112 -6.250 9.662 1.00 88.62 334 SER A N 1
ATOM 2462 C CA . SER A 1 334 ? -8.049 -6.004 11.105 1.00 88.62 334 SER A CA 1
ATOM 2463 C C . SER A 1 334 ? -8.278 -7.313 11.860 1.00 88.62 334 SER A C 1
ATOM 2465 O O . SER A 1 334 ? -9.122 -8.118 11.450 1.00 88.62 334 SER A O 1
ATOM 2467 N N . SER A 1 335 ? -7.571 -7.514 12.971 1.00 81.94 335 SER A N 1
ATOM 2468 C CA . SER A 1 335 ? -7.822 -8.673 13.832 1.00 81.94 335 SER A CA 1
ATOM 2469 C C . SER A 1 335 ? -9.182 -8.547 14.541 1.00 81.94 335 SER A C 1
ATOM 2471 O O . SER A 1 335 ? -9.895 -7.551 14.392 1.00 81.94 335 SER A O 1
ATOM 2473 N N . ILE A 1 336 ? -9.559 -9.560 15.330 1.00 66.88 336 ILE A N 1
ATOM 2474 C CA . ILE A 1 336 ? -10.746 -9.473 16.199 1.00 66.88 336 ILE A CA 1
ATOM 2475 C C . ILE A 1 336 ? -10.641 -8.312 17.197 1.00 66.88 336 ILE A C 1
ATOM 2477 O O . ILE A 1 336 ? -11.660 -7.786 17.642 1.00 66.88 336 ILE A O 1
ATOM 2481 N N . LEU A 1 337 ? -9.412 -7.902 17.529 1.00 68.00 337 LEU A N 1
ATOM 2482 C CA . LEU A 1 337 ? -9.157 -6.735 18.350 1.00 68.00 337 LEU A CA 1
ATOM 2483 C C . LEU A 1 337 ? -9.334 -5.506 17.465 1.00 68.00 337 LEU A C 1
ATOM 2485 O O . LEU A 1 337 ? -8.561 -5.272 16.535 1.00 68.00 337 LEU A O 1
ATOM 2489 N N . ALA A 1 338 ? -10.348 -4.702 17.783 1.00 76.81 338 ALA A N 1
ATOM 2490 C CA . ALA A 1 338 ? -10.677 -3.481 17.051 1.00 76.81 338 ALA A CA 1
ATOM 2491 C C . ALA A 1 338 ? -9.538 -2.441 17.026 1.00 76.81 338 ALA A C 1
ATOM 2493 O O . ALA A 1 338 ? -9.663 -1.447 16.322 1.00 76.81 338 ALA A O 1
ATOM 2494 N N . THR A 1 339 ? -8.454 -2.666 17.775 1.00 85.06 339 THR A N 1
ATOM 2495 C CA . THR A 1 339 ? -7.257 -1.823 17.857 1.00 85.06 339 THR A CA 1
ATOM 2496 C C . THR A 1 339 ? -6.189 -2.161 16.817 1.00 85.06 339 THR A C 1
ATOM 2498 O O . THR A 1 339 ? -5.243 -1.397 16.674 1.00 85.06 339 THR A O 1
ATOM 2501 N N . VAL A 1 340 ? -6.313 -3.272 16.082 1.00 93.56 340 VAL A N 1
ATOM 2502 C CA . VAL A 1 340 ? -5.327 -3.669 15.065 1.00 93.56 340 VAL A CA 1
ATOM 2503 C C . VAL A 1 340 ? -5.801 -3.236 13.680 1.00 93.56 340 VAL A C 1
ATOM 2505 O O . VAL A 1 340 ? -6.816 -3.718 13.176 1.00 93.56 340 VAL A O 1
ATOM 2508 N N . GLY A 1 341 ? -5.048 -2.338 13.053 1.00 96.12 341 GLY A N 1
ATOM 2509 C CA . GLY A 1 341 ? -5.334 -1.761 11.747 1.00 96.12 341 GLY A CA 1
ATOM 2510 C C . GLY A 1 341 ? -5.135 -2.747 10.602 1.00 96.12 341 GLY A C 1
ATOM 2511 O O . GLY A 1 341 ? -4.448 -3.764 10.726 1.00 96.12 341 GLY A O 1
ATOM 2512 N N . ARG A 1 342 ? -5.745 -2.443 9.459 1.00 97.69 342 ARG A N 1
ATOM 2513 C CA . ARG A 1 342 ? -5.604 -3.227 8.225 1.00 97.69 342 ARG A CA 1
ATOM 2514 C C . ARG A 1 342 ? -4.253 -2.939 7.563 1.00 97.69 342 ARG A C 1
ATOM 2516 O O . ARG A 1 342 ? -3.750 -1.824 7.651 1.00 97.69 342 ARG A O 1
ATOM 2523 N N . VAL A 1 343 ? -3.688 -3.915 6.858 1.00 98.56 343 VAL A N 1
ATOM 2524 C CA . VAL A 1 343 ? -2.451 -3.726 6.081 1.00 98.56 343 VAL A CA 1
ATOM 2525 C C . VAL A 1 343 ? -2.687 -4.089 4.623 1.00 98.56 343 VAL A C 1
ATOM 2527 O O . VAL A 1 343 ? -3.324 -5.101 4.333 1.00 98.56 343 VAL A O 1
ATOM 2530 N N . VAL A 1 344 ? -2.162 -3.278 3.711 1.00 98.75 344 VAL A N 1
ATOM 2531 C CA . VAL A 1 344 ? -2.102 -3.559 2.274 1.00 98.75 344 VAL A CA 1
ATOM 2532 C C . VAL A 1 344 ? -0.649 -3.469 1.830 1.00 98.75 344 VAL A C 1
ATOM 2534 O O . VAL A 1 344 ? 0.046 -2.521 2.183 1.00 98.75 344 VAL A O 1
ATOM 2537 N N . GLN A 1 345 ? -0.192 -4.429 1.033 1.00 98.50 345 GLN A N 1
ATOM 2538 C CA . GLN A 1 345 ? 1.088 -4.345 0.336 1.00 98.50 345 GLN A CA 1
ATOM 2539 C C . GLN A 1 345 ? 0.850 -4.523 -1.162 1.00 98.50 345 GLN A C 1
ATOM 2541 O O . GLN A 1 345 ? 0.125 -5.429 -1.577 1.00 98.50 345 GLN A O 1
ATOM 2546 N N . ILE A 1 346 ? 1.456 -3.654 -1.965 1.00 98.12 346 ILE A N 1
ATOM 2547 C CA . ILE A 1 346 ? 1.306 -3.611 -3.419 1.00 98.12 346 ILE A CA 1
ATOM 2548 C C . ILE A 1 346 ? 2.672 -3.865 -4.060 1.00 98.12 346 ILE A C 1
ATOM 2550 O O . ILE A 1 346 ? 3.691 -3.351 -3.605 1.00 98.12 346 ILE A O 1
ATOM 2554 N N . ALA A 1 347 ? 2.702 -4.692 -5.103 1.00 96.88 347 ALA A N 1
ATOM 2555 C CA . ALA A 1 347 ? 3.936 -5.188 -5.702 1.00 96.88 347 ALA A CA 1
ATOM 2556 C C . ALA A 1 347 ? 4.613 -4.213 -6.663 1.00 96.88 347 ALA A C 1
ATOM 2558 O O . ALA A 1 347 ? 5.719 -4.521 -7.096 1.00 96.88 347 ALA A O 1
ATOM 2559 N N . HIS A 1 348 ? 3.988 -3.078 -6.994 1.00 95.25 348 HIS A N 1
ATOM 2560 C CA . HIS A 1 348 ? 4.626 -2.027 -7.783 1.00 95.25 348 HIS A CA 1
ATOM 2561 C C . HIS A 1 348 ? 5.338 -1.002 -6.896 1.00 95.25 348 HIS A C 1
ATOM 2563 O O . HIS A 1 348 ? 4.930 -0.738 -5.761 1.00 95.25 348 HIS A O 1
ATOM 2569 N N . ALA A 1 349 ? 6.409 -0.429 -7.430 1.00 92.44 349 ALA A N 1
ATOM 2570 C CA . ALA A 1 349 ? 7.201 0.625 -6.817 1.00 92.44 349 ALA A CA 1
ATOM 2571 C C . ALA A 1 349 ? 6.392 1.899 -6.628 1.00 92.44 349 ALA A C 1
ATOM 2573 O O . ALA A 1 349 ? 5.417 2.164 -7.340 1.00 92.44 349 ALA A O 1
ATOM 2574 N N . GLY A 1 350 ? 6.841 2.700 -5.666 1.00 85.62 350 GLY A N 1
ATOM 2575 C CA . GLY A 1 350 ? 6.520 4.114 -5.638 1.00 85.62 350 GLY A CA 1
ATOM 2576 C C . GLY A 1 350 ? 7.043 4.839 -6.881 1.00 85.62 350 GLY A C 1
ATOM 2577 O O . GLY A 1 350 ? 7.405 4.237 -7.894 1.00 85.62 350 GLY A O 1
ATOM 2578 N N . HIS A 1 351 ? 7.068 6.162 -6.813 1.00 85.62 351 HIS A N 1
ATOM 2579 C CA . HIS A 1 351 ? 7.757 6.963 -7.825 1.00 85.62 351 HIS A CA 1
ATOM 2580 C C . HIS A 1 351 ? 9.262 6.709 -7.721 1.00 85.62 351 HIS A C 1
ATOM 2582 O O . HIS A 1 351 ? 9.716 6.352 -6.644 1.00 85.62 351 HIS A O 1
ATOM 2588 N N . TYR A 1 352 ? 10.019 6.782 -8.811 1.00 83.00 352 TYR A N 1
ATOM 2589 C CA . TYR A 1 352 ? 11.485 6.813 -8.749 1.00 83.00 352 TYR A CA 1
ATOM 2590 C C . TYR A 1 352 ? 12.068 7.265 -10.086 1.00 83.00 352 TYR A C 1
ATOM 2592 O O . TYR A 1 352 ? 11.446 7.106 -11.146 1.00 83.00 352 TYR A O 1
ATOM 2600 N N . THR A 1 353 ? 13.293 7.782 -10.034 1.00 84.81 353 THR A N 1
ATOM 2601 C CA . THR A 1 353 ? 14.055 8.191 -11.214 1.00 84.81 353 THR A CA 1
ATOM 2602 C C . THR A 1 353 ? 15.368 7.427 -11.285 1.00 84.81 353 THR A C 1
ATOM 2604 O O . THR A 1 353 ? 16.190 7.488 -10.374 1.00 84.81 353 THR A O 1
ATOM 2607 N N . VAL A 1 354 ? 15.606 6.729 -12.397 1.00 79.62 354 VAL A N 1
ATOM 2608 C CA . VAL A 1 354 ? 16.872 6.022 -12.655 1.00 79.62 354 VAL A CA 1
ATOM 2609 C C . VAL A 1 354 ? 17.333 6.329 -14.072 1.00 79.62 354 VAL A C 1
ATOM 2611 O O . VAL A 1 354 ? 16.567 6.208 -15.024 1.00 79.62 354 VAL A O 1
ATOM 2614 N N . GLY A 1 355 ? 18.591 6.755 -14.220 1.00 77.50 355 GLY A N 1
ATOM 2615 C CA . GLY A 1 355 ? 19.189 7.031 -15.532 1.00 77.50 355 GLY A CA 1
ATOM 2616 C C . GLY A 1 355 ? 18.467 8.116 -16.343 1.00 77.50 355 GLY A C 1
ATOM 2617 O O . GLY A 1 355 ? 18.503 8.081 -17.568 1.00 77.50 355 GLY A O 1
ATOM 2618 N N . GLY A 1 356 ? 17.774 9.047 -15.677 1.00 77.56 356 GLY A N 1
ATOM 2619 C CA . GLY A 1 356 ? 16.971 10.096 -16.317 1.00 77.56 356 GLY A CA 1
ATOM 2620 C C . GLY A 1 356 ? 15.559 9.668 -16.740 1.00 77.56 356 GLY A C 1
ATOM 2621 O O . GLY A 1 356 ? 14.783 10.514 -17.179 1.00 77.56 356 GLY A O 1
ATOM 2622 N N . ALA A 1 357 ? 15.193 8.391 -16.581 1.00 79.88 357 ALA A N 1
ATOM 2623 C CA . ALA A 1 357 ? 13.824 7.924 -16.764 1.00 79.88 357 ALA A CA 1
ATOM 2624 C C . ALA A 1 357 ? 13.013 8.128 -15.477 1.00 79.88 357 ALA A C 1
ATOM 2626 O O . ALA A 1 357 ? 13.448 7.720 -14.402 1.00 79.88 357 ALA A O 1
ATOM 2627 N N . ASN A 1 358 ? 11.833 8.740 -15.602 1.00 83.19 358 ASN A N 1
ATOM 2628 C CA . ASN A 1 358 ? 10.907 8.987 -14.496 1.00 83.19 358 ASN A CA 1
ATOM 2629 C C . ASN A 1 358 ? 9.779 7.953 -14.522 1.00 83.19 358 ASN A C 1
ATOM 2631 O O . ASN A 1 358 ? 8.946 7.964 -15.432 1.00 83.19 358 ASN A O 1
ATOM 2635 N N . PHE A 1 359 ? 9.717 7.092 -13.510 1.00 86.75 359 PHE A N 1
ATOM 2636 C CA . PHE A 1 359 ? 8.668 6.086 -13.384 1.00 86.75 359 PHE A CA 1
ATOM 2637 C C . PHE A 1 359 ? 7.563 6.614 -12.472 1.00 86.75 359 PHE A C 1
ATOM 2639 O O . PHE A 1 359 ? 7.712 6.698 -11.253 1.00 86.75 359 PHE A O 1
ATOM 2646 N N . ASN A 1 360 ? 6.441 7.012 -13.077 1.00 87.62 360 ASN A N 1
ATOM 2647 C CA . ASN A 1 360 ? 5.320 7.619 -12.369 1.00 87.62 360 ASN A CA 1
ATOM 2648 C C . ASN A 1 360 ? 4.021 6.824 -12.574 1.00 87.62 360 ASN A C 1
ATOM 2650 O O . ASN A 1 360 ? 3.320 6.974 -13.579 1.00 87.62 360 ASN A O 1
ATOM 2654 N N . TRP A 1 361 ? 3.675 6.005 -11.580 1.00 89.38 361 TRP A N 1
ATOM 2655 C CA . TRP A 1 361 ? 2.429 5.239 -11.573 1.00 89.38 361 TRP A CA 1
ATOM 2656 C C . TRP A 1 361 ? 1.175 6.115 -11.408 1.00 89.38 361 TRP A C 1
ATOM 2658 O O . TRP A 1 361 ? 0.100 5.684 -11.805 1.00 89.38 361 TRP A O 1
ATOM 2668 N N . ALA A 1 362 ? 1.282 7.350 -10.897 1.00 88.00 362 ALA A N 1
ATOM 2669 C CA . ALA A 1 362 ? 0.123 8.231 -10.697 1.00 88.00 362 ALA A CA 1
ATOM 2670 C C . ALA A 1 362 ? -0.470 8.769 -12.015 1.00 88.00 362 ALA A C 1
ATOM 2672 O O . ALA A 1 362 ? -1.541 9.367 -12.014 1.00 88.00 362 ALA A O 1
ATOM 2673 N N . ASN A 1 363 ? 0.205 8.554 -13.148 1.00 88.31 363 ASN A N 1
ATOM 2674 C CA . ASN A 1 363 ? -0.349 8.834 -14.476 1.00 88.31 363 ASN A CA 1
ATOM 2675 C C . ASN A 1 363 ? -1.229 7.685 -15.003 1.00 88.31 363 ASN A C 1
ATOM 2677 O O . ASN A 1 363 ? -1.922 7.846 -16.006 1.00 88.31 363 ASN A O 1
ATOM 2681 N N . ASP A 1 364 ? -1.202 6.527 -14.344 1.00 93.75 364 ASP A N 1
ATOM 2682 C CA . ASP A 1 364 ? -2.013 5.369 -14.685 1.00 93.75 364 ASP A CA 1
ATOM 2683 C C . ASP A 1 364 ? -3.310 5.388 -13.869 1.00 93.75 364 ASP A C 1
ATOM 2685 O O . ASP A 1 364 ? -3.293 5.340 -12.635 1.00 93.75 364 ASP A O 1
ATOM 2689 N N . ILE A 1 365 ? -4.450 5.458 -14.558 1.00 95.12 365 ILE A N 1
ATOM 2690 C CA . ILE A 1 365 ? -5.762 5.556 -13.911 1.00 95.12 365 ILE A CA 1
ATOM 2691 C C . ILE A 1 365 ? -6.122 4.302 -13.105 1.00 95.12 365 ILE A C 1
ATOM 2693 O O . ILE A 1 365 ? -6.763 4.417 -12.059 1.00 95.12 365 ILE A O 1
ATOM 2697 N N . ASN A 1 366 ? -5.690 3.116 -13.543 1.00 97.50 366 ASN A N 1
ATOM 2698 C CA . ASN A 1 366 ? -5.994 1.861 -12.862 1.00 97.50 366 ASN A CA 1
ATOM 2699 C C . ASN A 1 366 ? -5.140 1.722 -11.600 1.00 97.50 366 ASN A C 1
ATOM 2701 O O . ASN A 1 366 ? -5.677 1.431 -10.532 1.00 97.50 366 ASN A O 1
ATOM 2705 N N . LEU A 1 367 ? -3.833 2.002 -11.686 1.00 96.56 367 LEU A N 1
ATOM 2706 C CA . LEU A 1 367 ? -2.957 2.000 -10.507 1.00 96.56 367 LEU A CA 1
ATOM 2707 C C . LEU A 1 367 ? -3.374 3.079 -9.498 1.00 96.56 367 LEU A C 1
ATOM 2709 O O . LEU A 1 367 ? -3.420 2.813 -8.297 1.00 96.56 367 LEU A O 1
ATOM 2713 N N . SER A 1 368 ? -3.766 4.263 -9.978 1.00 95.00 368 SER A N 1
ATOM 2714 C CA . SER A 1 368 ? -4.277 5.346 -9.127 1.00 95.00 368 SER A CA 1
ATOM 2715 C C . SER A 1 368 ? -5.574 4.967 -8.423 1.00 95.00 368 SER A C 1
ATOM 2717 O O . SER A 1 368 ? -5.678 5.109 -7.205 1.00 95.00 368 SER A O 1
ATOM 2719 N N . THR A 1 369 ? -6.537 4.406 -9.155 1.00 96.62 369 THR A N 1
ATOM 2720 C CA . THR A 1 369 ? -7.801 3.923 -8.581 1.00 96.62 369 THR A CA 1
ATOM 2721 C C . THR A 1 369 ? -7.558 2.810 -7.557 1.00 96.62 369 THR A C 1
ATOM 2723 O O . THR A 1 369 ? -8.104 2.857 -6.453 1.00 96.62 369 THR A O 1
ATOM 2726 N N . MET A 1 370 ? -6.678 1.853 -7.871 1.00 98.06 370 MET A N 1
ATOM 2727 C CA . MET A 1 370 ? -6.287 0.774 -6.959 1.00 98.06 370 MET A CA 1
ATOM 2728 C C . MET A 1 370 ? -5.658 1.315 -5.670 1.00 98.06 370 MET A C 1
ATOM 2730 O O . MET A 1 370 ? -6.048 0.883 -4.585 1.00 98.06 370 MET A O 1
ATOM 2734 N N . MET A 1 371 ? -4.732 2.276 -5.761 1.00 97.44 371 MET A N 1
ATOM 2735 C CA . MET A 1 371 ? -4.108 2.893 -4.587 1.00 97.44 371 MET A CA 1
ATOM 2736 C C . MET A 1 371 ? -5.141 3.623 -3.721 1.00 97.44 371 MET A C 1
ATOM 2738 O O . MET A 1 371 ? -5.181 3.412 -2.512 1.00 97.44 371 MET A O 1
ATOM 2742 N N . ILE A 1 372 ? -6.023 4.435 -4.312 1.00 97.12 372 ILE A N 1
ATOM 2743 C CA . ILE A 1 372 ? -7.072 5.148 -3.562 1.00 97.12 372 ILE A CA 1
ATOM 2744 C C . ILE A 1 372 ? -7.968 4.154 -2.816 1.00 97.12 372 ILE A C 1
ATOM 2746 O O . ILE A 1 372 ? -8.257 4.342 -1.631 1.00 97.12 372 ILE A O 1
ATOM 2750 N N . ASN A 1 373 ? -8.391 3.074 -3.477 1.00 98.31 373 ASN A N 1
ATOM 2751 C CA . ASN A 1 373 ? -9.228 2.064 -2.840 1.00 98.31 373 ASN A CA 1
ATOM 2752 C C . ASN A 1 373 ? -8.462 1.273 -1.767 1.00 98.31 373 ASN A C 1
ATOM 2754 O O . ASN A 1 373 ? -9.040 0.951 -0.731 1.00 98.31 373 ASN A O 1
ATOM 2758 N N . ALA A 1 374 ? -7.169 0.996 -1.966 1.00 98.44 374 ALA A N 1
ATOM 2759 C CA . ALA A 1 374 ? -6.302 0.394 -0.953 1.00 98.44 374 ALA A CA 1
ATOM 2760 C C . ALA A 1 374 ? -6.203 1.271 0.299 1.00 98.44 374 ALA A C 1
ATOM 2762 O O . ALA A 1 374 ? -6.360 0.764 1.409 1.00 98.44 374 ALA A O 1
ATOM 2763 N N . VAL A 1 375 ? -6.029 2.583 0.128 1.00 98.06 375 VAL A N 1
ATOM 2764 C CA . VAL A 1 375 ? -5.995 3.555 1.228 1.00 98.06 375 VAL A CA 1
ATOM 2765 C C . VAL A 1 375 ? -7.342 3.607 1.950 1.00 98.06 375 VAL A C 1
ATOM 2767 O O . VAL A 1 375 ? -7.374 3.493 3.174 1.00 98.06 375 VAL A O 1
ATOM 2770 N N . LYS A 1 376 ? -8.464 3.694 1.221 1.00 97.19 376 LYS A N 1
ATOM 2771 C CA . LYS A 1 376 ? -9.814 3.657 1.815 1.00 97.19 376 LYS A CA 1
ATOM 2772 C C . LYS A 1 376 ? -10.065 2.370 2.592 1.00 97.19 376 LYS A C 1
ATOM 2774 O O . LYS A 1 376 ? -10.588 2.408 3.705 1.00 97.19 376 LYS A O 1
ATOM 2779 N N . TRP A 1 377 ? -9.691 1.229 2.020 1.00 97.75 377 TRP A N 1
ATOM 2780 C CA . TRP A 1 377 ? -9.862 -0.059 2.673 1.00 97.75 377 TRP A CA 1
ATOM 2781 C C . TRP A 1 377 ? -8.979 -0.154 3.916 1.00 97.75 377 TRP A C 1
ATOM 2783 O O . TRP A 1 377 ? -9.481 -0.539 4.967 1.00 97.75 377 TRP A O 1
ATOM 2793 N N . ALA A 1 378 ? -7.709 0.257 3.845 1.00 97.62 378 ALA A N 1
ATOM 2794 C CA . ALA A 1 378 ? -6.798 0.261 4.987 1.00 97.62 378 ALA A CA 1
ATOM 2795 C C . ALA A 1 378 ? -7.301 1.170 6.124 1.00 97.62 378 ALA A C 1
ATOM 2797 O O . ALA A 1 378 ? -7.294 0.757 7.281 1.00 97.62 378 ALA A O 1
ATOM 2798 N N . ALA A 1 379 ? -7.830 2.349 5.783 1.00 95.75 379 ALA A N 1
ATOM 2799 C CA . ALA A 1 379 ? -8.447 3.300 6.711 1.00 95.75 379 ALA A CA 1
ATOM 2800 C C . ALA A 1 379 ? -9.827 2.859 7.248 1.00 95.75 379 ALA A C 1
ATOM 2802 O O . ALA A 1 379 ? -10.442 3.570 8.045 1.00 95.75 379 ALA A O 1
ATOM 2803 N N . ASN A 1 380 ? -10.335 1.693 6.820 1.00 94.06 380 ASN A N 1
ATOM 2804 C CA . ASN A 1 380 ? -11.654 1.172 7.187 1.00 94.06 380 ASN A CA 1
ATOM 2805 C C . ASN A 1 380 ? -12.810 2.128 6.816 1.00 94.06 380 ASN A C 1
ATOM 2807 O O . ASN A 1 380 ? -13.735 2.346 7.605 1.00 94.06 380 ASN A O 1
ATOM 2811 N N . LEU A 1 381 ? -12.726 2.708 5.615 1.00 93.19 381 LEU A N 1
ATOM 2812 C CA . LEU A 1 381 ? -13.755 3.554 4.997 1.00 93.19 381 LEU A CA 1
ATOM 2813 C C . LEU A 1 381 ? -14.656 2.793 4.016 1.00 93.19 381 LEU A C 1
ATOM 2815 O O . LEU A 1 381 ? -15.743 3.274 3.701 1.00 93.19 381 LEU A O 1
ATOM 2819 N N . ILE A 1 382 ? -14.198 1.631 3.537 1.00 93.12 382 ILE A N 1
ATOM 2820 C CA . ILE A 1 382 ? -14.917 0.714 2.639 1.00 93.12 382 ILE A CA 1
ATOM 2821 C C . ILE A 1 382 ? -14.718 -0.751 3.036 1.00 93.12 382 ILE A C 1
ATOM 2823 O O . ILE A 1 382 ? -13.775 -1.061 3.819 1.00 93.12 382 ILE A O 1
#

InterPro domains:
  IPR029062 Class I glutamine amidotransferase-like [SSF52317] (171-380)

Sequence (382 aa):
MLYIIIRYATLSVINSTTTATCNFTACNSQRISCSSNLNCDCFSLTSNSNIGICALSTLSCESFVRCNMDNVTCSIESTICVNSTRCGQPICYPLPMANKQICPPKTVTITTTTQKTTTTIKTSTATTTQKLTTTTKISTTTPTSTVHPDITTSQSGTTPMPKYTALLLSDSEAAVQNLINFLQSAGISCTYSSNNVQYYDGTPDAATFGVVIIVNSNSYGYNMPASGQQSILNAQQNNATGVVLTEWAAYQFSIGLWTTLLPLQLFTRSAGTTTNITMNLTIPNHPIWTNLSASFTSTSIVGCNTGGSLINNGTVLATCLQCDGGPGVAVRPSSILATVGRVVQIAHAGHYTVGGANFNWANDINLSTMMINAVKWAANLI

pLDDT: mean 72.95, std 26.64, range [22.61, 98.75]